Protein AF-A0A845JZS6-F1 (afdb_monomer_lite)

Foldseek 3Di:
DFVQLADALVCLQVVLVVVLVVLVVVLVVVLVVLVVVLVQLVLLLVLLVCLLVLLVLLLCLLVLLLVLVLLVVVVVVVVVVVVVVLLVQLVCCLVPVVVVCVVVVAAEDLCQVPDPGHYHYRSQSVVQVVQCVVCVVHQKGKHWAACDALPPVRHQDDPVQVVQQVVCVVVQPDKDWDWDDDPQFIKIKIKHFDFQQDQSSQVVVCVSDPPDHGDGGDGPHMMIIIDTSGSHPVVSVCSVPRDSVSSVLSLVQSVQSLCCQADWDWHASDSVSPDIDTDHHDPDPVLNVLSVVLVVLSVQLVVLSVQLNPPDRPDPSNVVSSVSSVVSSVSNSVSSVVSSVVSVVVSVVSVVVSVVSVVVSVVVSVVSVVVSCVSCVVSPVVLVVVLVVLVVCVVVPNLPDDQRDQSHPYPSSVSSVVSNVVSVVVVVVVVVVVVD

Secondary structure (DSSP, 8-state):
-HHHHTS-HHHHHHHHHHHHHHHHHHHHHHHHHHHHHHHHHHHHHHHHHHHHHHHHHHHHHHHHHHHHHHHHHHHHHHHHHHHHHHHHHHHHHIIIIIHHHHHHT-EEES-GGG-SS-EEE-HHHHHHHHHHHHHTTSSEEEEEE-SS-SSGGGS--SHHHHHHHHHHHH-TTS-EEEEEEETTEEEEEEEEEEE--SHHHHHHHHHHSTT----TT-EEEEEEEEEEEESSHHHHHHHHT--SHHHHHHHHHHHHHHHHHHH-EEEESSTTS--EEEEPPP--HHHHHHHHHHHHHHHHHHHHHHHHHHSPTTSHHHHHHHHHHHHHHHHHHHHHHHHHHHHHHHHHHHHHHHHHHHHHHHHHHHHHHHHHHHHHIIIIIHHHHHHHHHHHHHHTT---PPPPP---SSHHHHHHHHHHHHHHHHHHHHHHHH--

pLDDT: mean 92.06, std 6.11, range [45.97, 98.44]

Radius of gyration: 49.76 Å; chains: 1; bounding box: 106×42×153 Å

Structure (mmCIF, N/CA/C/O backbone):
data_AF-A0A845JZS6-F1
#
_entry.id   AF-A0A845JZS6-F1
#
loop_
_atom_site.group_PDB
_atom_site.id
_atom_site.type_symbol
_atom_site.label_atom_id
_atom_site.label_alt_id
_atom_site.label_comp_id
_atom_site.label_asym_id
_atom_site.label_entity_id
_atom_site.label_seq_id
_atom_site.pdbx_PDB_ins_code
_atom_site.Cartn_x
_atom_site.Cartn_y
_atom_site.Cartn_z
_atom_site.occupancy
_atom_site.B_iso_or_equiv
_atom_site.auth_seq_id
_atom_site.auth_comp_id
_atom_site.auth_asym_id
_atom_site.auth_atom_id
_atom_site.pdbx_PDB_model_num
ATOM 1 N N . MET A 1 1 ? 45.602 7.249 -58.875 1.00 55.16 1 MET A N 1
ATOM 2 C CA . MET A 1 1 ? 45.365 5.923 -59.495 1.00 55.16 1 MET A CA 1
ATOM 3 C C . MET A 1 1 ? 46.626 5.061 -59.495 1.00 55.16 1 MET A C 1
ATOM 5 O O . MET A 1 1 ? 46.499 3.855 -59.333 1.00 55.16 1 MET A O 1
ATOM 9 N N . ASP A 1 2 ? 47.822 5.655 -59.555 1.00 61.56 2 ASP A N 1
ATOM 10 C CA . ASP A 1 2 ? 49.093 4.911 -59.628 1.00 61.56 2 ASP A CA 1
ATOM 11 C C . ASP A 1 2 ? 49.386 4.010 -58.422 1.00 61.56 2 ASP A C 1
ATOM 13 O O . ASP A 1 2 ? 49.900 2.909 -58.593 1.00 61.56 2 ASP A O 1
ATOM 17 N N . PHE A 1 3 ? 48.976 4.408 -57.211 1.00 73.81 3 PHE A N 1
ATOM 18 C CA . PHE A 1 3 ? 49.132 3.571 -56.015 1.00 73.81 3 PHE A CA 1
ATOM 19 C C . PHE A 1 3 ? 48.381 2.236 -56.129 1.00 73.81 3 PHE A C 1
ATOM 21 O O . PHE A 1 3 ? 48.946 1.182 -55.865 1.00 73.81 3 PHE A O 1
ATOM 28 N N . ILE A 1 4 ? 47.124 2.266 -56.584 1.00 76.12 4 ILE A N 1
ATOM 29 C CA . ILE A 1 4 ? 46.282 1.066 -56.709 1.00 76.12 4 ILE A CA 1
ATOM 30 C C . ILE A 1 4 ? 46.819 0.146 -57.809 1.00 76.12 4 ILE A C 1
ATOM 32 O O . ILE A 1 4 ? 46.798 -1.073 -57.659 1.00 76.12 4 ILE A O 1
ATOM 36 N N . ASN A 1 5 ? 47.342 0.713 -58.896 1.00 77.56 5 ASN A N 1
ATOM 37 C CA . ASN A 1 5 ? 47.880 -0.050 -60.023 1.00 77.56 5 ASN A CA 1
ATOM 38 C C . ASN A 1 5 ? 49.184 -0.798 -59.695 1.00 77.56 5 ASN A C 1
ATOM 40 O O . ASN A 1 5 ? 49.535 -1.724 -60.428 1.00 77.56 5 ASN A O 1
ATOM 44 N N . ASN A 1 6 ? 49.848 -0.436 -58.592 1.00 83.12 6 ASN A N 1
ATOM 45 C CA . ASN A 1 6 ? 51.074 -1.065 -58.098 1.00 83.12 6 ASN A CA 1
ATOM 46 C C . ASN A 1 6 ? 50.836 -2.101 -56.981 1.00 83.12 6 ASN A C 1
ATOM 48 O O . ASN A 1 6 ? 51.780 -2.769 -56.567 1.00 83.12 6 ASN A O 1
ATOM 52 N N . LEU A 1 7 ? 49.605 -2.244 -56.476 1.00 87.38 7 LEU A N 1
ATOM 53 C CA . LEU A 1 7 ? 49.270 -3.256 -55.467 1.00 87.38 7 LEU A CA 1
ATOM 54 C C . LEU A 1 7 ? 49.138 -4.643 -56.102 1.00 87.38 7 LEU A C 1
ATOM 56 O O . LEU A 1 7 ? 48.536 -4.768 -57.170 1.00 87.38 7 LEU A O 1
ATOM 60 N N . SER A 1 8 ? 49.596 -5.685 -55.400 1.00 89.88 8 SER A N 1
ATOM 61 C CA . SER A 1 8 ? 49.353 -7.071 -55.822 1.00 89.88 8 SER A CA 1
ATOM 62 C C . SER A 1 8 ? 47.864 -7.406 -55.836 1.00 89.88 8 SER A C 1
ATOM 64 O O . SER A 1 8 ? 47.066 -6.829 -55.086 1.00 89.88 8 SER A O 1
ATOM 66 N N . VAL A 1 9 ? 47.472 -8.405 -56.629 1.00 88.00 9 VAL A N 1
ATOM 67 C CA . VAL A 1 9 ? 46.092 -8.921 -56.648 1.00 88.00 9 VAL A CA 1
ATOM 68 C C . VAL A 1 9 ? 45.640 -9.318 -55.240 1.00 88.00 9 VAL A C 1
ATOM 70 O O . VAL A 1 9 ? 44.530 -8.981 -54.823 1.00 88.00 9 VAL A O 1
ATOM 73 N N . LYS A 1 10 ? 46.529 -9.958 -54.466 1.00 89.31 10 LYS A N 1
ATOM 74 C CA . LYS A 1 10 ? 46.284 -10.314 -53.062 1.00 89.31 10 LYS A CA 1
ATOM 75 C C . LYS A 1 10 ? 45.955 -9.069 -52.232 1.00 89.31 10 LYS A C 1
ATOM 77 O O . LYS A 1 10 ? 44.929 -9.041 -51.558 1.00 89.31 10 LYS A O 1
ATOM 82 N N . GLN A 1 11 ? 46.785 -8.030 -52.299 1.00 89.62 11 GLN A N 1
ATOM 83 C CA . GLN A 1 11 ? 46.570 -6.788 -51.549 1.00 89.62 11 GLN A CA 1
ATOM 84 C C . GLN A 1 11 ? 45.275 -6.074 -51.953 1.00 89.62 11 GLN A C 1
ATOM 86 O O . GLN A 1 11 ? 44.573 -5.570 -51.081 1.00 89.62 11 GLN A O 1
ATOM 91 N N . LYS A 1 12 ? 44.916 -6.072 -53.242 1.00 87.94 12 LYS A N 1
ATOM 92 C CA . LYS A 1 12 ? 43.662 -5.480 -53.735 1.00 87.94 12 LYS A CA 1
ATOM 93 C C . LYS A 1 12 ? 42.430 -6.183 -53.169 1.00 87.94 12 LYS A C 1
ATOM 95 O O . LYS A 1 12 ? 41.528 -5.519 -52.667 1.00 87.94 12 LYS A O 1
ATOM 100 N N . VAL A 1 13 ? 42.400 -7.515 -53.227 1.00 88.88 13 VAL A N 1
ATOM 101 C CA . VAL A 1 13 ? 41.263 -8.313 -52.742 1.00 88.88 13 VAL A CA 1
ATOM 102 C C . VAL A 1 13 ? 41.164 -8.251 -51.217 1.00 88.88 13 VAL A C 1
ATOM 104 O O . VAL A 1 13 ? 40.107 -7.910 -50.688 1.00 88.88 13 VAL A O 1
ATOM 107 N N . PHE A 1 14 ? 42.260 -8.514 -50.499 1.00 90.81 14 PHE A N 1
ATOM 108 C CA . PHE A 1 14 ? 42.251 -8.466 -49.035 1.00 90.81 14 PHE A CA 1
ATOM 109 C C . PHE A 1 14 ? 42.021 -7.052 -48.500 1.00 90.81 14 PHE A C 1
ATOM 111 O O . PHE A 1 14 ? 41.307 -6.906 -47.517 1.00 90.81 14 PHE A O 1
ATOM 118 N N . GLY A 1 15 ? 42.558 -6.014 -49.147 1.00 90.06 15 GLY A N 1
ATOM 119 C CA . GLY A 1 15 ? 42.317 -4.622 -48.768 1.00 90.06 15 GLY A CA 1
ATOM 120 C C . GLY A 1 15 ? 40.850 -4.221 -48.929 1.00 90.06 15 GLY A C 1
ATOM 121 O O . GLY A 1 15 ? 40.274 -3.632 -48.019 1.00 90.06 15 GLY A O 1
ATOM 122 N N . ALA A 1 16 ? 40.216 -4.607 -50.042 1.00 89.56 16 ALA A N 1
ATOM 123 C CA . ALA A 1 16 ? 38.792 -4.370 -50.270 1.00 89.56 16 ALA A CA 1
ATOM 124 C C . ALA A 1 16 ? 37.913 -5.064 -49.213 1.00 89.56 16 ALA A C 1
ATOM 126 O O . ALA A 1 16 ? 37.029 -4.438 -48.629 1.00 89.56 16 ALA A O 1
ATOM 127 N N . ILE A 1 17 ? 38.199 -6.335 -48.911 1.00 90.56 17 ILE A N 1
ATOM 128 C CA . ILE A 1 17 ? 37.487 -7.092 -47.870 1.00 90.56 17 ILE A CA 1
ATOM 129 C C . ILE A 1 17 ? 37.750 -6.497 -46.478 1.00 90.56 17 ILE A C 1
ATOM 131 O O . ILE A 1 17 ? 36.820 -6.369 -45.687 1.00 90.56 17 ILE A O 1
ATOM 135 N N . ALA A 1 18 ? 38.985 -6.089 -46.177 1.00 93.19 18 ALA A N 1
ATOM 136 C CA . ALA A 1 18 ? 39.345 -5.491 -44.894 1.00 93.19 18 ALA A CA 1
ATOM 137 C C . ALA A 1 18 ? 38.583 -4.185 -44.631 1.00 93.19 18 ALA A C 1
ATOM 139 O O . ALA A 1 18 ? 38.099 -3.987 -43.520 1.00 93.19 18 ALA A O 1
ATOM 140 N N . ILE A 1 19 ? 38.410 -3.329 -45.645 1.00 91.06 19 ILE A N 1
ATOM 141 C CA . ILE A 1 19 ? 37.611 -2.097 -45.528 1.00 91.06 19 ILE A CA 1
ATOM 142 C C . ILE A 1 19 ? 36.164 -2.428 -45.149 1.00 91.06 19 ILE A C 1
ATOM 144 O O . ILE A 1 19 ? 35.624 -1.838 -44.213 1.00 91.06 19 ILE A O 1
ATOM 148 N N . LEU A 1 20 ? 35.549 -3.397 -45.833 1.00 92.94 20 LEU A N 1
ATOM 149 C CA . LEU A 1 20 ? 34.190 -3.833 -45.515 1.00 92.94 20 LEU A CA 1
ATOM 150 C C . LEU A 1 20 ? 34.097 -4.393 -44.087 1.00 92.94 20 LEU A C 1
ATOM 152 O O . LEU A 1 20 ? 33.189 -4.023 -43.347 1.00 92.94 20 LEU A O 1
ATOM 156 N N . LEU A 1 21 ? 35.046 -5.240 -43.678 1.00 93.75 21 LEU A N 1
ATOM 157 C CA . LEU A 1 21 ? 35.076 -5.812 -42.330 1.00 93.75 21 LEU A CA 1
ATOM 158 C C . LEU A 1 21 ? 35.201 -4.736 -41.248 1.00 93.75 21 LEU A C 1
ATOM 160 O O . LEU A 1 21 ? 34.489 -4.802 -40.251 1.00 93.75 21 LEU A O 1
ATOM 164 N N . VAL A 1 22 ? 36.050 -3.724 -41.448 1.00 94.44 22 VAL A N 1
ATOM 165 C CA . VAL A 1 22 ? 36.196 -2.607 -40.501 1.00 94.44 22 VAL A CA 1
ATOM 166 C C . VAL A 1 22 ? 34.877 -1.845 -40.347 1.00 94.44 22 VAL A C 1
ATOM 168 O O . VAL A 1 22 ? 34.454 -1.588 -39.221 1.00 94.44 22 VAL A O 1
ATOM 171 N N . VAL A 1 23 ? 34.186 -1.539 -41.450 1.00 93.06 23 VAL A N 1
ATOM 172 C CA . VAL A 1 23 ? 32.887 -0.842 -41.411 1.00 93.06 23 VAL A CA 1
ATOM 173 C C . VAL A 1 23 ? 31.820 -1.677 -40.702 1.00 93.06 23 VAL A C 1
ATOM 175 O O . VAL A 1 23 ? 31.065 -1.139 -39.889 1.00 93.06 23 VAL A O 1
ATOM 178 N N . ILE A 1 24 ? 31.780 -2.989 -40.957 1.00 93.38 24 ILE A N 1
ATOM 179 C CA . ILE A 1 24 ? 30.852 -3.908 -40.287 1.00 93.38 24 ILE A CA 1
ATOM 180 C C . ILE A 1 24 ? 31.127 -3.945 -38.781 1.00 93.38 24 ILE A C 1
ATOM 182 O O . ILE A 1 24 ? 30.191 -3.827 -37.995 1.00 93.38 24 ILE A O 1
ATOM 186 N N . VAL A 1 25 ? 32.392 -4.064 -38.364 1.00 94.88 25 VAL A N 1
ATOM 187 C CA . VAL A 1 25 ? 32.765 -4.117 -36.941 1.00 94.88 25 VAL A CA 1
ATOM 188 C C . VAL A 1 25 ? 32.409 -2.815 -36.224 1.00 94.88 25 VAL A C 1
ATOM 190 O O . VAL A 1 25 ? 31.811 -2.866 -35.152 1.00 94.88 25 VAL A O 1
ATOM 193 N N . ILE A 1 26 ? 32.709 -1.654 -36.815 1.00 93.50 26 ILE A N 1
ATOM 194 C CA . ILE A 1 26 ? 32.365 -0.351 -36.221 1.00 93.50 26 ILE A CA 1
ATOM 195 C C . ILE A 1 26 ? 30.846 -0.213 -36.080 1.00 93.50 26 ILE A C 1
ATOM 197 O O . ILE A 1 26 ? 30.357 0.146 -35.009 1.00 93.50 26 ILE A O 1
ATOM 201 N N . SER A 1 27 ? 30.101 -0.552 -37.137 1.00 93.06 27 SER A N 1
ATOM 202 C CA . SER A 1 27 ? 28.636 -0.499 -37.125 1.00 93.06 27 SER A CA 1
ATOM 203 C C . SER A 1 27 ? 28.061 -1.432 -36.060 1.00 93.06 27 SER A C 1
ATOM 205 O O . SER A 1 27 ? 27.191 -1.026 -35.295 1.00 93.06 27 SER A O 1
ATOM 207 N N . ALA A 1 28 ? 28.586 -2.656 -35.956 1.00 93.12 28 ALA A N 1
ATOM 208 C CA . ALA A 1 28 ? 28.174 -3.619 -34.945 1.00 93.12 28 ALA A CA 1
ATOM 209 C C . ALA A 1 28 ? 28.421 -3.088 -33.526 1.00 93.12 28 ALA A C 1
ATOM 211 O O . ALA A 1 28 ? 27.508 -3.130 -32.708 1.00 93.12 28 ALA A O 1
ATOM 212 N N . VAL A 1 29 ? 29.606 -2.539 -33.234 1.00 94.88 29 VAL A N 1
ATOM 213 C CA . VAL A 1 29 ? 29.922 -1.961 -31.914 1.00 94.88 29 VAL A CA 1
ATOM 214 C C . VAL A 1 29 ? 28.965 -0.822 -31.560 1.00 94.88 29 VAL A C 1
ATOM 216 O O . VAL A 1 29 ? 28.444 -0.793 -30.445 1.00 94.88 29 VAL A O 1
ATOM 219 N N . MET A 1 30 ? 28.688 0.084 -32.503 1.00 93.25 30 MET A N 1
ATOM 220 C CA . MET A 1 30 ? 27.730 1.174 -32.288 1.00 93.25 30 MET A CA 1
ATOM 221 C C . MET A 1 30 ? 26.319 0.640 -32.012 1.00 93.25 30 MET A C 1
ATOM 223 O O . MET A 1 30 ? 25.703 1.038 -31.027 1.00 93.25 30 MET A O 1
ATOM 227 N N . ILE A 1 31 ? 25.838 -0.311 -32.819 1.00 92.94 31 ILE A N 1
ATOM 228 C CA . ILE A 1 31 ? 24.512 -0.923 -32.652 1.00 92.94 31 ILE A CA 1
ATOM 229 C C . ILE A 1 31 ? 24.405 -1.648 -31.306 1.00 92.94 31 ILE A C 1
ATOM 231 O O . ILE A 1 31 ? 23.422 -1.459 -30.595 1.00 92.94 31 ILE A O 1
ATOM 235 N N . PHE A 1 32 ? 25.402 -2.453 -30.925 1.00 92.56 32 PHE A N 1
ATOM 236 C CA . PHE A 1 32 ? 25.397 -3.171 -29.646 1.00 92.56 32 PHE A CA 1
ATOM 237 C C . PHE A 1 32 ? 25.401 -2.217 -28.449 1.00 92.56 32 PHE A C 1
ATOM 239 O O . PHE A 1 32 ? 24.675 -2.458 -27.485 1.00 92.56 32 PHE A O 1
ATOM 246 N N . SER A 1 33 ? 26.174 -1.131 -28.519 1.00 90.44 33 SER A N 1
ATOM 247 C CA . SER A 1 33 ? 26.196 -0.094 -27.483 1.00 90.44 33 SER A CA 1
ATOM 248 C C . SER A 1 33 ? 24.824 0.574 -27.330 1.00 90.44 33 SER A C 1
ATOM 250 O O . SER A 1 33 ? 24.255 0.585 -26.236 1.00 90.44 33 SER A O 1
ATOM 252 N N . SER A 1 34 ? 24.231 1.037 -28.436 1.00 89.50 34 SER A N 1
ATOM 253 C CA . SER A 1 34 ? 22.900 1.654 -28.423 1.00 89.50 34 SER A CA 1
ATOM 254 C C . SER A 1 34 ? 21.809 0.684 -27.959 1.00 89.50 34 SER A C 1
ATOM 256 O O . SER A 1 34 ? 20.936 1.071 -27.189 1.00 89.50 34 SER A O 1
ATOM 258 N N . LEU A 1 35 ? 21.877 -0.591 -28.356 1.00 89.62 35 LEU A N 1
ATOM 259 C CA . LEU A 1 35 ? 20.921 -1.613 -27.924 1.00 89.62 35 LEU A CA 1
ATOM 260 C C . LEU A 1 35 ? 21.021 -1.901 -26.418 1.00 89.62 35 LEU A C 1
ATOM 262 O O . LEU A 1 35 ? 20.003 -2.143 -25.769 1.00 89.62 35 LEU A O 1
ATOM 266 N N . SER A 1 36 ? 22.234 -1.868 -25.855 1.00 87.38 36 SER A N 1
ATOM 267 C CA . SER A 1 36 ? 22.437 -2.001 -24.409 1.00 87.38 36 SER A CA 1
ATOM 268 C C . SER A 1 36 ? 21.784 -0.845 -23.651 1.00 87.38 36 SER A C 1
ATOM 270 O O . SER A 1 36 ? 21.032 -1.090 -22.711 1.00 87.38 36 SER A O 1
ATOM 272 N N . SER A 1 37 ? 22.009 0.393 -24.101 1.00 86.38 37 SER A N 1
ATOM 273 C CA . SER A 1 37 ? 21.404 1.593 -23.508 1.00 86.38 37 SER A CA 1
ATOM 274 C C . SER A 1 37 ? 19.870 1.571 -23.598 1.00 86.38 37 SER A C 1
ATOM 276 O O . SER A 1 37 ? 19.188 1.722 -22.583 1.00 86.38 37 SER A O 1
ATOM 278 N N . ALA A 1 38 ? 19.309 1.227 -24.763 1.00 87.81 38 ALA A N 1
ATOM 279 C CA . ALA A 1 38 ? 17.859 1.107 -24.939 1.00 87.81 38 ALA A CA 1
ATOM 280 C C . ALA A 1 38 ? 17.234 0.038 -24.024 1.00 87.81 38 ALA A C 1
ATOM 282 O O . ALA A 1 38 ? 16.129 0.213 -23.503 1.00 87.81 38 ALA A O 1
ATOM 283 N N . ARG A 1 39 ? 17.940 -1.076 -23.778 1.00 86.44 39 ARG A N 1
ATOM 284 C CA . ARG A 1 39 ? 17.479 -2.113 -22.844 1.00 86.44 39 ARG A CA 1
ATOM 285 C C . ARG A 1 39 ? 17.396 -1.592 -21.409 1.00 86.44 39 ARG A C 1
ATOM 287 O O . ARG A 1 39 ? 16.441 -1.919 -20.707 1.00 86.44 39 ARG A O 1
ATOM 294 N N . GLU A 1 40 ? 18.374 -0.810 -20.963 1.00 86.38 40 GLU A N 1
ATOM 295 C CA . GLU A 1 40 ? 18.363 -0.205 -19.625 1.00 86.38 40 GLU A CA 1
ATOM 296 C C . GLU A 1 40 ? 17.213 0.798 -19.472 1.00 86.38 40 GLU A C 1
ATOM 298 O O . GLU A 1 40 ? 16.487 0.767 -18.471 1.00 86.38 40 GLU A O 1
ATOM 303 N N . ASN A 1 41 ? 16.963 1.609 -20.501 1.00 87.62 41 ASN A N 1
ATOM 304 C CA . ASN A 1 41 ? 15.854 2.560 -20.516 1.00 87.62 41 ASN A CA 1
ATOM 305 C C . ASN A 1 41 ? 14.478 1.879 -20.548 1.00 87.62 41 ASN A C 1
ATOM 307 O O . ASN A 1 41 ? 13.548 2.365 -19.896 1.00 87.62 41 ASN A O 1
ATOM 311 N N . LEU A 1 42 ? 14.352 0.719 -21.202 1.00 90.69 42 LEU A N 1
ATOM 312 C CA . LEU A 1 42 ? 13.137 -0.101 -21.179 1.00 90.69 42 LEU A CA 1
ATOM 313 C C . LEU A 1 42 ? 12.858 -0.707 -19.790 1.00 90.69 42 LEU A C 1
ATOM 315 O O . LEU A 1 42 ? 11.710 -0.744 -19.340 1.00 90.69 42 LEU A O 1
ATOM 319 N N . GLU A 1 43 ? 13.885 -1.173 -19.079 1.00 91.88 43 GLU A N 1
ATOM 320 C CA . GLU A 1 43 ? 13.724 -1.669 -17.704 1.00 91.88 43 GLU A CA 1
ATOM 321 C C . GLU A 1 43 ? 13.289 -0.546 -16.751 1.00 91.88 43 GLU A C 1
ATOM 323 O O . GLU A 1 43 ? 12.380 -0.735 -15.932 1.00 91.88 43 GLU A O 1
ATOM 328 N N . THR A 1 44 ? 13.865 0.648 -16.913 1.00 93.38 44 THR A N 1
ATOM 329 C CA . THR A 1 44 ? 13.465 1.846 -16.165 1.00 93.38 44 THR A CA 1
ATOM 330 C C . THR A 1 44 ? 12.031 2.258 -16.500 1.00 93.38 44 THR A C 1
ATOM 332 O O . THR A 1 44 ? 11.240 2.514 -15.590 1.00 93.38 44 THR A O 1
ATOM 335 N N . TYR A 1 45 ? 11.644 2.228 -17.779 1.00 94.44 45 TYR A N 1
ATOM 336 C CA . TYR A 1 45 ? 10.266 2.456 -18.223 1.00 94.44 45 TYR A CA 1
ATOM 337 C C . TYR A 1 45 ? 9.286 1.499 -17.533 1.00 94.44 45 TYR A C 1
ATOM 339 O O . TYR A 1 45 ? 8.273 1.927 -16.972 1.00 94.44 45 TYR A O 1
ATOM 347 N N . ASN A 1 46 ? 9.613 0.205 -17.483 1.00 94.62 46 ASN A N 1
ATOM 348 C CA . ASN A 1 46 ? 8.803 -0.792 -16.784 1.00 94.62 46 ASN A CA 1
ATOM 349 C C . ASN A 1 46 ? 8.724 -0.512 -15.274 1.00 94.62 46 ASN A C 1
ATOM 351 O O . ASN A 1 46 ? 7.663 -0.685 -14.665 1.00 94.62 46 ASN A O 1
ATOM 355 N N . ALA A 1 47 ? 9.818 -0.058 -14.655 1.00 95.31 47 ALA A N 1
ATOM 356 C CA . ALA A 1 47 ? 9.861 0.309 -13.241 1.00 95.31 47 ALA A CA 1
ATOM 357 C C . ALA A 1 47 ? 8.991 1.522 -12.907 1.00 95.31 47 ALA A C 1
ATOM 359 O O . ALA A 1 47 ? 8.188 1.462 -11.971 1.00 95.31 47 ALA A O 1
ATOM 360 N N . LEU A 1 48 ? 9.067 2.577 -13.717 1.00 96.19 48 LEU A N 1
ATOM 361 C CA . LEU A 1 48 ? 8.156 3.717 -13.644 1.00 96.19 48 LEU A CA 1
ATOM 362 C C . LEU A 1 48 ? 6.708 3.264 -13.875 1.00 96.19 48 LEU A C 1
ATOM 364 O O . LEU A 1 48 ? 5.805 3.643 -13.131 1.00 96.19 48 LEU A O 1
ATOM 368 N N . GLY A 1 49 ? 6.484 2.348 -14.822 1.00 96.12 49 GLY A N 1
ATOM 369 C CA . GLY A 1 49 ? 5.186 1.733 -15.098 1.00 96.12 49 GLY A CA 1
ATOM 370 C C . GLY A 1 49 ? 4.536 1.099 -13.865 1.00 96.12 49 GLY A C 1
ATOM 371 O O . GLY A 1 49 ? 3.320 1.240 -13.667 1.00 96.12 49 GLY A O 1
ATOM 372 N N . ARG A 1 50 ? 5.340 0.453 -13.005 1.00 96.25 50 ARG A N 1
ATOM 373 C CA . ARG A 1 50 ? 4.895 -0.175 -11.747 1.00 96.25 50 ARG A CA 1
ATOM 374 C C . ARG A 1 50 ? 4.432 0.831 -10.698 1.00 96.25 50 ARG A C 1
ATOM 376 O O . ARG A 1 50 ? 3.610 0.461 -9.860 1.00 96.25 50 ARG A O 1
ATOM 383 N N . GLN A 1 51 ? 4.860 2.094 -10.751 1.00 96.06 51 GLN A N 1
ATOM 384 C CA . GLN A 1 51 ? 4.415 3.125 -9.804 1.00 96.06 51 GLN A CA 1
ATOM 385 C C . GLN A 1 51 ? 2.887 3.284 -9.777 1.00 96.06 51 GLN A C 1
ATOM 387 O O . GLN A 1 51 ? 2.304 3.517 -8.718 1.00 96.06 51 GLN A O 1
ATOM 392 N N . ARG A 1 52 ? 2.215 3.065 -10.916 1.00 96.44 52 ARG A N 1
ATOM 393 C CA . ARG A 1 52 ? 0.744 3.064 -11.016 1.00 96.44 52 ARG A CA 1
ATOM 394 C C . ARG A 1 52 ? 0.094 1.984 -10.155 1.00 96.44 52 ARG A C 1
ATOM 396 O O . ARG A 1 52 ? -0.939 2.231 -9.547 1.00 96.44 52 ARG A O 1
ATOM 403 N N . MET A 1 53 ? 0.687 0.795 -10.122 1.00 97.12 53 MET A N 1
ATOM 404 C CA . MET A 1 53 ? 0.214 -0.315 -9.298 1.00 97.12 53 MET A CA 1
ATOM 405 C C . MET A 1 53 ? 0.576 -0.076 -7.832 1.00 97.12 53 MET A C 1
ATOM 407 O O . MET A 1 53 ? -0.282 -0.206 -6.965 1.00 97.12 53 MET A O 1
ATOM 411 N N . LEU A 1 54 ? 1.807 0.366 -7.559 1.00 97.69 54 LEU A N 1
ATOM 412 C CA . LEU A 1 54 ? 2.280 0.646 -6.203 1.00 97.69 54 LEU A CA 1
ATOM 413 C C . LEU A 1 54 ? 1.433 1.722 -5.507 1.00 97.69 54 LEU A C 1
ATOM 415 O O . LEU A 1 54 ? 1.131 1.583 -4.324 1.00 97.69 54 LEU A O 1
ATOM 419 N N . SER A 1 55 ? 0.986 2.761 -6.224 1.00 96.31 55 SER A N 1
ATOM 420 C CA . SER A 1 55 ? 0.095 3.789 -5.660 1.00 96.31 55 SER A CA 1
ATOM 421 C C . SER A 1 55 ? -1.238 3.219 -5.171 1.00 96.31 55 SER A C 1
ATOM 423 O O . SER A 1 55 ? -1.730 3.621 -4.112 1.00 96.31 55 SER A O 1
ATOM 425 N N . GLN A 1 56 ? -1.788 2.243 -5.895 1.00 95.94 56 GLN A N 1
ATOM 426 C CA . GLN A 1 56 ? -3.002 1.524 -5.513 1.00 95.94 56 GLN A CA 1
ATOM 427 C C . GLN A 1 56 ? -2.731 0.529 -4.380 1.00 95.94 56 GLN A C 1
ATOM 429 O O . GLN A 1 56 ? -3.485 0.499 -3.409 1.00 95.94 56 GLN A O 1
ATOM 434 N N . ALA A 1 57 ? -1.630 -0.228 -4.455 1.00 96.25 57 ALA A N 1
ATOM 435 C CA . ALA A 1 57 ? -1.224 -1.188 -3.429 1.00 96.25 57 ALA A CA 1
ATOM 436 C C . ALA A 1 57 ? -1.043 -0.514 -2.062 1.00 96.25 57 ALA A C 1
ATOM 438 O O . ALA A 1 57 ? -1.605 -0.974 -1.073 1.00 96.25 57 ALA A O 1
ATOM 439 N N . MET A 1 58 ? -0.369 0.642 -2.016 1.00 96.38 58 MET A N 1
ATOM 440 C CA . MET A 1 58 ? -0.221 1.434 -0.789 1.00 96.38 58 MET A CA 1
ATOM 441 C C . MET A 1 58 ? -1.572 1.827 -0.177 1.00 96.38 58 MET A C 1
ATOM 443 O O . MET A 1 58 ? -1.742 1.767 1.038 1.00 96.38 58 MET A O 1
ATOM 447 N N . GLY A 1 59 ? -2.541 2.207 -1.013 1.00 95.38 59 GLY A N 1
ATOM 448 C CA . GLY A 1 59 ? -3.855 2.662 -0.553 1.00 95.38 59 GLY A CA 1
ATOM 449 C C . GLY A 1 59 ? -4.690 1.509 -0.032 1.00 95.38 59 GLY A C 1
ATOM 450 O O . GLY A 1 59 ? -5.268 1.598 1.049 1.00 95.38 59 GLY A O 1
ATOM 451 N N . LYS A 1 60 ? -4.686 0.395 -0.769 1.00 95.62 60 LYS A N 1
ATOM 452 C CA . LYS A 1 60 ? -5.336 -0.852 -0.370 1.00 95.62 60 LYS A CA 1
ATOM 453 C C . LYS A 1 60 ? -4.755 -1.388 0.939 1.00 95.62 60 LYS A C 1
ATOM 455 O O . LYS A 1 60 ? -5.526 -1.705 1.837 1.00 95.62 60 LYS A O 1
ATOM 460 N N . ALA A 1 61 ? -3.430 -1.453 1.063 1.00 95.56 61 ALA A N 1
ATOM 461 C CA . ALA A 1 61 ? -2.759 -1.929 2.268 1.00 95.56 61 ALA A CA 1
ATOM 462 C C . ALA A 1 61 ? -3.062 -1.026 3.476 1.00 95.56 61 ALA A C 1
ATOM 464 O O . ALA A 1 61 ? -3.452 -1.522 4.532 1.00 95.56 61 ALA A O 1
ATOM 465 N N . GLY A 1 62 ? -2.974 0.300 3.307 1.00 95.44 62 GLY A N 1
ATOM 466 C CA . GLY A 1 62 ? -3.300 1.261 4.365 1.00 95.44 62 GLY A CA 1
ATOM 467 C C . GLY A 1 62 ? -4.760 1.174 4.826 1.00 95.44 62 GLY A C 1
ATOM 468 O O . GLY A 1 62 ? -5.030 1.113 6.026 1.00 95.44 62 GLY A O 1
ATOM 469 N N . LEU A 1 63 ? -5.710 1.113 3.886 1.00 95.94 63 LEU A N 1
ATOM 470 C CA . LEU A 1 63 ? -7.137 0.956 4.193 1.00 95.94 63 LEU A CA 1
ATOM 471 C C . LEU A 1 63 ? -7.440 -0.403 4.829 1.00 95.94 63 LEU A C 1
ATOM 473 O O . LEU A 1 63 ? -8.163 -0.449 5.820 1.00 95.94 63 LEU A O 1
ATOM 477 N N . GLY A 1 64 ? -6.867 -1.489 4.308 1.00 94.88 64 GLY A N 1
ATOM 478 C CA . GLY A 1 64 ? -7.041 -2.839 4.845 1.00 94.88 64 GLY A CA 1
ATOM 479 C C . GLY A 1 64 ? -6.552 -2.953 6.288 1.00 94.88 64 GLY A C 1
ATOM 480 O O . GLY A 1 64 ? -7.289 -3.431 7.151 1.00 94.88 64 GLY A O 1
ATOM 481 N N . TYR A 1 65 ? -5.361 -2.421 6.578 1.00 94.56 65 TYR A N 1
ATOM 482 C CA . TYR A 1 65 ? -4.835 -2.328 7.941 1.00 94.56 65 TYR A CA 1
ATOM 483 C C . TYR A 1 65 ? -5.781 -1.545 8.861 1.00 94.56 65 TYR A C 1
ATOM 485 O O . TYR A 1 65 ? -6.148 -2.013 9.942 1.00 94.56 65 TYR A O 1
ATOM 493 N N . ALA A 1 66 ? -6.226 -0.367 8.415 1.00 94.38 66 ALA A N 1
ATOM 494 C CA . ALA A 1 66 ? -7.120 0.476 9.196 1.00 94.38 66 ALA A CA 1
ATOM 495 C C . ALA A 1 66 ? -8.470 -0.200 9.463 1.00 94.38 66 ALA A C 1
ATOM 497 O O . ALA A 1 66 ? -8.969 -0.134 10.584 1.00 94.38 66 ALA A O 1
ATOM 498 N N . MET A 1 67 ? -9.050 -0.885 8.473 1.00 92.75 67 MET A N 1
ATOM 499 C CA . MET A 1 67 ? -10.298 -1.641 8.619 1.00 92.75 67 MET A CA 1
ATOM 500 C C . MET A 1 67 ? -10.156 -2.762 9.653 1.00 92.75 67 MET A C 1
ATOM 502 O O . MET A 1 67 ? -10.979 -2.864 10.565 1.00 92.75 67 MET A O 1
ATOM 506 N N . ALA A 1 68 ? -9.077 -3.541 9.564 1.00 92.94 68 ALA A N 1
ATOM 507 C CA . ALA A 1 68 ? -8.793 -4.633 10.485 1.00 92.94 68 ALA A CA 1
ATOM 508 C C . ALA A 1 68 ? -8.665 -4.144 11.941 1.00 92.94 68 ALA A C 1
ATOM 510 O O . ALA A 1 68 ? -9.314 -4.673 12.847 1.00 92.94 68 ALA A O 1
ATOM 511 N N . LYS A 1 69 ? -7.911 -3.059 12.176 1.00 91.06 69 LYS A N 1
ATOM 512 C CA . LYS A 1 69 ? -7.810 -2.442 13.512 1.00 91.06 69 LYS A CA 1
ATOM 513 C C . LYS A 1 69 ? -9.127 -1.809 13.967 1.00 91.06 69 LYS A C 1
ATOM 515 O O . LYS A 1 69 ? -9.462 -1.874 15.154 1.00 91.06 69 LYS A O 1
ATOM 520 N N . SER A 1 70 ? -9.901 -1.249 13.036 1.00 92.62 70 SER A N 1
ATOM 521 C CA . SER A 1 70 ? -11.174 -0.588 13.340 1.00 92.62 70 SER A CA 1
ATOM 522 C C . SER A 1 70 ? -12.223 -1.533 13.902 1.00 92.62 70 SER A C 1
ATOM 524 O O . SER A 1 70 ? -12.994 -1.120 14.768 1.00 92.62 70 SER A O 1
ATOM 526 N N . ARG A 1 71 ? -12.238 -2.801 13.475 1.00 91.81 71 ARG A N 1
ATOM 527 C CA . ARG A 1 71 ? -13.214 -3.794 13.944 1.00 91.81 71 ARG A CA 1
ATOM 528 C C . ARG A 1 71 ? -13.159 -3.975 15.459 1.00 91.81 71 ARG A C 1
ATOM 530 O O . ARG A 1 71 ? -14.154 -3.751 16.146 1.00 91.81 71 ARG A O 1
ATOM 537 N N . LYS A 1 72 ? -11.978 -4.312 15.990 1.00 91.81 72 LYS A N 1
ATOM 538 C CA . LYS A 1 72 ? -11.770 -4.501 17.433 1.00 91.81 72 LYS A CA 1
ATOM 539 C C . LYS A 1 72 ? -12.125 -3.235 18.215 1.00 91.81 72 LYS A C 1
ATOM 541 O O . LYS A 1 72 ? -12.869 -3.298 19.189 1.00 91.81 72 LYS A O 1
ATOM 546 N N . LYS A 1 73 ? -11.638 -2.079 17.758 1.00 91.81 73 LYS A N 1
ATOM 547 C CA . LYS A 1 73 ? -11.861 -0.803 18.445 1.00 91.81 73 LYS A CA 1
ATOM 548 C C . LYS A 1 73 ? -13.327 -0.365 18.440 1.00 91.81 73 LYS A C 1
ATOM 550 O O . LYS A 1 73 ? -13.796 0.189 19.429 1.00 91.81 73 LYS A O 1
ATOM 555 N N . THR A 1 74 ? -14.057 -0.643 17.363 1.00 92.50 74 THR A N 1
ATOM 556 C CA . THR A 1 74 ? -15.496 -0.363 17.276 1.00 92.50 74 THR A CA 1
ATOM 557 C C . THR A 1 74 ? -16.273 -1.214 18.279 1.00 92.50 74 THR A C 1
ATOM 559 O O . THR A 1 74 ? -17.136 -0.683 18.973 1.00 92.50 74 THR A O 1
ATOM 562 N N . ILE A 1 75 ? -15.922 -2.498 18.435 1.00 93.94 75 ILE A N 1
ATOM 563 C CA . ILE A 1 75 ? -16.520 -3.361 19.469 1.00 93.94 75 ILE A CA 1
ATOM 564 C C . ILE A 1 75 ? -16.225 -2.805 20.871 1.00 93.94 75 ILE A C 1
ATOM 566 O O . ILE A 1 75 ? -17.137 -2.689 21.686 1.00 93.94 75 ILE A O 1
ATOM 570 N N . GLU A 1 76 ? -14.981 -2.398 21.149 1.00 93.69 76 GLU A N 1
ATOM 571 C CA . GLU A 1 76 ? -14.620 -1.763 22.428 1.00 93.69 76 GLU A CA 1
ATOM 572 C C . GLU A 1 76 ? -15.444 -0.491 22.709 1.00 93.69 76 GLU A C 1
ATOM 574 O O . GLU A 1 76 ? -15.925 -0.301 23.829 1.00 93.69 76 GLU A O 1
ATOM 579 N N . GLN A 1 77 ? -15.631 0.373 21.704 1.00 92.50 77 GLN A N 1
ATOM 580 C CA . GLN A 1 77 ? -16.432 1.599 21.817 1.00 92.50 77 GLN A CA 1
ATOM 581 C C . GLN A 1 77 ? -17.909 1.281 22.098 1.00 92.50 77 GLN A C 1
ATOM 583 O O . GLN A 1 77 ? -18.475 1.811 23.052 1.00 92.50 77 GLN A O 1
ATOM 588 N N . GLN A 1 78 ? -18.505 0.350 21.346 1.00 93.00 78 GLN A N 1
ATOM 589 C CA . GLN A 1 78 ? -19.891 -0.086 21.547 1.00 93.00 78 GLN A CA 1
ATOM 590 C C . GLN A 1 78 ? -20.116 -0.685 22.939 1.00 93.00 78 GLN A C 1
ATOM 592 O O . GLN A 1 78 ? -21.111 -0.373 23.594 1.00 93.00 78 GLN A O 1
ATOM 597 N N . VAL A 1 79 ? -19.182 -1.508 23.422 1.00 94.12 79 VAL A N 1
ATOM 598 C CA . VAL A 1 79 ? -19.246 -2.072 24.777 1.00 94.12 79 VAL A CA 1
ATOM 599 C C . VAL A 1 79 ? -19.106 -0.984 25.834 1.00 94.12 79 VAL A C 1
ATOM 601 O O . VAL A 1 79 ? -19.827 -1.016 26.824 1.00 94.12 79 VAL A O 1
ATOM 604 N N . THR A 1 80 ? -18.247 0.011 25.620 1.00 94.50 80 THR A N 1
ATOM 605 C CA . THR A 1 80 ? -18.103 1.144 26.548 1.00 94.50 80 THR A CA 1
ATOM 606 C C . THR A 1 80 ? -19.395 1.964 26.651 1.00 94.50 80 THR A C 1
ATOM 608 O O . THR A 1 80 ? -19.781 2.390 27.742 1.00 94.50 80 THR A O 1
ATOM 611 N N . ASP A 1 81 ? -20.100 2.174 25.540 1.00 94.75 81 ASP A N 1
ATOM 612 C CA . ASP A 1 81 ? -21.386 2.875 25.553 1.00 94.75 81 ASP A CA 1
ATOM 613 C C . ASP A 1 81 ? -22.499 2.030 26.189 1.00 94.75 81 ASP A C 1
ATOM 615 O O . ASP A 1 81 ? -23.280 2.545 26.997 1.00 94.75 81 ASP A O 1
ATOM 619 N N . LEU A 1 82 ? -22.531 0.723 25.907 1.00 94.69 82 LEU A N 1
ATOM 620 C CA . LEU A 1 82 ? -23.443 -0.220 26.558 1.00 94.69 82 LEU A CA 1
ATOM 621 C C . LEU A 1 82 ? -23.203 -0.286 28.074 1.00 94.69 82 LEU A C 1
ATOM 623 O O . LEU A 1 82 ? -24.148 -0.281 28.860 1.00 94.69 82 LEU A O 1
ATOM 627 N N . ASP A 1 83 ? -21.944 -0.282 28.497 1.00 94.94 83 ASP A N 1
ATOM 628 C CA . ASP A 1 83 ? -21.532 -0.261 29.895 1.00 94.94 83 ASP A CA 1
ATOM 629 C C . ASP A 1 83 ? -22.034 0.988 30.627 1.00 94.94 83 ASP A C 1
ATOM 631 O O . ASP A 1 83 ? -22.598 0.910 31.728 1.00 94.94 83 ASP A O 1
ATOM 635 N N . ARG A 1 84 ? -21.905 2.151 29.978 1.00 94.81 84 ARG A N 1
ATOM 636 C CA . ARG A 1 84 ? -22.440 3.419 30.481 1.00 94.81 84 ARG A CA 1
ATOM 637 C C . ARG A 1 84 ? -23.962 3.368 30.589 1.00 94.81 84 ARG A C 1
ATOM 639 O O . ARG A 1 84 ? -24.511 3.822 31.598 1.00 94.81 84 ARG A O 1
ATOM 646 N N . TYR A 1 85 ? -24.637 2.796 29.593 1.00 95.62 85 TYR A N 1
ATOM 647 C CA . TYR A 1 85 ? -26.084 2.598 29.611 1.00 95.62 85 TYR A CA 1
ATOM 648 C C . TYR A 1 85 ? -26.519 1.703 30.781 1.00 95.62 85 TYR A C 1
ATOM 650 O O . TYR A 1 85 ? -27.350 2.124 31.587 1.00 95.62 85 TYR A O 1
ATOM 658 N N . ILE A 1 86 ? -25.910 0.521 30.944 1.00 94.06 86 ILE A N 1
ATOM 659 C CA . ILE A 1 86 ? -26.207 -0.417 32.042 1.00 94.06 86 ILE A CA 1
ATOM 660 C C . ILE A 1 86 ? -25.963 0.249 33.398 1.00 94.06 86 ILE A C 1
ATOM 662 O O . ILE A 1 86 ? -26.785 0.137 34.310 1.00 94.06 86 ILE A O 1
ATOM 666 N N . THR A 1 87 ? -24.865 0.995 33.525 1.00 93.19 87 THR A N 1
ATOM 667 C CA . THR A 1 87 ? -24.534 1.749 34.738 1.00 93.19 87 THR A CA 1
ATOM 668 C C . THR A 1 87 ? -25.623 2.761 35.091 1.00 93.19 87 THR A C 1
ATOM 670 O O . THR A 1 87 ? -26.073 2.820 36.239 1.00 93.19 87 THR A O 1
ATOM 673 N N . LYS A 1 88 ? -26.084 3.553 34.113 1.00 94.19 88 LYS A N 1
ATOM 674 C CA . LYS A 1 88 ? -27.162 4.530 34.323 1.00 94.19 88 LYS A CA 1
ATOM 675 C C . LYS A 1 88 ? -28.490 3.851 34.630 1.00 94.19 88 LYS A C 1
ATOM 677 O O . LYS A 1 88 ? -29.167 4.276 35.563 1.00 94.19 88 LYS A O 1
ATOM 682 N N . MET A 1 89 ? -28.825 2.775 33.921 1.00 94.75 89 MET A N 1
ATOM 683 C CA . MET A 1 89 ? -30.030 1.986 34.165 1.00 94.75 89 MET A CA 1
ATOM 684 C C . MET A 1 89 ? -30.061 1.456 35.605 1.00 94.75 89 MET A C 1
ATOM 686 O O . MET A 1 89 ? -31.030 1.704 36.322 1.00 94.75 89 MET A O 1
ATOM 690 N N . ARG A 1 90 ? -28.975 0.831 36.081 1.00 93.62 90 ARG A N 1
ATOM 691 C CA . ARG A 1 90 ? -28.885 0.316 37.459 1.00 93.62 90 ARG A CA 1
ATOM 692 C C . ARG A 1 90 ? -28.959 1.419 38.508 1.00 93.62 90 ARG A C 1
ATOM 694 O O . ARG A 1 90 ? -29.618 1.230 39.529 1.00 93.62 90 ARG A O 1
ATOM 701 N N . GLY A 1 91 ? -28.327 2.568 38.264 1.00 93.06 91 GLY A N 1
ATOM 702 C CA . GLY A 1 91 ? -28.428 3.733 39.147 1.00 93.06 91 GLY A CA 1
ATOM 703 C C . GLY A 1 91 ? -29.863 4.262 39.252 1.00 93.06 91 GLY A C 1
ATOM 704 O O . GLY A 1 91 ? -30.358 4.502 40.355 1.00 93.06 91 GLY A O 1
ATOM 705 N N . THR A 1 92 ? -30.560 4.380 38.119 1.00 94.69 92 THR A N 1
ATOM 706 C CA . THR A 1 92 ? -31.971 4.788 38.071 1.00 94.69 92 THR A CA 1
ATOM 707 C C . THR A 1 92 ? -32.866 3.773 38.773 1.00 94.69 92 THR A C 1
ATOM 709 O O . THR A 1 92 ? -33.687 4.170 39.599 1.00 94.69 92 THR A O 1
ATOM 712 N N . TYR A 1 93 ? -32.678 2.474 38.528 1.00 94.81 93 TYR A N 1
ATOM 713 C CA . TYR A 1 93 ? -33.430 1.406 39.191 1.00 94.81 93 TYR A CA 1
ATOM 714 C C . TYR A 1 93 ? -33.211 1.421 40.713 1.00 94.81 93 TYR A C 1
ATOM 716 O O . TYR A 1 93 ? -34.167 1.350 41.485 1.00 94.81 93 TYR A O 1
ATOM 724 N N . ALA A 1 94 ? -31.966 1.590 41.171 1.00 92.75 94 ALA A N 1
ATOM 725 C CA . ALA A 1 94 ? -31.652 1.695 42.594 1.00 92.75 94 ALA A CA 1
ATOM 726 C C . ALA A 1 94 ? -32.331 2.910 43.255 1.00 92.75 94 ALA A C 1
ATOM 728 O O . ALA A 1 94 ? -32.814 2.821 44.382 1.00 92.75 94 ALA A O 1
ATOM 729 N N . LYS A 1 95 ? -32.407 4.049 42.557 1.00 91.38 95 LYS A N 1
ATOM 730 C CA . LYS A 1 95 ? -33.055 5.258 43.083 1.00 91.38 95 LYS A CA 1
ATOM 731 C C . LYS A 1 95 ? -34.582 5.146 43.102 1.00 91.38 95 LYS A C 1
ATOM 733 O O . LYS A 1 95 ? -35.205 5.543 44.081 1.00 91.38 95 LYS A O 1
ATOM 738 N N . THR A 1 96 ? -35.170 4.648 42.018 1.00 93.38 96 THR A N 1
ATOM 739 C CA . THR A 1 96 ? -36.622 4.695 41.780 1.00 93.38 96 THR A CA 1
ATOM 740 C C . THR A 1 96 ? -37.340 3.462 42.313 1.00 93.38 96 THR A C 1
ATOM 742 O O . THR A 1 96 ? -38.300 3.602 43.065 1.00 93.38 96 THR A O 1
ATOM 745 N N . ILE A 1 97 ? -36.853 2.262 41.997 1.00 94.12 97 ILE A N 1
ATOM 746 C CA . ILE A 1 97 ? -37.501 1.002 42.371 1.00 94.12 97 ILE A CA 1
ATOM 747 C C . ILE A 1 97 ? -37.071 0.582 43.772 1.00 94.12 97 ILE A C 1
ATOM 749 O O . ILE A 1 97 ? -37.910 0.468 44.661 1.00 94.12 97 ILE A O 1
ATOM 753 N N . ILE A 1 98 ? -35.763 0.435 44.015 1.00 92.44 98 ILE A N 1
ATOM 754 C CA . ILE A 1 98 ? -35.259 -0.001 45.331 1.00 92.44 98 ILE A CA 1
ATOM 755 C C . ILE A 1 98 ? -35.568 1.035 46.419 1.00 92.44 98 ILE A C 1
ATOM 757 O O . ILE A 1 98 ? -35.952 0.668 47.528 1.00 92.44 98 ILE A O 1
ATOM 761 N N . GLY A 1 99 ? -35.448 2.328 46.105 1.00 90.25 99 GLY A N 1
ATOM 762 C CA . GLY A 1 99 ? -35.827 3.403 47.023 1.00 90.25 99 GLY A CA 1
ATOM 763 C C . GLY A 1 99 ? -37.300 3.339 47.445 1.00 90.25 99 GLY A C 1
ATOM 764 O O . GLY A 1 99 ? -37.600 3.496 48.627 1.00 90.25 99 GLY A O 1
ATOM 765 N N . THR A 1 100 ? -38.210 3.066 46.507 1.00 92.81 100 THR A N 1
ATOM 766 C CA . THR A 1 100 ? -39.652 2.937 46.785 1.00 92.81 100 THR A CA 1
ATOM 767 C C . THR A 1 100 ? -39.971 1.643 47.530 1.00 92.81 100 THR A C 1
ATOM 769 O O . THR A 1 100 ? -40.726 1.673 48.501 1.00 92.81 100 THR A O 1
ATOM 772 N N . ALA A 1 101 ? -39.342 0.528 47.149 1.00 93.12 101 ALA A N 1
ATOM 773 C CA . ALA A 1 101 ? -39.506 -0.759 47.820 1.00 93.12 101 ALA A CA 1
ATOM 774 C C . ALA A 1 101 ? -39.134 -0.669 49.309 1.00 93.12 101 ALA A C 1
ATOM 776 O O . ALA A 1 101 ? -39.932 -1.028 50.168 1.00 93.12 101 ALA A O 1
ATOM 777 N N . LYS A 1 102 ? -37.984 -0.057 49.635 1.00 90.38 102 LYS A N 1
ATOM 778 C CA . LYS A 1 102 ? -37.572 0.158 51.034 1.00 90.38 102 LYS A CA 1
ATOM 779 C C . LYS A 1 102 ? -38.557 1.021 51.827 1.00 90.38 102 LYS A C 1
ATOM 781 O O . LYS A 1 102 ? -38.813 0.721 52.985 1.00 90.38 102 LYS A O 1
ATOM 786 N N . LYS A 1 103 ? -39.114 2.077 51.221 1.00 92.00 103 LYS A N 1
ATOM 787 C CA . LYS A 1 103 ? -40.093 2.964 51.883 1.00 92.00 103 LYS A CA 1
ATOM 788 C C . LYS A 1 103 ? -41.435 2.288 52.160 1.00 92.00 103 LYS A C 1
ATOM 790 O O . LYS A 1 103 ? -42.124 2.687 53.087 1.00 92.00 103 LYS A O 1
ATOM 795 N N . THR A 1 104 ? -41.807 1.310 51.341 1.00 93.38 104 THR A N 1
ATOM 796 C CA . THR A 1 104 ? -43.099 0.609 51.412 1.00 93.38 104 THR A CA 1
ATOM 797 C C . THR A 1 104 ? -43.007 -0.743 52.118 1.00 93.38 104 THR A C 1
ATOM 799 O O . THR A 1 104 ? -44.018 -1.421 52.257 1.00 93.38 104 THR A O 1
ATOM 802 N N . GLY A 1 105 ? -41.812 -1.146 52.567 1.00 91.25 105 GLY A N 1
ATOM 803 C CA . GLY A 1 105 ? -41.581 -2.453 53.184 1.00 91.25 105 GLY A CA 1
ATOM 804 C C . GLY A 1 105 ? -41.603 -3.628 52.199 1.00 91.25 105 GLY A C 1
ATOM 805 O O . GLY A 1 105 ? -41.639 -4.775 52.631 1.00 91.25 105 GLY A O 1
ATOM 806 N N . LEU A 1 106 ? -41.573 -3.370 50.888 1.00 93.50 106 LEU A N 1
ATOM 807 C CA . LEU A 1 106 ? -41.537 -4.415 49.867 1.00 93.50 106 LEU A CA 1
ATOM 808 C C . LEU A 1 106 ? -40.175 -5.124 49.877 1.00 93.50 106 LEU A C 1
ATOM 810 O O . LEU A 1 106 ? -39.124 -4.474 49.839 1.00 93.50 106 LEU A O 1
ATOM 814 N N . ALA A 1 107 ? -40.193 -6.457 49.895 1.00 92.19 107 ALA A N 1
ATOM 815 C CA . ALA A 1 107 ? -38.983 -7.265 49.935 1.00 92.19 107 ALA A CA 1
ATOM 816 C C . ALA A 1 107 ? -38.124 -7.084 48.670 1.00 92.19 107 ALA A C 1
ATOM 818 O O . ALA A 1 107 ? -38.619 -6.821 47.570 1.00 92.19 107 ALA A O 1
ATOM 819 N N . ILE A 1 108 ? -36.809 -7.248 48.821 1.00 92.50 108 ILE A N 1
ATOM 820 C CA . ILE A 1 108 ? -35.848 -7.211 47.715 1.00 92.50 108 ILE A CA 1
ATOM 821 C C . ILE A 1 108 ? -35.140 -8.559 47.683 1.00 92.50 108 ILE A C 1
ATOM 823 O O . ILE A 1 108 ? -34.530 -8.947 48.676 1.00 92.50 108 ILE A O 1
ATOM 827 N N . SER A 1 109 ? -35.203 -9.252 46.549 1.00 91.25 109 SER A N 1
ATOM 828 C CA . SER A 1 109 ? -34.706 -10.624 46.433 1.00 91.25 109 SER A CA 1
ATOM 829 C C . SER A 1 109 ? -33.751 -10.822 45.255 1.00 91.25 109 SER A C 1
ATOM 831 O O . SER A 1 109 ? -33.736 -10.076 44.270 1.00 91.25 109 SER A O 1
ATOM 833 N N . MET A 1 110 ? -32.909 -11.852 45.368 1.00 89.12 110 MET A N 1
ATOM 834 C CA . MET A 1 110 ? -32.112 -12.371 44.257 1.00 89.12 110 MET A CA 1
ATOM 835 C C . MET A 1 110 ? -32.897 -13.309 43.338 1.00 89.12 110 MET A C 1
ATOM 837 O O . MET A 1 110 ? -32.417 -13.567 42.233 1.00 89.12 110 MET A O 1
ATOM 841 N N . ASP A 1 111 ? -34.060 -13.785 43.779 1.00 90.00 111 ASP A N 1
ATOM 842 C CA . ASP A 1 111 ? -34.935 -14.689 43.039 1.00 90.00 111 ASP A CA 1
ATOM 843 C C . ASP A 1 111 ? -36.425 -14.377 43.294 1.00 90.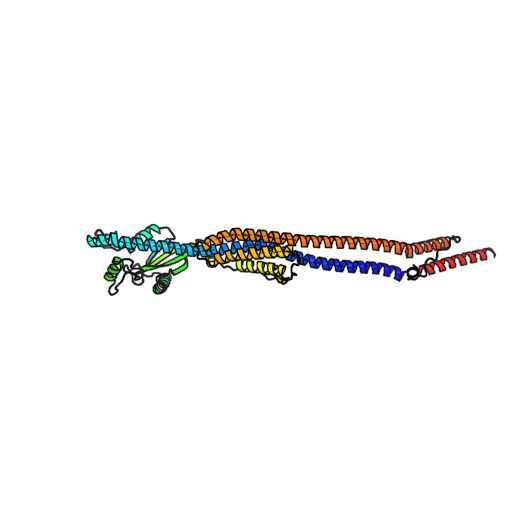00 111 ASP A C 1
ATOM 845 O O . ASP A 1 111 ? -37.140 -15.165 43.910 1.00 90.00 111 ASP A O 1
ATOM 849 N N . PRO A 1 112 ? -36.923 -13.211 42.834 1.00 90.81 112 PRO A N 1
ATOM 850 C CA . PRO A 1 112 ? -38.270 -12.752 43.180 1.00 90.81 112 PRO A CA 1
ATOM 851 C C . PRO A 1 112 ? -39.406 -13.685 42.754 1.00 90.81 112 PRO A C 1
ATOM 853 O O . PRO A 1 112 ? -40.488 -13.608 43.321 1.00 90.81 112 PRO A O 1
ATOM 856 N N . ALA A 1 113 ? -39.190 -14.526 41.737 1.00 88.88 113 ALA A N 1
ATOM 857 C CA . ALA A 1 113 ? -40.213 -15.440 41.232 1.00 88.88 113 ALA A CA 1
ATOM 858 C C . ALA A 1 113 ? -40.497 -16.605 42.194 1.00 88.88 113 ALA A C 1
ATOM 860 O O . ALA A 1 113 ? -41.578 -17.181 42.13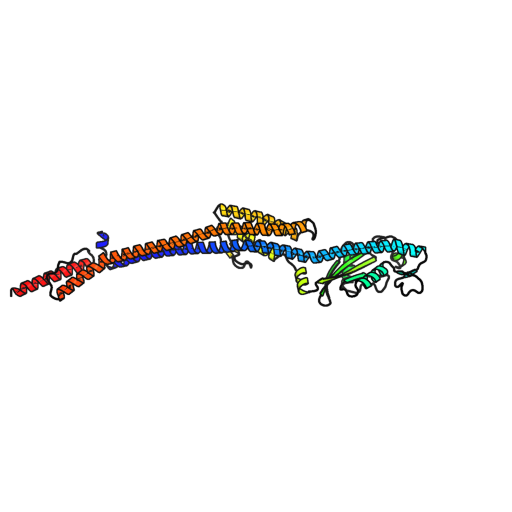1 1.00 88.88 113 ALA A O 1
ATOM 861 N N . ASN A 1 114 ? -39.539 -16.930 43.066 1.00 91.31 114 ASN A N 1
ATOM 862 C CA . ASN A 1 114 ? -39.623 -18.037 44.017 1.00 91.31 114 ASN A CA 1
ATOM 863 C C . ASN A 1 114 ? -39.801 -17.558 45.471 1.00 91.31 114 ASN A C 1
ATOM 865 O O . ASN A 1 114 ? -39.737 -18.367 46.395 1.00 91.31 114 ASN A O 1
ATOM 869 N N . GLU A 1 115 ? -40.020 -16.258 45.691 1.00 90.69 115 GLU A N 1
ATOM 870 C CA . GLU A 1 115 ? -40.311 -15.711 47.019 1.00 90.69 115 GLU A CA 1
ATOM 871 C C . GLU A 1 115 ? -41.777 -15.971 47.413 1.00 90.69 115 GLU A C 1
ATOM 873 O O . GLU A 1 115 ? -42.675 -15.801 46.584 1.00 90.69 115 GLU A O 1
ATOM 878 N N . PRO A 1 116 ? -42.063 -16.312 48.684 1.00 91.38 116 PRO A N 1
ATOM 879 C CA . PRO A 1 116 ? -43.430 -16.539 49.160 1.00 91.38 116 PRO A CA 1
ATOM 880 C C . PRO A 1 116 ? -44.257 -15.245 49.254 1.00 91.38 116 PRO A C 1
ATOM 882 O O . PRO A 1 116 ? -45.475 -15.293 49.418 1.00 91.38 116 PRO A O 1
ATOM 885 N N . HIS A 1 117 ? -43.607 -14.084 49.167 1.00 88.94 117 HIS A N 1
ATOM 886 C CA . HIS A 1 117 ? -44.218 -12.760 49.212 1.00 88.94 117 HIS A CA 1
ATOM 887 C C . HIS A 1 117 ? -43.727 -11.891 48.042 1.00 88.94 117 HIS A C 1
ATOM 889 O O . HIS A 1 117 ? -42.611 -12.100 47.556 1.00 88.94 117 HIS A O 1
ATOM 895 N N . PRO A 1 118 ? -44.494 -10.867 47.616 1.00 92.44 118 PRO A N 1
ATOM 896 C CA . PRO A 1 118 ? -44.062 -9.953 46.565 1.00 92.44 118 PRO A CA 1
ATOM 897 C C . PRO A 1 118 ? -42.682 -9.356 46.855 1.00 92.44 118 PRO A C 1
ATOM 899 O O . PRO A 1 118 ? -42.445 -8.772 47.914 1.00 92.44 118 PRO A O 1
ATOM 902 N N . ALA A 1 119 ? -41.773 -9.495 45.896 1.00 94.94 119 ALA A N 1
ATOM 903 C CA . ALA A 1 119 ? -40.425 -8.963 45.986 1.00 94.94 119 ALA A CA 1
ATOM 904 C C . ALA A 1 119 ? -40.001 -8.342 44.655 1.00 94.94 119 ALA A C 1
ATOM 906 O O . ALA A 1 119 ? -40.445 -8.749 43.581 1.00 94.94 119 ALA A O 1
ATOM 907 N N . VAL A 1 120 ? -39.101 -7.365 44.719 1.00 95.25 120 VAL A N 1
ATOM 908 C CA . VAL A 1 120 ? -38.439 -6.806 43.532 1.00 95.25 120 VAL A CA 1
ATOM 909 C C . VAL A 1 120 ? -37.004 -7.324 43.425 1.00 95.25 120 VAL A C 1
ATOM 911 O O . VAL A 1 120 ? -36.347 -7.532 44.448 1.00 95.25 120 VAL A O 1
ATOM 914 N N . PRO A 1 121 ? -36.465 -7.526 42.210 1.00 95.00 121 PRO A N 1
ATOM 915 C CA . PRO A 1 121 ? -35.086 -7.966 42.059 1.00 95.00 121 PRO A CA 1
ATOM 916 C C . PRO A 1 121 ? -34.095 -6.876 42.475 1.00 95.00 121 PRO A C 1
ATOM 918 O O . PRO A 1 121 ? -34.335 -5.683 42.257 1.00 95.00 121 PRO A O 1
ATOM 921 N N . PHE A 1 122 ? -32.928 -7.284 42.984 1.00 92.06 122 PHE A N 1
ATOM 922 C CA . PHE A 1 122 ? -31.765 -6.393 43.074 1.00 92.06 122 PHE A CA 1
ATOM 923 C C . PHE A 1 122 ? -31.405 -5.801 41.699 1.00 92.06 122 PHE A C 1
ATOM 925 O O . PHE A 1 122 ? -31.601 -6.469 40.683 1.00 92.06 122 PHE A O 1
ATOM 932 N N . PRO A 1 123 ? -30.774 -4.609 41.630 1.00 92.25 123 PRO A N 1
ATOM 933 C CA . PRO A 1 123 ? -30.376 -4.015 40.350 1.00 92.25 123 PRO A CA 1
ATOM 934 C C . PRO A 1 123 ? -29.494 -4.942 39.490 1.00 92.25 123 PRO A C 1
ATOM 936 O O . PRO A 1 123 ? -29.672 -5.027 38.275 1.00 92.25 123 PRO A O 1
ATOM 939 N N . ALA A 1 124 ? -28.553 -5.663 40.114 1.00 91.12 124 ALA A N 1
ATOM 940 C CA . ALA A 1 124 ? -27.711 -6.643 39.423 1.00 91.12 124 ALA A CA 1
ATOM 941 C C . ALA A 1 124 ? -28.515 -7.880 38.977 1.00 91.12 124 ALA A C 1
ATOM 943 O O . ALA A 1 124 ? -28.365 -8.324 37.842 1.00 91.12 124 ALA A O 1
ATOM 944 N N . THR A 1 125 ? -29.429 -8.376 39.819 1.00 92.00 125 THR A N 1
ATOM 945 C CA . THR A 1 125 ? -30.342 -9.481 39.478 1.00 92.00 125 THR A CA 1
ATOM 946 C C . THR A 1 125 ? -31.228 -9.131 38.286 1.00 92.00 125 THR A C 1
ATOM 948 O O . THR A 1 125 ? -31.326 -9.921 37.356 1.00 92.00 125 THR A O 1
ATOM 951 N N . PHE A 1 126 ? -31.822 -7.935 38.264 1.00 93.75 126 PHE A N 1
ATOM 952 C CA . PHE A 1 126 ? -32.649 -7.480 37.146 1.00 93.75 126 PHE A CA 1
ATOM 953 C C . PHE A 1 126 ? -31.850 -7.393 35.839 1.00 93.75 126 PHE A C 1
ATOM 955 O O . PHE A 1 126 ? -32.312 -7.835 34.785 1.00 93.75 126 PHE A O 1
ATOM 962 N N . THR A 1 127 ? -30.619 -6.874 35.922 1.00 92.44 127 THR A N 1
ATOM 963 C CA . THR A 1 127 ? -29.692 -6.822 34.782 1.00 92.44 127 THR A CA 1
ATOM 964 C C . THR A 1 127 ? -29.415 -8.229 34.254 1.00 92.44 127 THR A C 1
ATOM 966 O O . THR A 1 127 ? -29.580 -8.475 33.063 1.00 92.44 127 THR A O 1
ATOM 969 N N . ARG A 1 128 ? -29.094 -9.180 35.140 1.00 91.12 128 ARG A N 1
ATOM 970 C CA . ARG A 1 128 ? -28.860 -10.582 34.777 1.00 91.12 128 ARG A CA 1
ATOM 971 C C . ARG A 1 128 ? -30.082 -11.228 34.128 1.00 91.12 128 ARG A C 1
ATOM 973 O O . ARG A 1 128 ? -29.950 -11.775 33.042 1.00 91.12 128 ARG A O 1
ATOM 980 N N . MET A 1 129 ? -31.266 -11.110 34.730 1.00 91.44 129 MET A N 1
ATOM 981 C CA . MET A 1 129 ? -32.508 -11.653 34.160 1.00 91.44 129 MET A CA 1
ATOM 982 C C . MET A 1 129 ? -32.772 -11.115 32.747 1.00 91.44 129 MET A C 1
ATOM 984 O O . MET A 1 129 ? -33.229 -11.844 31.868 1.00 91.44 129 MET A O 1
ATOM 988 N N . THR A 1 130 ? -32.487 -9.829 32.524 1.00 92.19 130 THR A N 1
ATOM 989 C CA . THR A 1 130 ? -32.626 -9.196 31.208 1.00 92.19 130 THR A CA 1
ATOM 990 C C . THR A 1 130 ? -31.605 -9.762 30.223 1.00 92.19 130 THR A C 1
ATOM 992 O O . THR A 1 130 ? -31.971 -10.136 29.110 1.00 92.19 130 THR A O 1
ATOM 995 N N . ASN A 1 131 ? -30.344 -9.886 30.641 1.00 91.12 131 ASN A N 1
ATOM 996 C CA . ASN A 1 131 ? -29.258 -10.399 29.808 1.00 91.12 131 ASN A CA 1
ATOM 997 C C . ASN A 1 131 ? -29.447 -11.876 29.446 1.00 91.12 131 ASN A C 1
ATOM 999 O O . ASN A 1 131 ? -29.250 -12.238 28.292 1.00 91.12 131 ASN A O 1
ATOM 1003 N N . GLU A 1 132 ? -29.880 -12.714 30.389 1.00 89.62 132 GLU A N 1
ATOM 1004 C CA . GLU A 1 132 ? -30.194 -14.128 30.149 1.00 89.62 132 GLU A CA 1
ATOM 1005 C C . GLU A 1 132 ? -31.293 -14.272 29.092 1.00 89.62 132 GLU A C 1
ATOM 1007 O O . GLU A 1 132 ? -31.154 -15.049 28.148 1.00 89.62 132 GLU A O 1
ATOM 1012 N N . LYS A 1 133 ? -32.365 -13.473 29.194 1.00 91.00 133 LYS A N 1
ATOM 1013 C CA . LYS A 1 133 ? -33.441 -13.458 28.192 1.00 91.00 133 LYS A CA 1
ATOM 1014 C C . LYS A 1 133 ? -32.969 -12.918 26.841 1.00 91.00 133 LYS A C 1
ATOM 1016 O O . LYS A 1 133 ? -33.351 -13.464 25.811 1.00 91.00 133 LYS A O 1
ATOM 1021 N N . PHE A 1 134 ? -32.148 -11.868 26.831 1.00 90.12 134 PHE A N 1
ATOM 1022 C CA . PHE A 1 134 ? -31.667 -11.241 25.598 1.00 90.12 134 PHE A CA 1
ATOM 1023 C C . PHE A 1 134 ? -30.632 -12.092 24.848 1.00 90.12 134 PHE A C 1
ATOM 1025 O O . PHE A 1 134 ? -30.646 -12.119 23.612 1.00 90.12 134 PHE A O 1
ATOM 1032 N N . GLY A 1 135 ? -29.738 -12.751 25.588 1.00 87.88 135 GLY A N 1
ATOM 1033 C CA . GLY A 1 135 ? -28.652 -13.586 25.075 1.00 87.88 135 GLY A CA 1
ATOM 1034 C C . GLY A 1 135 ? -29.071 -15.020 24.751 1.00 87.88 135 GLY A C 1
ATOM 1035 O O . GLY A 1 135 ? -28.332 -15.725 24.070 1.00 87.88 135 GLY A O 1
ATOM 1036 N N . LYS A 1 136 ? -30.258 -15.469 25.184 1.00 89.31 136 LYS A N 1
ATOM 1037 C CA . LYS A 1 136 ? -30.758 -16.815 24.877 1.00 89.31 136 LYS A CA 1
ATOM 1038 C C . LYS A 1 136 ? -30.760 -17.061 23.361 1.00 89.31 136 LYS A C 1
ATOM 1040 O O . LYS A 1 136 ? -31.433 -16.357 22.612 1.00 89.31 136 LYS A O 1
ATOM 1045 N N . GLY A 1 137 ? -30.008 -18.074 22.926 1.00 83.44 137 GLY A N 1
ATOM 1046 C CA . GLY A 1 137 ? -29.864 -18.442 21.513 1.00 83.44 137 GLY A CA 1
ATOM 1047 C C . GLY A 1 137 ? -28.925 -17.543 20.697 1.00 83.44 137 GLY A C 1
ATOM 1048 O O . GLY A 1 137 ? -28.923 -17.645 19.474 1.00 83.44 137 GLY A O 1
ATOM 1049 N N . LYS A 1 138 ? -28.143 -16.665 21.339 1.00 87.12 138 LYS A N 1
ATOM 1050 C CA . LYS A 1 138 ? -27.183 -15.767 20.683 1.00 87.12 138 LYS A CA 1
ATOM 1051 C C . LYS A 1 138 ? -25.780 -15.964 21.248 1.00 87.12 138 LYS A C 1
ATOM 1053 O O . LYS A 1 138 ? -25.611 -16.245 22.430 1.00 87.12 138 LYS A O 1
ATOM 1058 N N . ASP A 1 139 ? -24.768 -15.696 20.430 1.00 86.56 139 ASP A N 1
ATOM 1059 C CA . ASP A 1 139 ? -23.369 -15.628 20.870 1.00 86.56 139 ASP A CA 1
ATOM 1060 C C . ASP A 1 139 ? -23.052 -14.258 21.509 1.00 86.56 139 ASP A C 1
ATOM 1062 O O . ASP A 1 139 ? -22.152 -13.524 21.092 1.00 86.56 139 ASP A O 1
ATOM 1066 N N . PHE A 1 140 ? -23.862 -13.883 22.496 1.00 90.62 140 PHE A N 1
ATOM 1067 C CA . PHE A 1 140 ? -23.762 -12.630 23.229 1.00 90.62 140 PHE A CA 1
ATOM 1068 C C . PHE A 1 140 ? -24.012 -12.890 24.709 1.00 90.62 140 PHE A C 1
ATOM 1070 O O . PHE A 1 140 ? -25.025 -13.484 25.076 1.00 90.62 140 PHE A O 1
ATOM 1077 N N . GLY A 1 141 ? -23.112 -12.411 25.562 1.00 91.94 141 GLY A N 1
ATOM 1078 C CA . GLY A 1 141 ? -23.237 -12.550 27.007 1.00 91.94 141 GLY A CA 1
ATOM 1079 C C . GLY A 1 141 ? -22.805 -11.288 27.731 1.00 91.94 141 GLY A C 1
ATOM 1080 O O . GLY A 1 141 ? -21.827 -10.651 27.348 1.00 91.94 141 GLY A O 1
ATOM 1081 N N . ILE A 1 142 ? -23.527 -10.952 28.796 1.00 94.31 142 ILE A N 1
ATOM 1082 C CA . ILE A 1 142 ? -23.107 -9.942 29.762 1.00 94.31 142 ILE A CA 1
ATOM 1083 C C . ILE A 1 142 ? -23.322 -10.515 31.159 1.00 94.31 142 ILE A C 1
ATOM 1085 O O . ILE A 1 142 ? -24.447 -10.909 31.482 1.00 94.31 142 ILE A O 1
ATOM 1089 N N . ASP A 1 143 ? -22.283 -10.513 31.987 1.00 93.62 143 ASP A N 1
ATOM 1090 C CA . ASP A 1 143 ? -22.361 -10.944 33.386 1.00 93.62 143 ASP A CA 1
ATOM 1091 C C . ASP A 1 143 ? -21.791 -9.865 34.323 1.00 93.62 143 ASP A C 1
ATOM 1093 O O . ASP A 1 143 ? -21.022 -8.991 33.913 1.00 93.62 143 ASP A O 1
ATOM 1097 N N . ILE A 1 144 ? -22.197 -9.905 35.591 1.00 94.44 144 ILE A N 1
ATOM 1098 C CA . ILE A 1 144 ? -21.660 -9.045 36.652 1.00 94.44 144 ILE A CA 1
ATOM 1099 C C . ILE A 1 144 ? -21.062 -9.969 37.701 1.00 94.44 144 ILE A C 1
ATOM 1101 O O . ILE A 1 144 ? -21.789 -10.663 38.410 1.00 94.44 144 ILE A O 1
ATOM 1105 N N . ILE A 1 145 ? -19.740 -9.962 37.808 1.00 95.88 145 ILE A N 1
ATOM 1106 C CA . ILE A 1 145 ? -18.992 -10.895 38.648 1.00 95.88 145 ILE A CA 1
ATOM 1107 C C . ILE A 1 145 ? -18.086 -10.146 39.617 1.00 95.88 145 ILE A C 1
ATOM 1109 O O . ILE A 1 145 ? -17.710 -8.996 39.396 1.00 95.88 145 ILE A O 1
ATOM 1113 N N . SER A 1 146 ? -17.750 -10.782 40.729 1.00 94.44 146 SER A N 1
ATOM 1114 C CA . SER A 1 146 ? -16.870 -10.204 41.739 1.00 94.44 146 SER A CA 1
ATOM 1115 C C . SER A 1 146 ? -16.040 -11.297 42.391 1.00 94.44 146 SER A C 1
ATOM 1117 O O . SER A 1 146 ? -16.446 -12.454 42.439 1.00 94.44 146 SER A O 1
ATOM 1119 N N . GLU A 1 147 ? -14.872 -10.926 42.900 1.00 92.69 147 GLU A N 1
ATOM 1120 C CA . GLU A 1 147 ? -14.056 -11.804 43.744 1.00 92.69 147 GLU A CA 1
ATOM 1121 C C . GLU A 1 147 ? -14.759 -12.118 45.068 1.00 92.69 147 GLU A C 1
ATOM 1123 O O . GLU A 1 147 ? -14.649 -13.223 45.585 1.00 92.69 147 GLU A O 1
ATOM 1128 N N . ASP A 1 148 ? -15.543 -11.160 45.567 1.00 90.62 148 ASP A N 1
ATOM 1129 C CA . ASP A 1 148 ? -16.346 -11.302 46.774 1.00 90.62 148 ASP A CA 1
ATOM 1130 C C . ASP A 1 148 ? -17.803 -10.893 46.475 1.00 90.62 148 ASP A C 1
ATOM 1132 O O . ASP A 1 148 ? -18.244 -9.786 46.807 1.00 90.62 148 ASP A O 1
ATOM 1136 N N . PRO A 1 149 ? -18.592 -11.742 45.794 1.00 91.62 149 PRO A N 1
ATOM 1137 C CA . PRO A 1 149 ? -19.938 -11.385 45.357 1.00 91.62 149 PRO A CA 1
ATOM 1138 C C . PRO A 1 149 ? -20.959 -11.506 46.499 1.00 91.62 149 PRO A C 1
ATOM 1140 O O . PRO A 1 149 ? -20.792 -12.300 47.418 1.00 91.62 149 PRO A O 1
ATOM 1143 N N . ILE A 1 150 ? -22.043 -10.720 46.463 1.00 88.50 150 ILE A N 1
ATOM 1144 C CA . ILE A 1 150 ? -23.175 -10.908 47.400 1.00 88.50 150 ILE A CA 1
ATOM 1145 C C . ILE A 1 150 ? -23.958 -12.171 47.016 1.00 88.50 150 ILE A C 1
ATOM 1147 O O . ILE A 1 150 ? -24.375 -12.933 47.878 1.00 88.50 150 ILE A O 1
ATOM 1151 N N . ASN A 1 151 ? -24.136 -12.411 45.714 1.00 89.06 151 ASN A N 1
ATOM 1152 C CA . ASN A 1 151 ? -24.681 -13.665 45.205 1.00 89.06 151 ASN A CA 1
ATOM 1153 C C . ASN A 1 151 ? -23.531 -14.667 44.993 1.00 89.06 151 ASN A C 1
ATOM 1155 O O . ASN A 1 151 ? -22.732 -14.442 44.081 1.00 89.06 151 ASN A O 1
ATOM 1159 N N . PRO A 1 152 ? -23.458 -15.789 45.733 1.00 88.88 152 PRO A N 1
ATOM 1160 C CA . PRO A 1 152 ? -22.352 -16.744 45.613 1.00 88.88 152 PRO A CA 1
ATOM 1161 C C . PRO A 1 152 ? -22.163 -17.323 44.200 1.00 88.88 152 PRO A C 1
ATOM 1163 O O . PRO A 1 152 ? -21.060 -17.712 43.833 1.00 88.88 152 PRO A O 1
ATOM 1166 N N . LYS A 1 153 ? -23.209 -17.322 43.356 1.00 90.19 153 LYS A N 1
ATOM 1167 C CA . LYS A 1 153 ? -23.138 -17.775 41.952 1.00 90.19 153 LYS A CA 1
ATOM 1168 C C . LYS A 1 153 ? -22.440 -16.776 41.012 1.00 90.19 153 LYS A C 1
ATOM 1170 O O . LYS A 1 153 ? -22.364 -17.019 39.807 1.00 90.19 153 LYS A O 1
ATOM 1175 N N . GLN A 1 154 ? -22.003 -15.622 41.512 1.00 92.94 154 GLN A N 1
ATOM 1176 C CA . GLN A 1 154 ? -21.411 -14.526 40.728 1.00 92.94 154 GLN A CA 1
ATOM 1177 C C . GLN A 1 154 ? -19.928 -14.312 41.059 1.00 92.94 154 GLN A C 1
ATOM 1179 O O . GLN A 1 154 ? -19.418 -13.196 40.980 1.00 92.94 154 GLN A O 1
ATOM 1184 N N . GLY A 1 155 ? -19.244 -15.388 41.455 1.00 95.25 155 GLY A N 1
ATOM 1185 C CA . GLY A 1 155 ? -17.790 -15.403 41.594 1.00 95.25 155 GLY A CA 1
ATOM 1186 C C . GLY A 1 155 ? -17.075 -15.287 40.244 1.00 95.25 155 GLY A C 1
ATOM 1187 O O . GLY A 1 155 ? -17.694 -15.415 39.186 1.00 95.25 155 GLY A O 1
ATOM 1188 N N . LEU A 1 156 ? -15.757 -15.093 40.283 1.00 96.25 156 LEU A N 1
ATOM 1189 C CA . LEU A 1 156 ? -14.890 -15.191 39.102 1.00 96.25 156 LEU A CA 1
ATOM 1190 C C . LEU A 1 156 ? -14.782 -16.665 38.674 1.00 96.25 156 LEU A C 1
ATOM 1192 O O . LEU A 1 156 ? -14.269 -17.493 39.434 1.00 96.25 156 LEU A O 1
ATOM 1196 N N . LYS A 1 157 ? -15.290 -16.998 37.481 1.00 93.38 157 LYS A N 1
ATOM 1197 C CA . LYS A 1 157 ? -15.478 -18.391 37.033 1.00 93.38 157 LYS A CA 1
ATOM 1198 C C . LYS A 1 157 ? -14.290 -18.898 36.225 1.00 93.38 157 LYS A C 1
ATOM 1200 O O . LYS A 1 157 ? -13.924 -20.062 36.344 1.00 93.38 157 LYS A O 1
ATOM 1205 N N . THR A 1 158 ? -13.705 -18.032 35.403 1.00 94.38 158 THR A N 1
ATOM 1206 C CA . THR A 1 158 ? -12.640 -18.380 34.457 1.00 94.38 158 THR A CA 1
ATOM 1207 C C . THR A 1 158 ? -11.323 -17.694 34.809 1.00 94.38 158 THR A C 1
ATOM 1209 O O . THR A 1 158 ? -11.303 -16.686 35.515 1.00 94.38 158 THR A O 1
ATOM 1212 N N . GLU A 1 159 ? -10.211 -18.203 34.275 1.00 95.12 159 GLU A N 1
ATOM 1213 C CA . GLU A 1 159 ? -8.908 -17.532 34.388 1.00 95.12 159 GLU A CA 1
ATOM 1214 C C . GLU A 1 159 ? -8.921 -16.137 33.752 1.00 95.12 159 GLU A C 1
ATOM 1216 O O . GLU A 1 159 ? -8.330 -15.205 34.294 1.00 95.12 159 GLU A O 1
ATOM 1221 N N . LEU A 1 160 ? -9.678 -15.956 32.664 1.00 95.94 160 LEU A N 1
ATOM 1222 C CA . LEU A 1 160 ? -9.842 -14.650 32.031 1.00 95.94 160 LEU A CA 1
ATOM 1223 C C . LEU A 1 160 ? -10.524 -13.639 32.962 1.00 95.94 160 LEU A C 1
ATOM 1225 O O . LEU A 1 160 ? -10.133 -12.474 32.995 1.00 95.94 160 LEU A O 1
ATOM 1229 N N . ASP A 1 161 ? -11.505 -14.085 33.752 1.00 97.00 161 ASP A N 1
ATOM 1230 C CA . ASP A 1 161 ? -12.164 -13.237 34.748 1.00 97.00 161 ASP A CA 1
ATOM 1231 C C . ASP A 1 161 ? -11.182 -12.791 35.839 1.00 97.00 161 ASP A C 1
ATOM 1233 O O . ASP A 1 161 ? -11.223 -11.638 36.271 1.00 97.00 161 ASP A O 1
ATOM 1237 N N . ARG A 1 162 ? -10.289 -13.689 36.283 1.00 97.25 162 ARG A N 1
ATOM 1238 C CA . ARG A 1 162 ? -9.259 -13.374 37.288 1.00 97.25 162 ARG A CA 1
ATOM 1239 C C . ARG A 1 162 ? -8.229 -12.390 36.740 1.00 97.25 162 ARG A C 1
ATOM 1241 O O . ARG A 1 162 ? -7.935 -11.400 37.404 1.00 97.25 162 ARG A O 1
ATOM 1248 N N . GLU A 1 163 ? -7.737 -12.626 35.525 1.00 97.56 163 GLU A N 1
ATOM 1249 C CA . GLU A 1 163 ? -6.806 -11.739 34.814 1.00 97.56 163 GLU A CA 1
ATOM 1250 C C . GLU A 1 163 ? -7.401 -10.331 34.655 1.00 97.56 163 GLU A C 1
ATOM 1252 O O . GLU A 1 163 ? -6.781 -9.335 35.040 1.00 97.56 163 GLU A O 1
ATOM 1257 N N . ALA A 1 164 ? -8.648 -10.252 34.177 1.00 97.62 164 ALA A N 1
ATOM 1258 C CA . ALA A 1 164 ? -9.372 -8.998 34.026 1.00 97.62 164 ALA A CA 1
ATOM 1259 C C . ALA A 1 164 ? -9.586 -8.282 35.367 1.00 97.62 164 ALA A C 1
ATOM 1261 O O . ALA A 1 164 ? -9.381 -7.071 35.457 1.00 97.62 164 ALA A O 1
ATOM 1262 N N . ASN A 1 165 ? -9.979 -9.014 36.416 1.00 97.19 165 ASN A N 1
ATOM 1263 C CA . ASN A 1 165 ? -10.180 -8.461 37.755 1.00 97.19 165 ASN A CA 1
ATOM 1264 C C . ASN A 1 165 ? -8.893 -7.835 38.305 1.00 97.19 165 ASN A C 1
ATOM 1266 O O . ASN A 1 165 ? -8.925 -6.706 38.791 1.00 97.19 165 ASN A O 1
ATOM 1270 N N . THR A 1 166 ? -7.760 -8.534 38.195 1.00 97.19 166 THR A N 1
ATOM 1271 C CA . THR A 1 166 ? -6.452 -8.022 38.628 1.00 97.19 166 THR A CA 1
ATOM 1272 C C . THR A 1 166 ? -6.082 -6.748 37.871 1.00 97.19 166 THR A C 1
ATOM 1274 O O . THR A 1 166 ? -5.808 -5.726 38.497 1.00 97.19 166 THR A O 1
ATOM 1277 N N . TYR A 1 167 ? -6.184 -6.754 36.537 1.00 97.75 167 TYR A N 1
ATOM 1278 C CA . TYR A 1 167 ? -5.884 -5.576 35.717 1.00 97.75 167 TYR A CA 1
ATOM 1279 C C . TYR A 1 167 ? -6.760 -4.364 36.075 1.00 97.75 167 TYR A C 1
ATOM 1281 O O . TYR A 1 167 ? -6.272 -3.236 36.173 1.00 97.75 167 TYR A O 1
ATOM 1289 N N . LEU A 1 168 ? -8.065 -4.578 36.268 1.00 97.12 168 LEU A N 1
ATOM 1290 C CA . LEU A 1 168 ? -9.038 -3.509 36.501 1.00 97.12 168 LEU A CA 1
ATOM 1291 C C . LEU A 1 168 ? -8.991 -2.931 37.920 1.00 97.12 168 LEU A C 1
ATOM 1293 O O . LEU A 1 168 ? -9.440 -1.801 38.116 1.00 97.12 168 LEU A O 1
ATOM 1297 N N . LYS A 1 169 ? -8.428 -3.652 38.898 1.00 94.56 169 LYS A N 1
ATOM 1298 C CA . LYS A 1 169 ? -8.115 -3.083 40.219 1.00 94.56 169 LYS A CA 1
ATOM 1299 C C . LYS A 1 169 ? -7.078 -1.967 40.108 1.00 94.56 169 LYS A C 1
ATOM 1301 O O . LYS A 1 169 ? -7.241 -0.922 40.730 1.00 94.56 169 LYS A O 1
ATOM 1306 N N . GLU A 1 170 ? -6.055 -2.172 39.285 1.00 95.56 170 GLU A N 1
ATOM 1307 C CA . GLU A 1 170 ? -4.993 -1.190 39.036 1.00 95.56 170 GLU A CA 1
ATOM 1308 C C . GLU A 1 170 ? -5.426 -0.116 38.026 1.00 95.56 170 GLU A C 1
ATOM 1310 O O . GLU A 1 170 ? -4.997 1.034 38.099 1.00 95.56 170 GLU A O 1
ATOM 1315 N N . ASN A 1 171 ? -6.322 -0.471 37.099 1.00 96.25 171 ASN A N 1
ATOM 1316 C CA . ASN A 1 171 ? -6.737 0.377 35.981 1.00 96.25 171 ASN A CA 1
ATOM 1317 C C . ASN A 1 171 ? -8.263 0.591 35.935 1.00 96.25 171 ASN A C 1
ATOM 1319 O O . ASN A 1 171 ? -8.909 0.270 34.931 1.00 96.25 171 ASN A O 1
ATOM 1323 N N . PRO A 1 172 ? -8.882 1.191 36.967 1.00 92.81 172 PRO A N 1
ATOM 1324 C CA . PRO A 1 172 ? -10.335 1.164 37.149 1.00 92.81 172 PRO A CA 1
ATOM 1325 C C . PRO A 1 172 ? -11.144 1.974 36.128 1.00 92.81 172 PRO A C 1
ATOM 1327 O O . PRO A 1 172 ? -12.373 1.921 36.146 1.00 92.81 172 PRO A O 1
ATOM 1330 N N . ASN A 1 173 ? -10.487 2.754 35.267 1.00 91.44 173 ASN A N 1
ATOM 1331 C CA . ASN A 1 173 ? -11.113 3.551 34.204 1.00 91.44 173 ASN A CA 1
ATOM 1332 C C . ASN A 1 173 ? -10.778 3.029 32.795 1.00 91.44 173 ASN A C 1
ATOM 1334 O O . ASN A 1 173 ? -11.071 3.702 31.808 1.00 91.44 173 ASN A O 1
ATOM 1338 N N . LYS A 1 174 ? -10.111 1.875 32.692 1.00 94.06 174 LYS A N 1
ATOM 1339 C CA . LYS A 1 174 ? -9.758 1.233 31.422 1.00 94.06 174 LYS A CA 1
ATOM 1340 C C . LYS A 1 174 ? -10.701 0.065 31.134 1.00 94.06 174 LYS A C 1
ATOM 1342 O O . LYS A 1 174 ? -11.477 -0.356 31.987 1.00 94.06 174 LYS A O 1
ATOM 1347 N N . VAL A 1 175 ? -10.616 -0.439 29.908 1.00 95.12 175 VAL A N 1
ATOM 1348 C CA . VAL A 1 175 ? -11.292 -1.659 29.466 1.00 95.12 175 VAL A CA 1
ATOM 1349 C C . VAL A 1 175 ? -10.222 -2.723 29.287 1.00 95.12 175 VAL A C 1
ATOM 1351 O O . VAL A 1 175 ? -9.269 -2.508 28.538 1.00 95.12 175 VAL A O 1
ATOM 1354 N N . PHE A 1 176 ? -10.378 -3.859 29.954 1.00 97.31 176 PHE A N 1
ATOM 1355 C CA . PHE A 1 176 ? -9.574 -5.038 29.660 1.00 97.31 176 PHE A CA 1
ATOM 1356 C C . PHE A 1 176 ? -10.242 -5.810 28.523 1.00 97.31 176 PHE A C 1
ATOM 1358 O O . PHE A 1 176 ? -11.465 -5.939 28.504 1.00 97.31 176 PHE A O 1
ATOM 1365 N N . ASN A 1 177 ? -9.474 -6.314 27.561 1.00 96.06 177 ASN A N 1
ATOM 1366 C CA . ASN A 1 177 ? -10.027 -7.148 26.503 1.00 96.06 177 ASN A CA 1
ATOM 1367 C C . ASN A 1 177 ? -9.050 -8.223 26.038 1.00 96.06 177 ASN A C 1
ATOM 1369 O O . ASN A 1 177 ? -7.836 -8.022 26.042 1.00 96.06 177 ASN A O 1
ATOM 1373 N N . LYS A 1 178 ? -9.600 -9.352 25.590 1.00 96.25 178 LYS A N 1
ATOM 1374 C CA . LYS A 1 178 ? -8.836 -10.472 25.042 1.00 96.25 178 LYS A CA 1
ATOM 1375 C C . LYS A 1 178 ? -9.666 -11.204 23.998 1.00 96.25 178 LYS A C 1
ATOM 1377 O O . LYS A 1 178 ? -10.864 -11.402 24.190 1.00 96.25 178 LYS A O 1
ATOM 1382 N N . VAL A 1 179 ? -9.025 -11.601 22.902 1.00 96.25 179 VAL A N 1
ATOM 1383 C CA . VAL A 1 179 ? -9.647 -12.450 21.880 1.00 96.25 179 VAL A CA 1
ATOM 1384 C C . VAL A 1 179 ? -9.150 -13.877 22.064 1.00 96.25 179 VAL A C 1
ATOM 1386 O O . VAL A 1 179 ? -7.949 -14.088 22.223 1.00 96.25 179 VAL A O 1
ATOM 1389 N N . TYR A 1 180 ? -10.066 -14.838 22.065 1.00 95.12 180 TYR A N 1
ATOM 1390 C CA . TYR A 1 180 ? -9.785 -16.260 22.244 1.00 95.12 180 TYR A CA 1
ATOM 1391 C C . TYR A 1 180 ? -10.728 -17.107 21.385 1.00 95.12 180 TYR A C 1
ATOM 1393 O O . TYR A 1 180 ? -11.746 -16.620 20.894 1.00 95.12 180 TYR A O 1
ATOM 1401 N N . GLU A 1 181 ? -10.367 -18.367 21.163 1.00 95.56 181 GLU A N 1
ATOM 1402 C CA . GLU A 1 181 ? -11.205 -19.309 20.423 1.00 95.56 181 GLU A CA 1
ATOM 1403 C C . GLU A 1 181 ? -12.189 -20.012 21.351 1.00 95.56 181 GLU A C 1
ATOM 1405 O O . GLU A 1 181 ? -11.833 -20.444 22.445 1.00 95.56 181 GLU A O 1
ATOM 1410 N N . GLU A 1 182 ? -13.426 -20.151 20.890 1.00 93.50 182 GLU A N 1
ATOM 1411 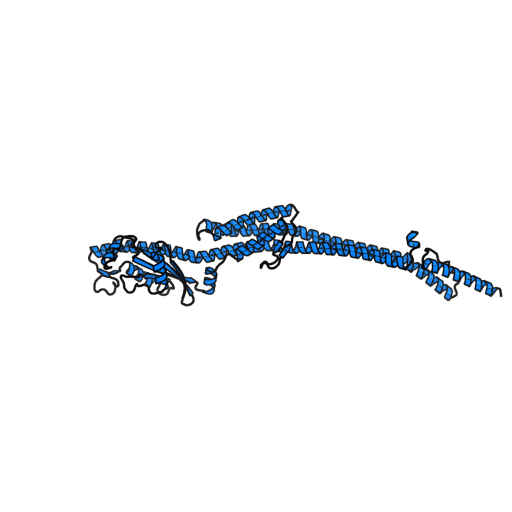C CA . GLU A 1 182 ? -14.459 -20.916 21.573 1.00 93.50 182 GLU A CA 1
ATOM 1412 C C . GLU A 1 182 ? -15.500 -21.386 20.553 1.00 93.50 182 GLU A C 1
ATOM 1414 O O . GLU A 1 182 ? -15.961 -20.602 19.722 1.00 93.50 182 GLU A O 1
ATOM 1419 N N . ASN A 1 183 ? -15.876 -22.668 20.599 1.00 90.56 183 ASN A N 1
ATOM 1420 C CA . ASN A 1 183 ? -16.903 -23.262 19.730 1.00 90.56 183 ASN A CA 1
ATOM 1421 C C . ASN A 1 183 ? -16.702 -22.977 18.224 1.00 90.56 183 ASN A C 1
ATOM 1423 O O . ASN A 1 183 ? -17.656 -22.673 17.509 1.00 90.56 183 ASN A O 1
ATOM 1427 N N . GLY A 1 184 ? -15.454 -23.037 17.744 1.00 93.31 184 GLY A N 1
ATOM 1428 C CA . GLY A 1 184 ? -15.118 -22.802 16.333 1.00 93.31 184 GLY A CA 1
ATOM 1429 C C . GLY A 1 184 ? -15.205 -21.338 15.883 1.00 93.31 184 GLY A C 1
ATOM 1430 O O . GLY A 1 184 ? -15.145 -21.069 14.688 1.00 93.31 184 GLY A O 1
ATOM 1431 N N . LYS A 1 185 ? -15.336 -20.390 16.817 1.00 95.94 185 LYS A N 1
ATOM 1432 C CA . LYS A 1 185 ? -15.393 -18.945 16.557 1.00 95.94 185 LYS A CA 1
ATOM 1433 C C . LYS A 1 185 ? -14.302 -18.227 17.344 1.00 95.94 185 LYS A C 1
ATOM 1435 O O . LYS A 1 185 ? -13.821 -18.723 18.361 1.00 95.94 185 LYS A O 1
ATOM 1440 N N . LEU A 1 186 ? -13.947 -17.024 16.906 1.00 97.06 186 LEU A N 1
ATOM 1441 C CA . LEU A 1 186 ? -13.177 -16.089 17.719 1.00 97.06 186 LEU A CA 1
ATOM 1442 C C . LEU A 1 186 ? -14.133 -15.226 18.526 1.00 97.06 186 LEU A C 1
ATOM 1444 O O . LEU A 1 186 ? -14.961 -14.502 17.970 1.00 97.06 186 LEU A O 1
ATOM 1448 N N . ILE A 1 187 ? -13.982 -15.280 19.838 1.00 95.94 187 ILE A N 1
ATOM 1449 C CA . ILE A 1 187 ? -14.745 -14.515 20.811 1.00 95.94 187 ILE A CA 1
ATOM 1450 C C . ILE A 1 187 ? -13.853 -13.412 21.361 1.00 95.94 187 ILE A C 1
ATOM 1452 O O . ILE A 1 187 ? -12.692 -13.644 21.690 1.00 95.94 187 ILE A O 1
ATOM 1456 N N . ILE A 1 188 ? -14.397 -12.205 21.480 1.00 96.88 188 ILE A N 1
ATOM 1457 C CA . ILE A 1 188 ? -13.775 -11.125 22.237 1.00 96.88 188 ILE A CA 1
ATOM 1458 C C . ILE A 1 188 ? -14.464 -11.016 23.596 1.00 96.88 188 ILE A C 1
ATOM 1460 O O . ILE A 1 188 ? -15.663 -10.747 23.693 1.00 96.88 188 ILE A O 1
ATOM 1464 N N . GLY A 1 189 ? -13.685 -11.258 24.648 1.00 96.75 189 GLY A N 1
ATOM 1465 C CA . GLY A 1 189 ? -14.055 -10.946 26.021 1.00 96.75 189 GLY A CA 1
ATOM 1466 C C . GLY A 1 189 ? -13.619 -9.525 26.345 1.00 96.75 189 GLY A C 1
ATOM 1467 O O . GLY A 1 189 ? -12.445 -9.198 26.177 1.00 96.75 189 GLY A O 1
ATOM 1468 N N . LEU A 1 190 ? -14.543 -8.684 26.799 1.00 97.88 190 LEU A N 1
ATOM 1469 C CA . LEU A 1 190 ? -14.258 -7.340 27.295 1.00 97.88 190 LEU A CA 1
ATOM 1470 C C . LEU A 1 190 ? -14.735 -7.209 28.734 1.00 97.88 190 LEU A C 1
ATOM 1472 O O . LEU A 1 190 ? -15.757 -7.778 29.106 1.00 97.88 190 LEU A O 1
ATOM 1476 N N . TYR A 1 191 ? -14.005 -6.442 29.533 1.00 97.88 191 TYR A N 1
ATOM 1477 C CA . TYR A 1 191 ? -14.270 -6.283 30.951 1.00 97.88 191 TYR A CA 1
ATOM 1478 C C . TYR A 1 191 ? -14.113 -4.829 31.378 1.00 97.88 191 TYR A C 1
ATOM 1480 O O . TYR A 1 191 ? -13.170 -4.139 30.977 1.00 97.88 191 TYR A O 1
ATOM 1488 N N . THR A 1 192 ? -15.027 -4.381 32.229 1.00 97.31 192 THR A N 1
ATOM 1489 C CA . THR A 1 192 ? -15.042 -3.037 32.819 1.00 97.31 192 THR A CA 1
ATOM 1490 C C . THR A 1 192 ? -15.265 -3.131 34.325 1.00 97.31 192 THR A C 1
ATOM 1492 O O . THR A 1 192 ? -15.730 -4.150 34.839 1.00 97.31 192 THR A O 1
ATOM 1495 N N . THR A 1 193 ? -14.943 -2.069 35.063 1.00 96.12 193 THR A N 1
ATOM 1496 C CA . THR A 1 193 ? -15.253 -2.010 36.495 1.00 96.12 193 THR A CA 1
ATOM 1497 C C . THR A 1 193 ? -16.741 -1.766 36.731 1.00 96.12 193 THR A C 1
ATOM 1499 O O . THR A 1 193 ? -17.353 -0.877 36.138 1.00 96.12 193 THR A O 1
ATOM 1502 N N . ASP A 1 194 ? -17.328 -2.520 37.660 1.00 94.69 194 ASP A N 1
ATOM 1503 C CA . ASP A 1 194 ? -18.648 -2.221 38.199 1.00 94.69 194 ASP A CA 1
ATOM 1504 C C . ASP A 1 194 ? -18.508 -1.324 39.427 1.00 94.69 194 ASP A C 1
ATOM 1506 O O . ASP A 1 194 ? -18.031 -1.777 40.466 1.00 94.69 194 ASP A O 1
ATOM 1510 N N . LYS A 1 195 ? -18.913 -0.056 39.331 1.00 92.88 195 LYS A N 1
ATOM 1511 C CA . LYS A 1 195 ? -18.752 0.917 40.421 1.00 92.88 195 LYS A CA 1
ATOM 1512 C C . LYS A 1 195 ? -20.062 1.223 41.137 1.00 92.88 195 LYS A C 1
ATOM 1514 O O . LYS A 1 195 ? -21.133 1.264 40.529 1.00 92.88 195 LYS A O 1
ATOM 1519 N N . ALA A 1 196 ? -19.967 1.550 42.422 1.00 92.81 196 ALA A N 1
ATOM 1520 C CA . ALA A 1 196 ? -21.065 2.134 43.181 1.00 92.81 196 ALA A CA 1
ATOM 1521 C C . ALA A 1 196 ? -21.358 3.558 42.679 1.00 92.81 196 ALA A C 1
ATOM 1523 O O . ALA A 1 196 ? -20.690 4.511 43.066 1.00 92.81 196 ALA A O 1
ATOM 1524 N N . VAL A 1 197 ? -22.356 3.723 41.807 1.00 90.94 197 VAL A N 1
ATOM 1525 C CA . VAL A 1 197 ? -22.624 5.017 41.140 1.00 90.94 197 VAL A CA 1
ATOM 1526 C C . VAL A 1 197 ? -23.595 5.943 41.865 1.00 90.94 197 VAL A C 1
ATOM 1528 O O . VAL A 1 197 ? -23.676 7.123 41.532 1.00 90.94 197 VAL A O 1
ATOM 1531 N N . VAL A 1 198 ? -24.340 5.431 42.844 1.00 91.81 198 VAL A N 1
ATOM 1532 C CA . VAL A 1 198 ? -25.249 6.224 43.686 1.00 91.81 198 VAL A CA 1
ATOM 1533 C C . VAL A 1 198 ? -25.107 5.815 45.155 1.00 91.81 198 VAL A C 1
ATOM 1535 O O . VAL A 1 198 ? -24.744 4.665 45.420 1.00 91.81 198 VAL A O 1
ATOM 1538 N N . PRO A 1 199 ? -25.439 6.692 46.126 1.00 90.31 199 PRO A N 1
ATOM 1539 C CA . PRO A 1 199 ? -25.319 6.377 47.554 1.00 90.31 199 PRO A CA 1
ATOM 1540 C C . PRO A 1 199 ? -26.065 5.105 47.969 1.00 90.31 199 PRO A C 1
ATOM 1542 O O . PRO A 1 199 ? -25.578 4.350 48.804 1.00 90.31 199 PRO A O 1
ATOM 1545 N N . GLY A 1 200 ? -27.211 4.827 47.337 1.00 87.88 200 GLY A N 1
ATOM 1546 C CA . GLY A 1 200 ? -27.982 3.605 47.577 1.00 87.88 200 GLY A CA 1
ATOM 1547 C C . GLY A 1 200 ? -27.247 2.315 47.195 1.00 87.88 200 GLY A C 1
ATOM 1548 O O . GLY A 1 200 ? -27.488 1.285 47.818 1.00 87.88 200 GLY A O 1
ATOM 1549 N N . CYS A 1 201 ? -26.335 2.356 46.216 1.00 90.12 201 CYS A N 1
ATOM 1550 C CA . CYS A 1 201 ? -25.475 1.216 45.895 1.00 90.12 201 CYS A CA 1
ATOM 1551 C C . CYS A 1 201 ? -24.471 0.983 47.025 1.00 90.12 201 CYS A C 1
ATOM 1553 O O . CYS A 1 201 ? -24.397 -0.119 47.555 1.00 90.12 201 CYS A O 1
ATOM 1555 N N . ALA A 1 202 ? -23.746 2.032 47.421 1.00 91.44 202 ALA A N 1
ATOM 1556 C CA . ALA A 1 202 ? -22.726 1.950 48.459 1.00 91.44 202 ALA A CA 1
ATOM 1557 C C . ALA A 1 202 ? -23.315 1.473 49.796 1.00 91.44 202 ALA A C 1
ATOM 1559 O O . ALA A 1 202 ? -22.863 0.472 50.341 1.00 91.44 202 ALA A O 1
ATOM 1560 N N . SER A 1 203 ? -24.392 2.107 50.272 1.00 89.88 203 SER A N 1
ATOM 1561 C CA . SER A 1 203 ? -24.991 1.770 51.569 1.00 89.88 203 SER A CA 1
ATOM 1562 C C . SER A 1 203 ? -25.576 0.360 51.616 1.00 89.88 203 SER A C 1
ATOM 1564 O O . SER A 1 203 ? -25.408 -0.340 52.612 1.00 89.88 203 SER A O 1
ATOM 1566 N N . CYS A 1 204 ? -26.233 -0.092 50.541 1.00 88.56 204 CYS A N 1
ATOM 1567 C CA . CYS A 1 204 ? -26.781 -1.445 50.491 1.00 88.56 204 CYS A CA 1
ATOM 1568 C C . CYS A 1 204 ? -25.671 -2.500 50.465 1.00 88.56 204 CYS A C 1
ATOM 1570 O O . CYS A 1 204 ? -25.784 -3.511 51.149 1.00 88.56 204 CYS A O 1
ATOM 1572 N N . HIS A 1 205 ? -24.592 -2.257 49.715 1.00 91.56 205 HIS A N 1
ATOM 1573 C CA . HIS A 1 205 ? -23.454 -3.171 49.675 1.00 91.56 205 HIS A CA 1
ATOM 1574 C C . HIS A 1 205 ? -22.691 -3.196 51.008 1.00 91.56 205 HIS A C 1
ATOM 1576 O O . HIS A 1 205 ? -22.364 -4.286 51.466 1.00 91.56 205 HIS A O 1
ATOM 1582 N N . SER A 1 206 ? -22.486 -2.051 51.673 1.00 92.12 206 SER A N 1
ATOM 1583 C CA . SER A 1 206 ? -21.883 -1.999 53.016 1.00 92.12 206 SER A CA 1
ATOM 1584 C C . SER A 1 206 ? -22.693 -2.764 54.061 1.00 92.12 206 SER A C 1
ATOM 1586 O O . SER A 1 206 ? -22.123 -3.411 54.929 1.00 92.12 206 SER A O 1
ATOM 1588 N N . ALA A 1 207 ? -24.026 -2.704 53.985 1.00 89.56 207 ALA A N 1
ATOM 1589 C CA . ALA A 1 207 ? -24.899 -3.424 54.913 1.00 89.56 207 ALA A CA 1
ATOM 1590 C C . ALA A 1 207 ? -24.884 -4.945 54.686 1.00 89.56 207 ALA A C 1
ATOM 1592 O O . ALA A 1 207 ? -25.136 -5.708 55.611 1.00 89.56 207 ALA A O 1
ATOM 1593 N N . MET A 1 208 ? -24.614 -5.385 53.454 1.00 87.12 208 MET A N 1
ATOM 1594 C CA . MET A 1 208 ? -24.619 -6.802 53.068 1.00 87.12 208 MET A CA 1
ATOM 1595 C C . MET A 1 208 ? -23.242 -7.461 53.151 1.00 87.12 208 MET A C 1
ATOM 1597 O O . MET A 1 208 ? -23.148 -8.687 53.159 1.00 87.12 208 MET A O 1
ATOM 1601 N N . LYS A 1 209 ? -22.169 -6.668 53.178 1.00 85.06 209 LYS A N 1
ATOM 1602 C CA . LYS A 1 209 ? -20.795 -7.150 53.282 1.00 85.06 209 LYS A CA 1
ATOM 1603 C C . LYS A 1 209 ? -20.260 -6.881 54.678 1.00 85.06 209 LYS A C 1
ATOM 1605 O O . LYS A 1 209 ? -19.880 -5.759 55.003 1.00 85.06 209 LYS A O 1
ATOM 1610 N N . ASN A 1 210 ? -20.191 -7.935 55.489 1.00 76.38 210 ASN A N 1
ATOM 1611 C CA . ASN A 1 210 ? -19.600 -7.856 56.820 1.00 76.38 210 ASN A CA 1
ATOM 1612 C C . ASN A 1 210 ? -18.171 -7.300 56.742 1.00 76.38 210 ASN A C 1
ATOM 1614 O O . ASN A 1 210 ? -17.303 -7.875 56.092 1.00 76.38 210 ASN A O 1
ATOM 1618 N N . GLY A 1 211 ? -17.940 -6.164 57.403 1.00 79.25 211 GLY A N 1
ATOM 1619 C CA . GLY A 1 211 ? -16.616 -5.559 57.561 1.00 79.25 211 GLY A CA 1
ATOM 1620 C C . GLY A 1 211 ? -16.119 -4.685 56.403 1.00 79.25 211 GLY A C 1
ATOM 1621 O O . GLY A 1 211 ? -15.097 -4.024 56.573 1.00 79.25 211 GLY A O 1
ATOM 1622 N N . LYS A 1 212 ? -16.819 -4.604 55.259 1.00 87.50 212 LYS A N 1
ATOM 1623 C CA . LYS A 1 212 ? -16.393 -3.768 54.121 1.00 87.50 212 LYS A CA 1
ATOM 1624 C C . LYS A 1 212 ? -17.336 -2.591 53.897 1.00 87.50 212 LYS A C 1
ATOM 1626 O O . LYS A 1 212 ? -18.470 -2.759 53.462 1.00 87.50 212 LYS A O 1
ATOM 1631 N N . GLN A 1 213 ? -16.835 -1.385 54.151 1.00 91.56 213 GLN A N 1
ATOM 1632 C CA . GLN A 1 213 ? -17.557 -0.142 53.887 1.00 91.56 213 GLN A CA 1
ATOM 1633 C C . GLN A 1 213 ? -17.267 0.355 52.471 1.00 91.56 213 GLN A C 1
ATOM 1635 O O . GLN A 1 213 ? -16.118 0.626 52.134 1.00 91.56 213 GLN A O 1
ATOM 1640 N N . PHE A 1 214 ? -18.315 0.502 51.665 1.00 93.19 214 PHE A N 1
ATOM 1641 C CA . PHE A 1 214 ? -18.258 1.067 50.322 1.00 93.19 214 PHE A CA 1
ATOM 1642 C C . PHE A 1 214 ? -18.682 2.539 50.310 1.00 93.19 214 PHE A C 1
ATOM 1644 O O . PHE A 1 214 ? -19.565 2.967 51.059 1.00 93.19 214 PHE A O 1
ATOM 1651 N N . LYS A 1 215 ? -18.094 3.302 49.392 1.00 95.00 215 LYS A N 1
ATOM 1652 C CA . LYS A 1 215 ? -18.429 4.686 49.045 1.00 95.00 215 LYS A CA 1
ATOM 1653 C C . LYS A 1 215 ? -18.792 4.788 47.564 1.00 95.00 215 LYS A C 1
ATOM 1655 O O . LYS A 1 215 ? -18.536 3.888 46.766 1.00 95.00 215 LYS A O 1
ATOM 1660 N N . VAL A 1 216 ? -19.421 5.899 47.184 1.00 93.06 216 VAL A N 1
ATOM 1661 C CA . VAL A 1 216 ? -19.675 6.193 45.766 1.00 93.06 216 VAL A CA 1
ATOM 1662 C C . VAL A 1 216 ? -18.335 6.287 45.034 1.00 93.06 216 VAL A C 1
ATOM 1664 O O . VAL A 1 216 ? -17.446 7.010 45.470 1.00 93.06 216 VAL A O 1
ATOM 1667 N N . GLY A 1 217 ? -18.212 5.563 43.924 1.00 91.69 217 GLY A N 1
ATOM 1668 C CA . GLY A 1 217 ? -16.980 5.427 43.147 1.00 91.69 217 GLY A CA 1
ATOM 1669 C C . GLY A 1 217 ? -16.228 4.116 43.382 1.00 91.69 217 GLY A C 1
ATOM 1670 O O . GLY A 1 217 ? -15.466 3.720 42.500 1.00 91.69 217 GLY A O 1
ATOM 1671 N N . ASP A 1 218 ? -16.484 3.412 44.489 1.00 93.31 218 ASP A N 1
ATOM 1672 C CA . ASP A 1 218 ? -15.797 2.156 44.796 1.00 93.31 218 ASP A CA 1
ATOM 1673 C C . ASP A 1 218 ? -16.198 1.035 43.834 1.00 93.31 218 ASP A C 1
ATOM 1675 O O . ASP A 1 218 ? -17.359 0.916 43.425 1.00 93.31 218 ASP A O 1
ATOM 1679 N N . THR A 1 219 ? -15.231 0.178 43.511 1.00 93.25 219 THR A N 1
ATOM 1680 C CA . THR A 1 219 ? -15.441 -1.019 42.694 1.00 93.25 219 THR A CA 1
ATOM 1681 C C . THR A 1 219 ? -16.165 -2.096 43.507 1.00 93.25 219 THR A C 1
ATOM 1683 O O . THR A 1 219 ? -15.669 -2.581 44.525 1.00 93.25 219 THR A O 1
ATOM 1686 N N . LEU A 1 220 ? -17.346 -2.485 43.032 1.00 92.88 220 LEU A N 1
ATOM 1687 C CA . LEU A 1 220 ? -18.188 -3.556 43.571 1.00 92.88 220 LEU A CA 1
ATOM 1688 C C . LEU A 1 220 ? -17.858 -4.922 42.944 1.00 92.88 220 LEU A C 1
ATOM 1690 O O . LEU A 1 220 ? -18.082 -5.968 43.554 1.00 92.88 220 LEU A O 1
ATOM 1694 N N . GLY A 1 221 ? -17.322 -4.900 41.726 1.00 94.62 221 GLY A N 1
ATOM 1695 C CA . GLY A 1 221 ? -16.946 -6.064 40.934 1.00 94.62 221 GLY A CA 1
ATOM 1696 C C . GLY A 1 221 ? -16.513 -5.634 39.536 1.00 94.62 221 GLY A C 1
ATOM 1697 O O . GLY A 1 221 ? -16.112 -4.488 39.323 1.00 94.62 221 GLY A O 1
ATOM 1698 N N . ILE A 1 222 ? -16.643 -6.532 38.572 1.00 96.94 222 ILE A N 1
ATOM 1699 C CA . ILE A 1 222 ? -16.392 -6.274 37.156 1.00 96.94 222 ILE A CA 1
ATOM 1700 C C . ILE A 1 222 ? -17.591 -6.726 36.323 1.00 96.94 222 ILE A C 1
ATOM 1702 O O . ILE A 1 222 ? -18.325 -7.643 36.697 1.00 96.94 222 ILE A O 1
ATOM 1706 N N . ARG A 1 223 ? -17.804 -6.073 35.184 1.00 96.50 223 ARG A N 1
ATOM 1707 C CA . ARG A 1 223 ? -18.777 -6.509 34.180 1.00 96.50 223 ARG A CA 1
ATOM 1708 C C . ARG A 1 223 ? -18.031 -7.189 33.053 1.00 96.50 223 ARG A C 1
ATOM 1710 O O . ARG A 1 223 ? -17.081 -6.609 32.534 1.00 96.50 223 ARG A O 1
ATOM 1717 N N . SER A 1 224 ? -18.448 -8.399 32.704 1.00 96.62 224 SER A N 1
ATOM 1718 C CA . SER A 1 224 ? -17.899 -9.149 31.581 1.00 96.62 224 SER A CA 1
ATOM 1719 C C . SER A 1 224 ? -18.845 -9.061 30.392 1.00 96.62 224 SER A C 1
ATOM 1721 O O . SER A 1 224 ? -20.063 -9.134 30.539 1.00 96.62 224 SER A O 1
ATOM 1723 N N . TYR A 1 225 ? -18.274 -8.895 29.207 1.00 96.44 225 TYR A N 1
ATOM 1724 C CA . TYR A 1 225 ? -18.969 -8.833 27.932 1.00 96.44 225 TYR A CA 1
ATOM 1725 C C . TYR A 1 225 ? -18.340 -9.859 27.006 1.00 96.44 225 TYR A C 1
ATOM 1727 O O . TYR A 1 225 ? -17.127 -9.866 26.802 1.00 96.44 225 TYR A O 1
ATOM 1735 N N . LYS A 1 226 ? -19.172 -10.716 26.429 1.00 95.12 226 LYS A N 1
ATOM 1736 C CA . LYS A 1 226 ? -18.767 -11.773 25.512 1.00 95.12 226 LYS A CA 1
ATOM 1737 C C . LYS A 1 226 ? -19.460 -11.549 24.181 1.00 95.12 226 LYS A C 1
ATOM 1739 O O . LYS A 1 226 ? -20.689 -11.583 24.125 1.00 95.12 226 LYS A O 1
ATOM 1744 N N . LEU A 1 227 ? -18.680 -11.319 23.129 1.00 95.19 227 LEU A N 1
ATOM 1745 C CA . LEU A 1 227 ? -19.190 -11.121 21.774 1.00 95.19 227 LEU A CA 1
ATOM 1746 C C . LEU A 1 227 ? -18.385 -11.944 20.771 1.00 95.19 227 LEU A C 1
ATOM 1748 O O . LEU A 1 227 ? -17.194 -12.184 20.967 1.00 95.19 227 LEU A O 1
ATOM 1752 N N . VAL A 1 228 ? -19.009 -12.313 19.655 1.00 95.44 228 VAL A N 1
ATOM 1753 C CA . VAL A 1 228 ? -18.281 -12.877 18.512 1.00 95.44 228 VAL A CA 1
ATOM 1754 C C . VAL A 1 228 ? -17.424 -11.788 17.885 1.00 95.44 228 VAL A C 1
ATOM 1756 O O . VAL A 1 228 ? -17.939 -10.809 17.348 1.00 95.44 228 VAL A O 1
ATOM 1759 N N . PHE A 1 229 ? -16.108 -11.978 17.929 1.00 95.88 229 PHE A N 1
ATOM 1760 C CA . PHE A 1 229 ? -15.182 -11.187 17.135 1.00 95.88 229 PHE A CA 1
ATOM 1761 C C . PHE A 1 229 ? -15.274 -11.597 15.669 1.00 95.88 229 PHE A C 1
ATOM 1763 O O . PHE A 1 229 ? -15.503 -10.739 14.828 1.00 95.88 229 PHE A O 1
ATOM 1770 N N . SER A 1 230 ? -15.160 -12.896 15.370 1.00 96.00 230 SER A N 1
ATOM 1771 C CA . SER A 1 230 ? -15.315 -13.447 14.020 1.00 96.00 230 SER A CA 1
ATOM 1772 C C . SER A 1 230 ? -15.858 -14.874 14.062 1.00 96.00 230 SER A C 1
ATOM 1774 O O . SER A 1 230 ? -15.386 -15.694 14.847 1.00 96.00 230 SER A O 1
ATOM 1776 N N . SER A 1 231 ? -16.816 -15.182 13.186 1.00 95.69 231 SER A N 1
ATOM 1777 C CA . SER A 1 231 ? -17.310 -16.553 12.985 1.00 95.69 231 SER A CA 1
ATOM 1778 C C . SER A 1 231 ? -16.351 -17.415 12.159 1.00 95.69 231 SER A C 1
ATOM 1780 O O . SER A 1 231 ? -16.481 -18.631 12.156 1.00 95.69 231 SER A O 1
ATOM 1782 N N . ASP A 1 232 ? -15.398 -16.783 11.472 1.00 96.44 232 ASP A N 1
ATOM 1783 C CA . ASP A 1 232 ? -14.306 -17.434 10.755 1.00 96.44 232 ASP A CA 1
ATOM 1784 C C . ASP A 1 232 ? -12.995 -17.142 11.497 1.00 96.44 232 ASP A C 1
ATOM 1786 O O . ASP A 1 232 ? -12.576 -15.982 11.629 1.00 96.44 232 ASP A O 1
ATOM 1790 N N . ILE A 1 233 ? -12.373 -18.202 12.015 1.00 95.88 233 ILE A N 1
ATOM 1791 C CA . ILE A 1 233 ? -11.127 -18.125 12.781 1.00 95.88 233 ILE A CA 1
ATOM 1792 C C . ILE A 1 233 ? -9.975 -17.610 11.915 1.00 95.88 233 ILE A C 1
ATOM 1794 O O . ILE A 1 233 ? -9.212 -16.755 12.367 1.00 95.88 233 ILE A O 1
ATOM 1798 N N . ALA A 1 234 ? -9.838 -18.103 10.683 1.00 95.81 234 ALA A N 1
ATOM 1799 C CA . ALA A 1 234 ? -8.732 -17.731 9.808 1.00 95.81 234 ALA A CA 1
ATOM 1800 C C . ALA A 1 234 ? -8.825 -16.247 9.436 1.00 95.81 234 ALA A C 1
ATOM 1802 O O . ALA A 1 234 ? -7.850 -15.505 9.592 1.00 95.81 234 ALA A O 1
ATOM 1803 N N . LEU A 1 235 ? -10.023 -15.791 9.055 1.00 94.06 235 LEU A N 1
ATOM 1804 C CA . LEU A 1 235 ? -10.279 -14.381 8.774 1.00 94.06 235 LEU A CA 1
ATOM 1805 C C . LEU A 1 235 ? -9.984 -13.504 9.997 1.00 94.06 235 LEU A C 1
ATOM 1807 O O . LEU A 1 235 ? -9.217 -12.548 9.897 1.00 94.06 235 LEU A O 1
ATOM 1811 N N . GLY A 1 236 ? -10.529 -13.843 11.169 1.00 94.81 236 GLY A N 1
ATOM 1812 C CA . GLY A 1 236 ? -10.338 -13.015 12.361 1.00 94.81 236 GLY A CA 1
ATOM 1813 C C . GLY A 1 236 ? -8.883 -12.987 12.843 1.00 94.81 236 GLY A C 1
ATOM 1814 O O . GLY A 1 236 ? -8.404 -11.938 13.269 1.00 94.81 236 GLY A O 1
ATOM 1815 N N . ARG A 1 237 ? -8.129 -14.089 12.708 1.00 95.00 237 ARG A N 1
ATOM 1816 C CA . ARG A 1 237 ? -6.679 -14.090 12.970 1.00 95.00 237 ARG A CA 1
ATOM 1817 C C . ARG A 1 237 ? -5.937 -13.176 11.999 1.00 95.00 237 ARG A C 1
ATOM 1819 O O . ARG A 1 237 ? -5.049 -12.448 12.438 1.00 95.00 237 ARG A O 1
ATOM 1826 N N . SER A 1 238 ? -6.316 -13.162 10.718 1.00 93.75 238 SER A N 1
ATOM 1827 C CA . SER A 1 238 ? -5.704 -12.254 9.740 1.00 93.75 238 SER A CA 1
ATOM 1828 C C . SER A 1 238 ? -5.957 -10.776 10.074 1.00 93.75 238 SER A C 1
ATOM 1830 O O . SER A 1 238 ? -5.044 -9.963 9.974 1.00 93.75 238 SER A O 1
ATOM 1832 N N . GLU A 1 239 ? -7.152 -10.426 10.563 1.00 93.94 239 GLU A N 1
ATOM 1833 C CA . GLU A 1 239 ? -7.479 -9.058 10.982 1.00 93.94 239 GLU A CA 1
ATOM 1834 C C . GLU A 1 239 ? -6.713 -8.639 12.247 1.00 93.94 239 GLU A C 1
ATOM 1836 O O . GLU A 1 239 ? -6.190 -7.525 12.332 1.00 93.94 239 GLU A O 1
ATOM 1841 N N . LEU A 1 240 ? -6.606 -9.527 13.241 1.00 93.56 240 LEU A N 1
ATOM 1842 C CA . LEU A 1 240 ? -5.865 -9.238 14.476 1.00 93.56 240 LEU A CA 1
ATOM 1843 C C . LEU A 1 240 ? -4.378 -8.993 14.196 1.00 93.56 240 LEU A C 1
ATOM 1845 O O . LEU A 1 240 ? -3.790 -8.048 14.738 1.00 93.56 240 LEU A O 1
ATOM 1849 N N . ASN A 1 241 ? -3.815 -9.805 13.301 1.00 93.69 241 ASN A N 1
ATOM 1850 C CA . ASN A 1 241 ? -2.408 -9.789 12.917 1.00 93.69 241 ASN A CA 1
ATOM 1851 C C . ASN A 1 241 ? -2.111 -8.872 11.723 1.00 93.69 241 ASN A C 1
ATOM 1853 O O . ASN A 1 241 ? -1.004 -8.919 11.195 1.00 93.69 241 ASN A O 1
ATOM 1857 N N . ALA A 1 242 ? -3.063 -8.039 11.290 1.00 93.44 242 ALA A N 1
ATOM 1858 C CA . ALA A 1 242 ? -2.846 -7.121 10.179 1.00 93.44 242 ALA A CA 1
ATOM 1859 C C . ALA A 1 242 ? -1.648 -6.193 10.454 1.00 93.44 242 ALA A C 1
ATOM 1861 O O . ALA A 1 242 ? -1.574 -5.556 11.515 1.00 93.44 242 ALA A O 1
ATOM 1862 N N . THR A 1 243 ? -0.739 -6.102 9.479 1.00 93.94 243 THR A N 1
ATOM 1863 C CA . THR A 1 243 ? 0.475 -5.275 9.521 1.00 93.94 243 THR A CA 1
ATOM 1864 C C . THR A 1 243 ? 0.453 -4.204 8.431 1.00 93.94 243 THR A C 1
ATOM 1866 O O . THR A 1 243 ? -0.417 -4.184 7.560 1.00 93.94 243 THR A O 1
ATOM 1869 N N . VAL A 1 244 ? 1.420 -3.288 8.490 1.00 94.50 244 VAL A N 1
ATOM 1870 C CA . VAL A 1 244 ? 1.635 -2.236 7.482 1.00 94.50 244 VAL A CA 1
ATOM 1871 C C . VAL A 1 244 ? 2.789 -2.579 6.529 1.00 94.50 244 VAL A C 1
ATOM 1873 O O . VAL A 1 244 ? 3.282 -1.712 5.810 1.00 94.50 244 VAL A O 1
ATOM 1876 N N . ASP A 1 245 ? 3.236 -3.837 6.504 1.00 94.81 245 ASP A N 1
ATOM 1877 C CA . ASP A 1 245 ? 4.455 -4.239 5.791 1.00 94.81 245 ASP A CA 1
ATOM 1878 C C . ASP A 1 245 ? 4.315 -4.116 4.273 1.00 94.81 245 ASP A C 1
ATOM 1880 O O . ASP A 1 245 ? 5.239 -3.653 3.603 1.00 94.81 245 ASP A O 1
ATOM 1884 N N . GLU A 1 246 ? 3.146 -4.461 3.725 1.00 93.75 246 GLU A N 1
ATOM 1885 C CA . GLU A 1 246 ? 2.852 -4.287 2.297 1.00 93.75 246 GLU A CA 1
ATOM 1886 C C . GLU A 1 246 ? 2.877 -2.800 1.909 1.00 93.75 246 GLU A C 1
ATOM 1888 O O . GLU A 1 246 ? 3.479 -2.434 0.898 1.00 93.75 246 GLU A O 1
ATOM 1893 N N . TYR A 1 247 ? 2.307 -1.927 2.751 1.00 95.94 247 TYR A N 1
ATOM 1894 C CA . TYR A 1 247 ? 2.372 -0.476 2.563 1.00 95.94 247 TYR A CA 1
ATOM 1895 C C . TYR A 1 247 ? 3.822 0.021 2.580 1.00 95.94 247 TYR A C 1
ATOM 1897 O O . TYR A 1 247 ? 4.238 0.712 1.651 1.00 95.94 247 TYR A O 1
ATOM 1905 N N . ASN A 1 248 ? 4.605 -0.365 3.589 1.00 96.25 248 ASN A N 1
ATOM 1906 C CA . ASN A 1 248 ? 5.999 0.055 3.731 1.00 96.25 248 ASN A CA 1
ATOM 1907 C C . ASN A 1 248 ? 6.872 -0.437 2.572 1.00 96.25 248 ASN A C 1
ATOM 1909 O O . ASN A 1 248 ? 7.694 0.319 2.053 1.00 96.25 248 ASN A O 1
ATOM 1913 N N . SER A 1 249 ? 6.665 -1.676 2.130 1.00 96.44 249 SER A N 1
ATOM 1914 C CA . SER A 1 249 ? 7.390 -2.260 0.999 1.00 96.44 249 SER A CA 1
ATOM 1915 C C . SER A 1 249 ? 7.055 -1.529 -0.299 1.00 96.44 249 SER A C 1
ATOM 1917 O O . SER A 1 249 ? 7.957 -1.098 -1.017 1.00 96.44 249 SER A O 1
ATOM 1919 N N . ALA A 1 250 ? 5.767 -1.302 -0.577 1.00 97.25 250 ALA A N 1
ATOM 1920 C CA . ALA A 1 250 ? 5.339 -0.574 -1.767 1.00 97.25 250 ALA A CA 1
ATOM 1921 C C . ALA A 1 250 ? 5.824 0.887 -1.759 1.00 97.25 250 ALA A C 1
ATOM 1923 O O . ALA A 1 250 ? 6.308 1.377 -2.781 1.00 97.25 250 ALA A O 1
ATOM 1924 N N . LYS A 1 251 ? 5.763 1.554 -0.599 1.00 97.56 251 LYS A N 1
ATOM 1925 C CA . LYS A 1 251 ? 6.299 2.904 -0.373 1.00 97.56 251 LYS A CA 1
ATOM 1926 C C . LYS A 1 251 ? 7.788 2.967 -0.682 1.00 97.56 251 LYS A C 1
ATOM 1928 O O . LYS A 1 251 ? 8.204 3.855 -1.421 1.00 97.56 251 LYS A O 1
ATOM 1933 N N . LYS A 1 252 ? 8.565 2.011 -0.165 1.00 97.69 252 LYS A N 1
ATOM 1934 C CA . LYS A 1 252 ? 10.013 1.932 -0.375 1.00 97.69 252 LYS A CA 1
ATOM 1935 C C . LYS A 1 252 ? 10.361 1.757 -1.852 1.00 97.69 252 LYS A C 1
ATOM 1937 O O . LYS A 1 252 ? 11.119 2.563 -2.386 1.00 97.69 252 LYS A O 1
ATOM 1942 N N . ILE A 1 253 ? 9.747 0.784 -2.530 1.00 97.94 253 ILE A N 1
ATOM 1943 C CA . ILE A 1 253 ? 9.963 0.534 -3.967 1.00 97.94 253 ILE A CA 1
ATOM 1944 C C . ILE A 1 253 ? 9.625 1.783 -4.785 1.00 97.94 253 ILE A C 1
ATOM 1946 O O . ILE A 1 253 ? 10.401 2.182 -5.655 1.00 97.94 253 ILE A O 1
ATOM 1950 N N . PHE A 1 254 ? 8.485 2.419 -4.495 1.00 98.38 254 PHE A N 1
ATOM 1951 C CA . PHE A 1 254 ? 8.062 3.638 -5.178 1.00 98.38 254 PHE A CA 1
ATOM 1952 C C . PHE A 1 254 ? 9.095 4.756 -4.996 1.00 98.38 254 PHE A C 1
ATOM 1954 O O . PHE A 1 254 ? 9.531 5.353 -5.982 1.00 98.38 254 PHE A O 1
ATOM 1961 N N . SER A 1 255 ? 9.510 5.017 -3.751 1.00 97.81 255 SER A N 1
ATOM 1962 C CA . SER A 1 255 ? 10.455 6.088 -3.430 1.00 97.81 255 SER A CA 1
ATOM 1963 C C . SER A 1 255 ? 11.848 5.849 -4.003 1.00 97.81 255 SER A C 1
ATOM 1965 O O . SER A 1 255 ? 12.433 6.779 -4.547 1.00 97.81 255 SER A O 1
ATOM 1967 N N . GLU A 1 256 ? 12.367 4.620 -3.921 1.00 98.00 256 GLU A N 1
ATOM 1968 C CA . GLU A 1 256 ? 13.693 4.281 -4.448 1.00 98.00 256 GLU A CA 1
ATOM 1969 C C . GLU A 1 256 ? 13.716 4.409 -5.969 1.00 98.00 256 GLU A C 1
ATOM 1971 O O . GLU A 1 256 ? 14.622 5.030 -6.511 1.00 98.00 256 GLU A O 1
ATOM 1976 N N . THR A 1 257 ? 12.676 3.917 -6.652 1.00 97.75 257 THR A N 1
ATOM 1977 C CA . THR A 1 257 ? 12.561 4.043 -8.112 1.00 97.75 257 THR A CA 1
ATOM 1978 C C . THR A 1 257 ? 12.506 5.509 -8.539 1.00 97.75 257 THR A C 1
ATOM 1980 O O . THR A 1 257 ? 13.243 5.915 -9.432 1.00 97.75 257 THR A O 1
ATOM 1983 N N . LEU A 1 258 ? 11.661 6.325 -7.896 1.00 97.62 258 LEU A N 1
ATOM 1984 C CA . LEU A 1 258 ? 11.526 7.739 -8.255 1.00 97.62 258 LEU A CA 1
ATOM 1985 C C . LEU A 1 258 ? 12.814 8.528 -7.978 1.00 97.62 258 LEU A C 1
ATOM 1987 O O . LEU A 1 258 ? 13.213 9.354 -8.794 1.00 97.62 258 LEU A O 1
ATOM 1991 N N . ASN A 1 259 ? 13.481 8.251 -6.853 1.00 97.62 259 ASN A N 1
ATOM 1992 C CA . ASN A 1 259 ? 14.746 8.890 -6.504 1.00 97.62 259 ASN A CA 1
ATOM 1993 C C . ASN A 1 259 ? 15.878 8.493 -7.459 1.00 97.62 259 ASN A C 1
ATOM 1995 O O . ASN A 1 259 ? 16.641 9.362 -7.873 1.00 97.62 259 ASN A O 1
ATOM 1999 N N . ALA A 1 260 ? 15.969 7.211 -7.822 1.00 97.19 260 ALA A N 1
ATOM 2000 C CA . ALA A 1 260 ? 16.971 6.724 -8.762 1.00 97.19 260 ALA A CA 1
ATOM 2001 C C . ALA A 1 260 ? 16.802 7.373 -10.139 1.00 97.19 260 ALA A C 1
ATOM 2003 O O . ALA A 1 260 ? 17.765 7.885 -10.685 1.00 97.19 260 ALA A O 1
ATOM 2004 N N . VAL A 1 261 ? 15.577 7.464 -10.667 1.00 95.88 261 VAL A N 1
ATOM 2005 C CA . VAL A 1 261 ? 15.340 8.141 -11.958 1.00 95.88 261 VAL A CA 1
ATOM 2006 C C . VAL A 1 261 ? 15.676 9.637 -11.877 1.00 95.88 261 VAL A C 1
ATOM 2008 O O . VAL A 1 261 ? 16.200 10.218 -12.823 1.00 95.88 261 VAL A O 1
ATOM 2011 N N . LYS A 1 262 ? 15.405 10.283 -10.739 1.00 96.62 262 LYS A N 1
ATOM 2012 C CA . LYS A 1 262 ? 15.670 11.714 -10.549 1.00 96.62 262 LYS A CA 1
ATOM 2013 C C . LYS A 1 262 ? 17.156 12.055 -10.461 1.00 96.62 262 LYS A C 1
ATOM 2015 O O . LYS A 1 262 ? 17.584 13.031 -11.069 1.00 96.62 262 LYS A O 1
ATOM 2020 N N . ASN A 1 263 ? 17.893 11.307 -9.644 1.00 96.69 263 ASN A N 1
ATOM 2021 C CA . ASN A 1 263 ? 19.247 11.651 -9.200 1.00 96.69 263 ASN A CA 1
ATOM 2022 C C . ASN A 1 263 ? 20.314 10.659 -9.689 1.00 96.69 263 ASN A C 1
ATOM 2024 O O . ASN A 1 263 ? 21.497 10.856 -9.423 1.00 96.69 263 ASN A O 1
ATOM 2028 N N . GLY A 1 264 ? 19.905 9.601 -10.383 1.00 95.25 264 GLY A N 1
ATOM 2029 C CA . GLY A 1 264 ? 20.733 8.443 -10.679 1.00 95.25 264 GLY A CA 1
ATOM 2030 C C . GLY A 1 264 ? 20.829 7.475 -9.496 1.00 95.25 264 GLY A C 1
ATOM 2031 O O . GLY A 1 264 ? 20.520 7.804 -8.346 1.00 95.25 264 GLY A O 1
ATOM 2032 N N . GLY A 1 265 ? 21.275 6.254 -9.782 1.00 95.88 265 GLY A N 1
ATOM 2033 C CA . GLY A 1 265 ? 21.580 5.233 -8.781 1.00 95.88 265 GLY A CA 1
ATOM 2034 C C . GLY A 1 265 ? 20.708 3.985 -8.882 1.00 95.88 265 GLY A C 1
ATOM 2035 O O . GLY A 1 265 ? 20.114 3.692 -9.918 1.00 95.88 265 GLY A O 1
ATOM 2036 N N . LYS A 1 266 ? 20.674 3.204 -7.797 1.00 96.38 266 LYS A N 1
ATOM 2037 C CA . LYS A 1 266 ? 20.048 1.875 -7.777 1.00 96.38 266 LYS A CA 1
ATOM 2038 C C . LYS A 1 266 ? 18.547 1.929 -7.519 1.00 96.38 266 LYS A C 1
ATOM 2040 O O . LYS A 1 266 ? 18.099 2.633 -6.618 1.00 96.38 266 LYS A O 1
ATOM 2045 N N . TYR A 1 267 ? 17.798 1.087 -8.224 1.00 96.50 267 TYR A N 1
ATOM 2046 C CA . TYR A 1 267 ? 16.379 0.846 -7.972 1.00 96.50 267 TYR A CA 1
ATOM 2047 C C . TYR A 1 267 ? 16.023 -0.649 -8.053 1.00 96.50 267 TYR A C 1
ATOM 2049 O O . TYR A 1 267 ? 16.681 -1.412 -8.772 1.00 96.50 267 TYR A O 1
ATOM 2057 N N . PRO A 1 268 ? 14.988 -1.092 -7.317 1.00 96.00 268 PRO A N 1
ATOM 2058 C CA . PRO A 1 268 ? 14.530 -2.475 -7.350 1.00 96.00 268 PRO A CA 1
ATOM 2059 C C . PRO A 1 268 ? 13.739 -2.786 -8.630 1.00 96.00 268 PRO A C 1
ATOM 2061 O O . PRO A 1 268 ? 12.807 -2.067 -9.013 1.00 96.00 268 PRO A O 1
ATOM 2064 N N . VAL A 1 269 ? 14.059 -3.910 -9.276 1.00 92.50 269 VAL A N 1
ATOM 2065 C CA . VAL A 1 269 ? 13.327 -4.367 -10.474 1.00 92.50 269 VAL A CA 1
ATOM 2066 C C . VAL A 1 269 ? 12.169 -5.313 -10.153 1.00 92.50 269 VAL A C 1
ATOM 2068 O O . VAL A 1 269 ? 11.277 -5.499 -10.978 1.00 92.50 269 VAL A O 1
ATOM 2071 N N . ASP A 1 270 ? 12.148 -5.886 -8.951 1.00 91.62 270 ASP A N 1
ATOM 2072 C CA . ASP A 1 270 ? 11.128 -6.818 -8.485 1.00 91.62 270 ASP A CA 1
ATOM 2073 C C . ASP A 1 270 ? 10.484 -6.367 -7.166 1.00 91.62 270 ASP A C 1
ATOM 2075 O O . ASP A 1 270 ? 11.059 -5.619 -6.379 1.00 91.62 270 ASP A O 1
ATOM 2079 N N . LEU A 1 271 ? 9.272 -6.862 -6.895 1.00 91.50 271 LEU A N 1
ATOM 2080 C CA . LEU A 1 271 ? 8.517 -6.483 -5.694 1.00 91.50 271 LEU A CA 1
ATOM 2081 C C . LEU A 1 271 ? 9.110 -7.034 -4.393 1.00 91.50 271 LEU A C 1
ATOM 2083 O O . LEU A 1 271 ? 8.791 -6.531 -3.321 1.00 91.50 271 LEU A O 1
ATOM 2087 N N . LYS A 1 272 ? 9.968 -8.058 -4.474 1.00 93.25 272 LYS A N 1
ATOM 2088 C CA . LYS A 1 272 ? 10.669 -8.601 -3.306 1.00 93.25 272 LYS A CA 1
ATOM 2089 C C . LYS A 1 272 ? 11.959 -7.840 -2.996 1.00 93.25 272 LYS A C 1
ATOM 2091 O O . LYS A 1 272 ? 12.595 -8.164 -2.000 1.00 93.25 272 LYS A O 1
ATOM 2096 N N . MET A 1 273 ? 12.336 -6.851 -3.818 1.00 94.38 273 MET A N 1
ATOM 2097 C CA . MET A 1 273 ? 13.591 -6.103 -3.683 1.00 94.38 273 MET A CA 1
ATOM 2098 C C . MET A 1 273 ? 14.812 -7.038 -3.617 1.00 94.38 273 MET A C 1
ATOM 2100 O O . MET A 1 273 ? 15.725 -6.838 -2.821 1.00 94.38 273 MET A O 1
ATOM 2104 N N . THR A 1 274 ? 14.810 -8.099 -4.428 1.00 94.75 274 THR A N 1
ATOM 2105 C CA . THR A 1 274 ? 15.921 -9.065 -4.504 1.00 94.75 274 THR A CA 1
ATOM 2106 C C . THR A 1 274 ? 16.855 -8.780 -5.672 1.00 94.75 274 THR A C 1
ATOM 2108 O O . THR A 1 274 ? 18.000 -9.229 -5.681 1.00 94.75 274 THR A O 1
ATOM 2111 N N . LYS A 1 275 ? 16.379 -8.025 -6.665 1.00 94.69 275 LYS A N 1
ATOM 2112 C CA . LYS A 1 275 ? 17.114 -7.663 -7.870 1.00 94.69 275 LYS A CA 1
ATOM 2113 C C . LYS A 1 275 ? 17.120 -6.149 -8.028 1.00 94.69 275 LYS A C 1
ATOM 2115 O O . LYS A 1 275 ? 16.092 -5.490 -7.877 1.00 94.69 275 LYS A O 1
ATOM 2120 N N . TYR A 1 276 ? 18.277 -5.622 -8.407 1.00 95.31 276 TYR A N 1
ATOM 2121 C CA . TYR A 1 276 ? 18.504 -4.193 -8.577 1.00 95.31 276 TYR A CA 1
ATOM 2122 C C . TYR A 1 276 ? 19.137 -3.893 -9.932 1.00 95.31 276 TYR A C 1
ATOM 2124 O O . TYR A 1 276 ? 19.863 -4.718 -10.493 1.00 95.31 276 TYR A O 1
ATOM 2132 N N . ARG A 1 277 ? 18.864 -2.692 -10.429 1.00 94.25 277 ARG A N 1
ATOM 2133 C CA . ARG A 1 277 ? 19.520 -2.079 -11.586 1.00 94.25 277 ARG A CA 1
ATOM 2134 C C . ARG A 1 277 ? 19.949 -0.668 -11.225 1.00 94.25 277 ARG A C 1
ATOM 2136 O O . ARG A 1 277 ? 19.444 -0.108 -10.255 1.00 94.25 277 ARG A O 1
ATOM 2143 N N . GLU A 1 278 ? 20.879 -0.129 -11.995 1.00 93.81 278 GLU A N 1
ATOM 2144 C CA . GLU A 1 278 ? 21.251 1.280 -11.939 1.00 93.81 278 GLU A CA 1
ATOM 2145 C C . GLU A 1 278 ? 20.596 2.024 -13.100 1.00 93.81 278 GLU A C 1
ATOM 2147 O O . GLU A 1 278 ? 20.290 1.429 -14.132 1.00 93.81 278 GLU A O 1
ATOM 2152 N N . VAL A 1 279 ? 20.331 3.307 -12.890 1.00 93.44 279 VAL A N 1
ATOM 2153 C CA . VAL A 1 279 ? 19.878 4.237 -13.920 1.00 93.44 279 VAL A CA 1
ATOM 2154 C C . VAL A 1 279 ? 20.662 5.530 -13.774 1.00 93.44 279 VAL A C 1
ATOM 2156 O O . VAL A 1 279 ? 21.020 5.927 -12.659 1.00 93.44 279 VAL A O 1
ATOM 2159 N N . GLU A 1 280 ? 20.931 6.185 -14.894 1.00 92.00 280 GLU A N 1
ATOM 2160 C CA . GLU A 1 280 ? 21.458 7.542 -14.893 1.00 92.00 280 GLU A CA 1
ATOM 2161 C C . GLU A 1 280 ? 20.370 8.550 -14.503 1.00 92.00 280 GLU A C 1
ATOM 2163 O O . GLU A 1 280 ? 19.169 8.305 -14.635 1.00 92.00 280 GLU A O 1
ATOM 2168 N N . ALA A 1 281 ? 20.787 9.704 -13.987 1.00 93.88 281 ALA A N 1
ATOM 2169 C CA . ALA A 1 281 ? 19.848 10.764 -13.657 1.00 93.88 281 ALA A CA 1
ATOM 2170 C C . ALA A 1 281 ? 19.155 11.269 -14.928 1.00 93.88 281 ALA A C 1
ATOM 2172 O O . ALA A 1 281 ? 19.817 11.593 -15.914 1.00 93.88 281 ALA A O 1
ATOM 2173 N N . ALA A 1 282 ? 17.830 11.406 -14.889 1.00 91.94 282 ALA A N 1
ATOM 2174 C CA . ALA A 1 282 ? 17.082 12.003 -15.985 1.00 91.94 282 ALA A CA 1
ATOM 2175 C C . ALA A 1 282 ? 17.570 13.439 -16.239 1.00 91.94 282 ALA A C 1
ATOM 2177 O O . ALA A 1 282 ? 17.477 14.293 -15.360 1.00 91.94 282 ALA A O 1
ATOM 2178 N N . THR A 1 283 ? 18.069 13.741 -17.432 1.00 89.94 283 THR A N 1
ATOM 2179 C CA . THR A 1 283 ? 18.559 15.092 -17.767 1.00 89.94 283 THR A CA 1
ATOM 2180 C C . THR A 1 283 ? 17.497 15.955 -18.446 1.00 89.94 283 THR A C 1
ATOM 2182 O O . THR A 1 283 ? 17.566 17.182 -18.383 1.00 89.94 283 THR A O 1
ATOM 2185 N N . ASP A 1 284 ? 16.486 15.325 -19.047 1.00 90.12 284 ASP A N 1
ATOM 2186 C CA . ASP A 1 284 ? 15.404 16.004 -19.754 1.00 90.12 284 ASP A CA 1
ATOM 2187 C C . ASP A 1 284 ? 14.560 16.899 -18.808 1.00 90.12 284 ASP A C 1
ATOM 2189 O O . ASP A 1 284 ? 14.022 16.413 -17.800 1.00 90.12 284 ASP A O 1
ATOM 2193 N N . PRO A 1 285 ? 14.393 18.205 -19.114 1.00 92.25 285 PRO A N 1
ATOM 2194 C CA . PRO A 1 285 ? 13.641 19.136 -18.272 1.00 92.25 285 PRO A CA 1
ATOM 2195 C C . PRO A 1 285 ? 12.176 18.745 -18.045 1.00 92.25 285 PRO A C 1
ATOM 2197 O O . PRO A 1 285 ? 11.650 18.962 -16.948 1.00 92.25 285 PRO A O 1
ATOM 2200 N N . ASN A 1 286 ? 11.511 18.161 -19.049 1.00 92.38 286 ASN A N 1
ATOM 2201 C CA . ASN A 1 286 ? 10.108 17.753 -18.935 1.00 92.38 286 ASN A CA 1
ATOM 2202 C C . ASN A 1 286 ? 9.964 16.581 -17.960 1.00 92.38 286 ASN A C 1
ATOM 2204 O O . ASN A 1 286 ? 9.101 16.600 -17.079 1.00 92.38 286 ASN A O 1
ATOM 2208 N N . THR A 1 287 ? 10.866 15.609 -18.059 1.00 93.75 287 THR A N 1
ATOM 2209 C CA . THR A 1 287 ? 10.969 14.464 -17.155 1.00 93.75 287 THR A CA 1
ATOM 2210 C C . THR A 1 287 ? 11.249 14.929 -15.729 1.00 93.75 287 THR A C 1
ATOM 2212 O O . THR A 1 287 ? 10.518 14.562 -14.810 1.00 93.75 287 THR A O 1
ATOM 2215 N N . GLN A 1 288 ? 12.228 15.817 -15.529 1.00 94.69 288 GLN A N 1
ATOM 2216 C CA . GLN A 1 288 ? 12.542 16.394 -14.215 1.00 94.69 288 GLN A CA 1
ATOM 2217 C C . GLN A 1 288 ? 11.362 17.167 -13.604 1.00 94.69 288 GLN A C 1
ATOM 2219 O O . GLN A 1 288 ? 11.093 17.060 -12.404 1.00 94.69 288 GLN A O 1
ATOM 2224 N N . SER A 1 289 ? 10.625 17.929 -14.415 1.00 96.12 289 SER A N 1
ATOM 2225 C CA . SER A 1 289 ? 9.402 18.616 -13.982 1.00 96.12 289 SER A CA 1
ATOM 2226 C C . SER A 1 289 ? 8.322 17.622 -13.544 1.00 96.12 289 SER A C 1
ATOM 2228 O O . SER A 1 289 ? 7.751 17.749 -12.456 1.00 96.12 289 SER A O 1
ATOM 2230 N N . MET A 1 290 ? 8.086 16.580 -14.344 1.00 96.94 290 MET A N 1
ATOM 2231 C CA . MET A 1 290 ? 7.077 15.571 -14.040 1.00 96.94 290 MET A CA 1
ATOM 2232 C C . MET A 1 290 ? 7.433 14.760 -12.790 1.00 96.94 290 MET A C 1
ATOM 2234 O O . MET A 1 290 ? 6.571 14.550 -11.938 1.00 96.94 290 MET A O 1
ATOM 2238 N N . ILE A 1 291 ? 8.705 14.391 -12.609 1.00 97.62 291 ILE A N 1
ATOM 2239 C CA . ILE A 1 291 ? 9.207 13.746 -11.388 1.00 97.62 291 ILE A CA 1
ATOM 2240 C C . ILE A 1 291 ? 8.863 14.581 -10.151 1.00 97.62 291 ILE A C 1
ATOM 2242 O O . ILE A 1 291 ? 8.314 14.038 -9.194 1.00 97.62 291 ILE A O 1
ATOM 2246 N N . LYS A 1 292 ? 9.101 15.901 -10.171 1.00 97.31 292 LYS A N 1
ATOM 2247 C CA . LYS A 1 292 ? 8.750 16.794 -9.048 1.00 97.31 292 LYS A CA 1
ATOM 2248 C C . LYS A 1 292 ? 7.245 16.805 -8.763 1.00 97.31 292 LYS A C 1
ATOM 2250 O O . LYS A 1 292 ? 6.839 16.812 -7.598 1.00 97.31 292 LYS A O 1
ATOM 2255 N N . THR A 1 293 ? 6.409 16.772 -9.802 1.00 98.12 293 THR A N 1
ATOM 2256 C CA . THR A 1 293 ? 4.950 16.644 -9.646 1.00 98.12 293 THR A CA 1
ATOM 2257 C C . THR A 1 293 ? 4.580 15.312 -8.987 1.00 98.12 293 THR A C 1
ATOM 2259 O O . THR A 1 293 ? 3.780 15.305 -8.045 1.00 98.12 293 THR A O 1
ATOM 2262 N N . VAL A 1 294 ? 5.189 14.195 -9.411 1.00 98.44 294 VAL A N 1
ATOM 2263 C CA . VAL A 1 294 ? 4.984 12.881 -8.777 1.00 98.44 294 VAL A CA 1
ATOM 2264 C C . VAL A 1 294 ? 5.447 12.897 -7.320 1.00 98.44 294 VAL A C 1
ATOM 2266 O O . VAL A 1 294 ? 4.692 12.463 -6.456 1.00 98.44 294 VAL A O 1
ATOM 2269 N N . GLU A 1 295 ? 6.626 13.442 -7.011 1.00 98.12 295 GLU A N 1
ATOM 2270 C CA . GLU A 1 295 ? 7.153 13.549 -5.642 1.00 98.12 295 GLU A CA 1
ATOM 2271 C C . GLU A 1 295 ? 6.216 14.343 -4.723 1.00 98.12 295 GLU A C 1
ATOM 2273 O O . GLU A 1 295 ? 5.921 13.913 -3.605 1.00 98.12 295 GLU A O 1
ATOM 2278 N N . SER A 1 296 ? 5.713 15.488 -5.192 1.00 98.19 296 SER A N 1
ATOM 2279 C CA . SER A 1 296 ? 4.780 16.329 -4.436 1.00 98.19 296 SER A CA 1
ATOM 2280 C C . SER A 1 296 ? 3.469 15.591 -4.142 1.00 98.19 296 SER A C 1
ATOM 2282 O O . SER A 1 296 ? 3.026 15.512 -2.989 1.00 98.19 296 SER A O 1
ATOM 2284 N N . GLN A 1 297 ? 2.880 14.966 -5.168 1.00 98.44 297 GLN A N 1
ATOM 2285 C CA . GLN A 1 297 ? 1.649 14.193 -5.018 1.00 98.44 297 GLN A CA 1
ATOM 2286 C C . GLN A 1 297 ? 1.859 12.950 -4.144 1.00 98.44 297 GLN A C 1
ATOM 2288 O O . GLN A 1 297 ? 0.981 12.606 -3.348 1.00 98.44 297 GLN A O 1
ATOM 2293 N N . PHE A 1 298 ? 3.020 12.301 -4.248 1.00 98.44 298 PHE A N 1
ATOM 2294 C CA . PHE A 1 298 ? 3.404 11.159 -3.427 1.00 98.44 298 PHE A CA 1
ATOM 2295 C C . PHE A 1 298 ? 3.539 11.558 -1.958 1.00 98.44 298 PHE A C 1
ATOM 2297 O O . PHE A 1 298 ? 2.928 10.924 -1.102 1.00 98.44 298 PHE A O 1
ATOM 2304 N N . LYS A 1 299 ? 4.242 12.655 -1.653 1.00 98.06 299 LYS A N 1
ATOM 2305 C CA . LYS A 1 299 ? 4.381 13.178 -0.286 1.00 98.06 299 LYS A CA 1
ATOM 2306 C C . LYS A 1 299 ? 3.026 13.510 0.338 1.00 98.06 299 LYS A C 1
ATOM 2308 O O . LYS A 1 299 ? 2.765 13.124 1.476 1.00 98.06 299 LYS A O 1
ATOM 2313 N N . SER A 1 300 ? 2.154 14.196 -0.406 1.00 97.75 300 SER A N 1
ATOM 2314 C CA . SER A 1 300 ? 0.794 14.506 0.052 1.00 97.75 300 SER A CA 1
ATOM 2315 C C . SER A 1 300 ? -0.001 13.231 0.348 1.00 97.75 300 SER A C 1
ATOM 2317 O O . SER A 1 300 ? -0.605 13.119 1.414 1.00 97.75 300 SER A O 1
ATOM 2319 N N . TYR A 1 301 ? 0.055 12.256 -0.559 1.00 97.81 301 TYR A N 1
ATOM 2320 C CA . TYR A 1 301 ? -0.634 10.978 -0.421 1.00 97.81 301 TYR A CA 1
ATOM 2321 C C . TYR A 1 301 ? -0.135 10.156 0.779 1.00 97.81 301 TYR A C 1
ATOM 2323 O O . TYR A 1 301 ? -0.950 9.662 1.558 1.00 97.81 301 TYR A O 1
ATOM 2331 N N . MET A 1 302 ? 1.184 10.069 0.983 1.00 97.06 302 MET A N 1
ATOM 2332 C CA . MET A 1 302 ? 1.774 9.405 2.153 1.00 97.06 302 MET A CA 1
ATOM 2333 C C . MET A 1 302 ? 1.341 10.066 3.456 1.00 97.06 302 MET A C 1
ATOM 2335 O O . MET A 1 302 ? 0.991 9.365 4.397 1.00 97.06 302 MET A O 1
ATOM 2339 N N . GLY A 1 303 ? 1.245 11.398 3.487 1.00 96.69 303 GLY A N 1
ATOM 2340 C CA . GLY A 1 303 ? 0.709 12.109 4.645 1.00 96.69 303 GLY A CA 1
ATOM 2341 C C . GLY A 1 303 ? -0.721 11.691 5.009 1.00 96.69 303 GLY A C 1
ATOM 2342 O O . GLY A 1 303 ? -1.051 11.618 6.192 1.00 96.69 303 GLY A O 1
ATOM 2343 N N . SER A 1 304 ? -1.575 11.383 4.029 1.00 97.62 304 SER A N 1
ATOM 2344 C CA . SER A 1 304 ? -2.928 10.873 4.293 1.00 97.62 304 SER A CA 1
ATOM 2345 C C . SER A 1 304 ? -2.920 9.421 4.783 1.00 97.62 304 SER A C 1
ATOM 2347 O O . SER A 1 304 ? -3.663 9.105 5.710 1.00 97.62 304 SER A O 1
ATOM 2349 N N . VAL A 1 305 ? -2.058 8.550 4.244 1.00 95.94 305 VAL A N 1
ATOM 2350 C CA . VAL A 1 305 ? -1.916 7.169 4.751 1.00 95.94 305 VAL A CA 1
ATOM 2351 C C . VAL A 1 305 ? -1.362 7.151 6.177 1.00 95.94 305 VAL A C 1
ATOM 2353 O O . VAL A 1 305 ? -1.916 6.478 7.044 1.00 95.94 305 VAL A O 1
ATOM 2356 N N . ASP A 1 306 ? -0.339 7.954 6.460 1.00 93.94 306 ASP A N 1
ATOM 2357 C CA . ASP A 1 306 ? 0.254 8.050 7.794 1.00 93.94 306 ASP A CA 1
ATOM 2358 C C . ASP A 1 306 ? -0.762 8.609 8.812 1.00 93.94 306 ASP A C 1
ATOM 2360 O O . ASP A 1 306 ? -0.836 8.130 9.944 1.00 93.94 306 ASP A O 1
ATOM 2364 N N . LYS A 1 307 ? -1.617 9.565 8.414 1.00 96.25 307 LYS A N 1
ATOM 2365 C CA . LYS A 1 307 ? -2.750 10.012 9.246 1.00 96.25 307 LYS A CA 1
ATOM 2366 C C . LYS A 1 307 ? -3.748 8.892 9.507 1.00 96.25 307 LYS A C 1
ATOM 2368 O O . LYS A 1 307 ? -4.205 8.769 10.635 1.00 96.25 307 LYS A O 1
ATOM 2373 N N . LEU A 1 308 ? -4.094 8.088 8.503 1.00 96.31 308 LEU A N 1
ATOM 2374 C CA . LEU A 1 308 ? -5.030 6.975 8.679 1.00 96.31 308 LEU A CA 1
ATOM 2375 C C . LEU A 1 308 ? -4.505 5.949 9.692 1.00 96.31 308 LEU A C 1
ATOM 2377 O O . LEU A 1 308 ? -5.265 5.482 10.535 1.00 96.31 308 LEU A O 1
ATOM 2381 N N . ILE A 1 309 ? -3.216 5.615 9.605 1.00 92.19 309 ILE A N 1
ATOM 2382 C CA . ILE A 1 309 ? -2.567 4.620 10.469 1.00 92.19 309 ILE A CA 1
ATOM 2383 C C . ILE A 1 309 ? -2.495 5.100 11.926 1.00 92.19 309 ILE A C 1
ATOM 2385 O O . ILE A 1 309 ? -2.647 4.287 12.836 1.00 92.19 309 ILE A O 1
ATOM 2389 N N . ASN A 1 310 ? -2.270 6.400 12.148 1.00 92.75 310 ASN A N 1
ATOM 2390 C CA . ASN A 1 310 ? -1.995 6.953 13.478 1.00 92.75 310 ASN A CA 1
ATOM 2391 C C . ASN A 1 310 ? -3.189 7.655 14.144 1.00 92.75 310 ASN A C 1
ATOM 2393 O O . ASN A 1 310 ? -3.168 7.876 15.354 1.00 92.75 310 ASN A O 1
ATOM 2397 N N . ALA A 1 311 ? -4.213 8.052 13.385 1.00 94.50 311 ALA A N 1
ATOM 2398 C CA . ALA A 1 311 ? -5.382 8.716 13.947 1.00 94.50 311 ALA A CA 1
ATOM 2399 C C . ALA A 1 311 ? -6.204 7.762 14.820 1.00 94.50 311 ALA A C 1
ATOM 2401 O O . ALA A 1 311 ? -6.288 6.559 14.569 1.00 94.50 311 ALA A O 1
ATOM 2402 N N . GLU A 1 312 ? -6.891 8.324 15.816 1.00 92.00 312 GLU A N 1
ATOM 2403 C CA . GLU A 1 312 ? -7.871 7.562 16.579 1.00 92.00 312 GLU A CA 1
ATOM 2404 C C . GLU A 1 312 ? -8.961 7.033 15.638 1.00 92.00 312 GLU A C 1
ATOM 2406 O O . GLU A 1 312 ? -9.566 7.782 14.866 1.00 92.00 312 GLU A O 1
ATOM 2411 N N . ILE A 1 313 ? -9.213 5.729 15.701 1.00 91.00 313 ILE A N 1
ATOM 2412 C CA . ILE A 1 313 ? -10.220 5.050 14.884 1.00 91.00 313 ILE A CA 1
ATOM 2413 C C . ILE A 1 313 ? -11.587 5.726 15.046 1.00 91.00 313 ILE A C 1
ATOM 2415 O O . ILE A 1 313 ? -12.001 6.064 16.155 1.00 91.00 313 ILE A O 1
ATOM 2419 N N . ASN A 1 314 ? -12.297 5.883 13.926 1.00 87.31 314 ASN A N 1
ATOM 2420 C CA . ASN A 1 314 ? -13.594 6.562 13.809 1.00 87.31 314 ASN A CA 1
ATOM 2421 C C . ASN A 1 314 ? -13.583 8.078 14.092 1.00 87.31 314 ASN A C 1
ATOM 2423 O O . ASN A 1 314 ? -14.618 8.727 13.926 1.00 87.31 314 ASN A O 1
ATOM 2427 N N . SER A 1 315 ? -12.439 8.678 14.438 1.00 92.81 315 SER A N 1
ATOM 2428 C CA . SER A 1 315 ? -12.321 10.135 14.570 1.00 92.81 315 SER A CA 1
ATOM 2429 C C . SER A 1 315 ? -12.506 10.859 13.225 1.00 92.81 315 SER A C 1
ATOM 2431 O O . SER A 1 315 ? -12.373 10.274 12.144 1.00 92.81 315 SER A O 1
ATOM 2433 N N . ILE A 1 316 ? -12.787 12.167 13.268 1.00 95.06 316 ILE A N 1
ATOM 2434 C CA . ILE A 1 316 ? -12.875 12.997 12.054 1.00 95.06 316 ILE A CA 1
ATOM 2435 C C . ILE A 1 316 ? -11.573 12.924 11.227 1.00 95.06 316 ILE A C 1
ATOM 2437 O O . ILE A 1 316 ? -11.676 12.680 10.021 1.00 95.06 316 ILE A O 1
ATOM 2441 N N . PRO A 1 317 ? -10.362 13.065 11.813 1.00 96.69 317 PRO A N 1
ATOM 2442 C CA . PRO A 1 317 ? -9.110 12.882 11.078 1.00 96.69 317 PRO A CA 1
ATOM 2443 C C . PRO A 1 317 ? -8.989 11.520 10.389 1.00 96.69 317 PRO A C 1
ATOM 2445 O O . PRO A 1 317 ? -8.587 11.471 9.230 1.00 96.69 317 PRO A O 1
ATOM 2448 N N . PHE A 1 318 ? -9.390 10.435 11.060 1.00 95.62 318 PHE A N 1
ATOM 2449 C CA . PHE A 1 318 ? -9.366 9.083 10.498 1.00 95.62 318 PHE A CA 1
ATOM 2450 C C . PHE A 1 318 ? -10.264 8.972 9.260 1.00 95.62 318 PHE A C 1
ATOM 2452 O O . PHE A 1 318 ? -9.814 8.574 8.187 1.00 95.62 318 PHE A O 1
ATOM 2459 N N . ARG A 1 319 ? -11.526 9.405 9.371 1.00 94.81 319 ARG A N 1
ATOM 2460 C CA . ARG A 1 319 ? -12.492 9.353 8.260 1.00 94.81 319 ARG A CA 1
ATOM 2461 C C . ARG A 1 319 ? -12.085 10.255 7.096 1.00 94.81 319 ARG A C 1
ATOM 2463 O O . ARG A 1 319 ? -12.245 9.883 5.935 1.00 94.81 319 ARG A O 1
ATOM 2470 N N . LYS A 1 320 ? -11.529 11.432 7.398 1.00 97.00 320 LYS A N 1
ATOM 2471 C CA . LYS A 1 320 ? -10.993 12.343 6.382 1.00 97.00 320 LYS A CA 1
ATOM 2472 C C . LYS A 1 320 ? -9.815 11.704 5.643 1.00 97.00 320 LYS A C 1
ATOM 2474 O O . LYS A 1 320 ? -9.797 11.733 4.417 1.00 97.00 320 LYS A O 1
ATOM 2479 N N . ALA A 1 321 ? -8.897 11.062 6.366 1.00 97.75 321 ALA A N 1
ATOM 2480 C CA . ALA A 1 321 ? -7.768 10.352 5.774 1.00 97.75 321 ALA A CA 1
ATOM 2481 C C . ALA A 1 321 ? -8.220 9.225 4.826 1.00 97.75 321 ALA A C 1
ATOM 2483 O O . ALA A 1 321 ? -7.667 9.103 3.738 1.00 97.75 321 ALA A O 1
ATOM 2484 N N . GLN A 1 322 ? -9.270 8.464 5.165 1.00 96.00 322 GLN A N 1
ATOM 2485 C CA . GLN A 1 322 ? -9.835 7.447 4.260 1.00 96.00 322 GLN A CA 1
ATOM 2486 C C . GLN A 1 322 ? -10.269 8.046 2.910 1.00 96.00 322 GLN A C 1
ATOM 2488 O O . GLN A 1 322 ? -9.907 7.526 1.854 1.00 96.00 322 GLN A O 1
ATOM 2493 N N . ALA A 1 323 ? -11.003 9.162 2.930 1.00 96.31 323 ALA A N 1
ATOM 2494 C CA . ALA A 1 323 ? -11.448 9.841 1.710 1.00 96.31 323 ALA A CA 1
ATOM 2495 C C . ALA A 1 323 ? -10.277 10.456 0.916 1.00 96.31 323 ALA A C 1
ATOM 2497 O O . ALA A 1 323 ? -10.227 10.378 -0.318 1.00 96.31 323 ALA A O 1
ATOM 2498 N N . GLU A 1 324 ? -9.305 11.040 1.618 1.00 97.69 324 GLU A N 1
ATOM 2499 C CA . GLU A 1 324 ? -8.088 11.586 1.013 1.00 97.69 324 GLU A CA 1
ATOM 2500 C C . GLU A 1 324 ? -7.229 10.498 0.354 1.00 97.69 324 GLU A C 1
ATOM 2502 O O . GLU A 1 324 ? -6.656 10.747 -0.701 1.00 97.69 324 GLU A O 1
ATOM 2507 N N . ILE A 1 325 ? -7.169 9.281 0.903 1.00 97.50 325 ILE A N 1
ATOM 2508 C CA . ILE A 1 325 ? -6.416 8.162 0.313 1.00 97.50 325 ILE A CA 1
ATOM 2509 C C . ILE A 1 325 ? -7.037 7.714 -1.008 1.00 97.50 325 ILE A C 1
ATOM 2511 O O . ILE A 1 325 ? -6.311 7.534 -1.983 1.00 97.50 325 ILE A O 1
ATOM 2515 N N . LEU A 1 326 ? -8.364 7.580 -1.081 1.00 93.38 326 LEU A N 1
ATOM 2516 C CA . LEU A 1 326 ? -9.046 7.171 -2.316 1.00 93.38 326 LEU A CA 1
ATOM 2517 C C . LEU A 1 326 ? -8.797 8.169 -3.456 1.00 93.38 326 LEU A C 1
ATOM 2519 O O . LEU A 1 326 ? -8.492 7.793 -4.589 1.00 93.38 326 LEU A O 1
ATOM 2523 N N . THR A 1 327 ? -8.886 9.463 -3.152 1.00 96.06 327 THR A N 1
ATOM 2524 C CA . THR A 1 327 ? -8.648 10.523 -4.141 1.00 96.06 327 THR A CA 1
ATOM 2525 C C . THR A 1 327 ? -7.159 10.707 -4.444 1.00 96.06 327 THR A C 1
ATOM 2527 O O . THR A 1 327 ? -6.775 10.822 -5.608 1.00 96.06 327 THR A O 1
ATOM 2530 N N . GLY A 1 328 ? -6.306 10.685 -3.420 1.00 97.50 328 GLY A N 1
ATOM 2531 C CA . GLY A 1 328 ? -4.856 10.823 -3.517 1.00 97.50 328 GLY A CA 1
ATOM 2532 C C . GLY A 1 328 ? -4.195 9.675 -4.275 1.00 97.50 328 GLY A C 1
ATOM 2533 O O . GLY A 1 328 ? -3.326 9.928 -5.104 1.00 97.50 328 GLY A O 1
ATOM 2534 N N . SER A 1 329 ? -4.658 8.436 -4.083 1.00 96.94 329 SER A N 1
ATOM 2535 C CA . SER A 1 329 ? -4.174 7.263 -4.821 1.00 96.94 329 SER A CA 1
ATOM 2536 C C . SER A 1 329 ? -4.472 7.386 -6.319 1.00 96.94 329 SER A C 1
ATOM 2538 O O . SER A 1 329 ? -3.598 7.148 -7.153 1.00 96.94 329 SER A O 1
ATOM 2540 N N . ASN A 1 330 ? -5.672 7.852 -6.681 1.00 96.69 330 ASN A N 1
ATOM 2541 C CA . ASN A 1 330 ? -6.043 8.104 -8.076 1.00 96.69 330 ASN A CA 1
ATOM 2542 C C . ASN A 1 330 ? -5.234 9.240 -8.711 1.00 96.69 330 ASN A C 1
ATOM 2544 O O . ASN A 1 330 ? -4.774 9.101 -9.845 1.00 96.69 330 ASN A O 1
ATOM 2548 N N . LYS A 1 331 ? -5.027 10.343 -7.981 1.00 97.94 331 LYS A N 1
ATOM 2549 C CA . LYS A 1 331 ? -4.176 11.451 -8.436 1.00 97.94 331 LYS A CA 1
ATOM 2550 C C . LYS A 1 331 ? -2.736 10.995 -8.640 1.00 97.94 331 LYS A C 1
ATOM 2552 O O . LYS A 1 331 ? -2.175 11.260 -9.697 1.00 97.94 331 LYS A O 1
ATOM 2557 N N . LEU A 1 332 ? -2.172 10.263 -7.677 1.00 98.38 332 LEU A N 1
ATOM 2558 C CA . LEU A 1 332 ? -0.818 9.722 -7.767 1.00 98.38 332 LEU A CA 1
ATOM 2559 C C . LEU A 1 332 ? -0.677 8.763 -8.951 1.00 98.38 332 LEU A C 1
ATOM 2561 O O . LEU A 1 332 ? 0.246 8.897 -9.742 1.00 98.38 332 LEU A O 1
ATOM 2565 N N . ARG A 1 333 ? -1.630 7.840 -9.127 1.00 98.12 333 ARG A N 1
ATOM 2566 C CA . ARG A 1 333 ? -1.666 6.937 -10.284 1.00 98.12 333 ARG A CA 1
ATOM 2567 C C . ARG A 1 333 ? -1.672 7.705 -11.605 1.00 98.12 333 ARG A C 1
ATOM 2569 O O . ARG A 1 333 ? -0.981 7.284 -12.527 1.00 98.12 333 ARG A O 1
ATOM 2576 N N . LYS A 1 334 ? -2.446 8.794 -11.702 1.00 98.25 334 LYS A N 1
ATOM 2577 C CA . LYS A 1 334 ? -2.495 9.636 -12.902 1.00 98.25 334 LYS A CA 1
ATOM 2578 C C . LYS A 1 334 ? -1.132 10.276 -13.175 1.00 98.25 334 LYS A C 1
ATOM 2580 O O . LYS A 1 334 ? -0.577 10.028 -14.232 1.00 98.25 334 LYS A O 1
ATOM 2585 N N . VAL A 1 335 ? -0.559 11.006 -12.218 1.00 98.25 335 VAL A N 1
ATOM 2586 C CA . VAL A 1 335 ? 0.732 11.686 -12.445 1.00 98.25 335 VAL A CA 1
ATOM 2587 C C . VAL A 1 335 ? 1.885 10.699 -12.669 1.00 98.25 335 VAL A C 1
ATOM 2589 O O . VAL A 1 335 ? 2.769 10.968 -13.472 1.00 98.25 335 VAL A O 1
ATOM 2592 N N . SER A 1 336 ? 1.855 9.514 -12.045 1.00 98.06 336 SER A N 1
ATOM 2593 C CA . SER A 1 336 ? 2.795 8.429 -12.363 1.00 98.06 336 SER A CA 1
ATOM 2594 C C . SER A 1 336 ? 2.602 7.890 -13.781 1.00 98.06 336 SER A C 1
ATOM 2596 O O . SER A 1 336 ? 3.577 7.541 -14.433 1.00 98.06 336 SER A O 1
ATOM 2598 N N . ASN A 1 337 ? 1.365 7.809 -14.279 1.00 98.00 337 ASN A N 1
ATOM 2599 C CA . ASN A 1 337 ? 1.108 7.440 -15.671 1.00 98.00 337 ASN A CA 1
ATOM 2600 C C . ASN A 1 337 ? 1.634 8.502 -16.642 1.00 98.00 337 ASN A C 1
ATOM 2602 O O . ASN A 1 337 ? 2.217 8.151 -17.661 1.00 98.00 337 ASN A O 1
ATOM 2606 N N . ASP A 1 338 ? 1.452 9.776 -16.306 1.00 97.62 338 ASP A N 1
ATOM 2607 C CA . ASP A 1 338 ? 1.935 10.891 -17.117 1.00 97.62 338 ASP A CA 1
ATOM 2608 C C . ASP A 1 338 ? 3.479 10.894 -17.171 1.00 97.62 338 ASP A C 1
ATOM 2610 O O . ASP A 1 338 ? 4.051 11.074 -18.242 1.00 97.62 338 ASP A O 1
ATOM 2614 N N . LEU A 1 339 ? 4.167 10.570 -16.064 1.00 97.25 339 LEU A N 1
ATOM 2615 C CA . LEU A 1 339 ? 5.624 10.352 -16.047 1.00 97.25 339 LEU A CA 1
ATOM 2616 C C . LEU A 1 339 ? 6.065 9.205 -16.965 1.00 97.25 339 LEU A C 1
ATOM 2618 O O . LEU A 1 339 ? 7.043 9.339 -17.694 1.00 97.25 339 LEU A O 1
ATOM 2622 N N . VAL A 1 340 ? 5.339 8.087 -16.943 1.00 96.31 340 VAL A N 1
ATOM 2623 C CA . VAL A 1 340 ? 5.623 6.937 -17.815 1.00 96.31 340 VAL A CA 1
ATOM 2624 C C . VAL A 1 340 ? 5.451 7.305 -19.284 1.00 96.31 340 VAL A C 1
ATOM 2626 O O . VAL A 1 340 ? 6.243 6.855 -20.100 1.00 96.31 340 VAL A O 1
ATOM 2629 N N . ALA A 1 341 ? 4.457 8.126 -19.629 1.00 96.06 341 ALA A N 1
ATOM 2630 C CA . ALA A 1 341 ? 4.265 8.591 -21.000 1.00 96.06 341 ALA A CA 1
ATOM 2631 C C . ALA A 1 341 ? 5.431 9.478 -21.469 1.00 96.06 341 ALA A C 1
ATOM 2633 O O . ALA A 1 341 ? 5.971 9.249 -22.547 1.00 96.06 341 ALA A O 1
ATOM 2634 N N . VAL A 1 342 ? 5.877 10.424 -20.632 1.00 94.50 342 VAL A N 1
ATOM 2635 C CA . VAL A 1 342 ? 7.044 11.274 -20.937 1.00 94.50 342 VAL A CA 1
ATOM 2636 C C . VAL A 1 342 ? 8.306 10.428 -21.134 1.00 94.50 342 VAL A C 1
ATOM 2638 O O . VAL A 1 342 ? 9.012 10.611 -22.120 1.00 94.50 342 VAL A O 1
ATOM 2641 N N . TRP A 1 343 ? 8.558 9.458 -20.250 1.00 93.56 343 TRP A N 1
ATOM 2642 C CA . TRP A 1 343 ? 9.692 8.539 -20.397 1.00 93.56 343 TRP A CA 1
ATOM 2643 C C . TRP A 1 343 ? 9.552 7.623 -21.620 1.00 93.56 343 TRP A C 1
ATOM 2645 O O . TRP A 1 343 ? 10.532 7.326 -22.293 1.00 93.56 343 TRP A O 1
ATOM 2655 N N . GLY A 1 344 ? 8.331 7.178 -21.924 1.00 92.69 344 GLY A N 1
ATOM 2656 C CA . GLY A 1 344 ? 8.029 6.331 -23.077 1.00 92.69 344 GLY A CA 1
ATOM 2657 C C . GLY A 1 344 ? 8.450 6.973 -24.393 1.00 92.69 344 GLY A C 1
ATOM 2658 O O . GLY A 1 344 ? 9.080 6.308 -25.205 1.00 92.69 344 GLY A O 1
ATOM 2659 N N . HIS A 1 345 ? 8.219 8.276 -24.555 1.00 90.75 345 HIS A N 1
ATOM 2660 C CA . HIS A 1 345 ? 8.669 9.004 -25.743 1.00 90.75 345 HIS A CA 1
ATOM 2661 C C . HIS A 1 345 ? 10.198 9.050 -25.895 1.00 90.75 345 HIS A C 1
ATOM 2663 O O . HIS A 1 345 ? 10.696 9.032 -27.022 1.00 90.75 345 HIS A O 1
ATOM 2669 N N . LEU A 1 346 ? 10.957 9.067 -24.791 1.00 87.25 346 LEU A N 1
ATOM 2670 C CA . LEU A 1 346 ? 12.423 8.963 -24.841 1.00 87.25 346 LEU A CA 1
ATOM 2671 C C . LEU A 1 346 ? 12.851 7.581 -25.352 1.00 87.25 346 LEU A C 1
ATOM 2673 O O . LEU A 1 346 ? 13.691 7.489 -26.244 1.00 87.25 346 LEU A O 1
ATOM 2677 N N . VAL A 1 347 ? 12.216 6.519 -24.845 1.00 90.06 347 VAL A N 1
ATOM 2678 C CA . VAL A 1 347 ? 12.474 5.134 -25.275 1.00 90.06 347 VAL A CA 1
ATOM 2679 C C . VAL A 1 347 ? 12.106 4.923 -26.748 1.00 90.06 347 VAL A C 1
ATOM 2681 O O . VAL A 1 347 ? 12.879 4.318 -27.485 1.00 90.06 347 VAL A O 1
ATOM 2684 N N . GLU A 1 348 ? 10.959 5.444 -27.195 1.00 90.31 348 GLU A N 1
ATOM 2685 C CA . GLU A 1 348 ? 10.528 5.394 -28.602 1.00 90.31 348 GLU A CA 1
ATOM 2686 C C . GLU A 1 348 ? 11.545 6.092 -29.517 1.00 90.31 348 GLU A C 1
ATOM 2688 O O . GLU A 1 348 ? 11.974 5.524 -30.519 1.00 90.31 348 GLU A O 1
ATOM 2693 N N . THR A 1 349 ? 12.014 7.282 -29.127 1.00 88.69 349 THR A N 1
ATOM 2694 C CA . THR A 1 349 ? 13.004 8.046 -29.902 1.00 88.69 349 THR A CA 1
ATOM 2695 C C . THR A 1 349 ? 14.347 7.312 -30.002 1.00 88.69 349 THR A C 1
ATOM 2697 O O . THR A 1 349 ? 14.975 7.287 -31.062 1.00 88.69 349 THR A O 1
ATOM 2700 N N . GLU A 1 350 ? 14.812 6.689 -28.917 1.00 87.38 350 GLU A N 1
ATOM 2701 C CA . GLU A 1 350 ? 16.026 5.864 -28.942 1.00 87.38 350 GLU A CA 1
ATOM 2702 C C . GLU A 1 350 ? 15.874 4.637 -29.843 1.00 87.38 350 GLU A C 1
ATOM 2704 O O . GLU A 1 350 ? 16.799 4.294 -30.585 1.00 87.38 350 GLU A O 1
ATOM 2709 N N . GLN A 1 351 ? 14.705 3.997 -29.818 1.00 89.62 351 GLN A N 1
ATOM 2710 C CA . GLN A 1 351 ? 14.405 2.857 -30.675 1.00 89.62 351 GLN A CA 1
ATOM 2711 C C . GLN A 1 351 ? 14.404 3.247 -32.162 1.00 89.62 351 GLN A C 1
ATOM 2713 O O . GLN A 1 351 ? 15.018 2.545 -32.972 1.00 89.62 351 GLN A O 1
ATOM 2718 N N . ASP A 1 352 ? 13.803 4.385 -32.514 1.00 91.00 352 ASP A N 1
ATOM 2719 C CA . ASP A 1 352 ? 13.822 4.925 -33.878 1.00 91.00 352 ASP A CA 1
ATOM 2720 C C . ASP A 1 352 ? 15.253 5.248 -34.337 1.00 91.00 352 ASP A C 1
ATOM 2722 O O . ASP A 1 352 ? 15.648 4.930 -35.463 1.00 91.00 352 ASP A O 1
ATOM 2726 N N . ASN A 1 353 ? 16.081 5.813 -33.452 1.00 90.19 353 ASN A N 1
ATOM 2727 C CA . ASN A 1 353 ? 17.492 6.078 -33.737 1.00 90.19 353 ASN A CA 1
ATOM 2728 C C . ASN A 1 353 ? 18.283 4.790 -34.008 1.00 90.19 353 ASN A C 1
ATOM 2730 O O . ASN A 1 353 ? 19.089 4.754 -34.942 1.00 90.19 353 ASN A O 1
ATOM 2734 N N . ILE A 1 354 ? 18.033 3.718 -33.249 1.00 91.44 354 ILE A N 1
ATOM 2735 C CA . ILE A 1 354 ? 18.635 2.400 -33.501 1.00 91.44 354 ILE A CA 1
ATOM 2736 C C . ILE A 1 354 ? 18.188 1.861 -34.861 1.00 91.44 354 ILE A C 1
ATOM 2738 O O . ILE A 1 354 ? 19.024 1.401 -35.640 1.00 91.44 354 ILE A O 1
ATOM 2742 N N . GLN A 1 355 ? 16.894 1.943 -35.184 1.00 91.62 355 GLN A N 1
ATOM 2743 C CA . GLN A 1 355 ? 16.377 1.485 -36.474 1.00 91.62 355 GLN A CA 1
ATOM 2744 C C . GLN A 1 355 ? 17.006 2.259 -37.641 1.00 91.62 355 GLN A C 1
ATOM 2746 O O . GLN A 1 355 ? 17.417 1.655 -38.638 1.00 91.62 355 GLN A O 1
ATOM 2751 N N . ASN A 1 356 ? 17.150 3.577 -37.504 1.00 91.25 356 ASN A N 1
ATOM 2752 C CA . ASN A 1 356 ? 17.818 4.423 -38.489 1.00 91.25 356 ASN A CA 1
ATOM 2753 C C . ASN A 1 356 ? 19.303 4.058 -38.637 1.00 91.25 356 ASN A C 1
ATOM 2755 O O . ASN A 1 356 ? 19.782 3.905 -39.761 1.00 91.25 356 ASN A O 1
ATOM 2759 N N . LEU A 1 357 ? 20.022 3.836 -37.531 1.00 91.62 357 LEU A N 1
ATOM 2760 C CA . LEU A 1 357 ? 21.428 3.418 -37.540 1.00 91.62 357 LEU A CA 1
ATOM 2761 C C . LEU A 1 357 ? 21.624 2.066 -38.249 1.00 91.62 357 LEU A C 1
ATOM 2763 O O . LEU A 1 357 ? 22.516 1.921 -39.091 1.00 91.62 357 LEU A O 1
ATOM 2767 N N . VAL A 1 358 ? 20.774 1.080 -37.951 1.00 93.25 358 VAL A N 1
ATOM 2768 C CA . VAL A 1 358 ? 20.792 -0.240 -38.606 1.00 93.25 358 VAL A CA 1
ATOM 2769 C C . VAL A 1 358 ? 20.494 -0.104 -40.101 1.00 93.25 358 VAL A C 1
ATOM 2771 O O . VAL A 1 358 ? 21.188 -0.695 -40.929 1.00 93.25 358 VAL A O 1
ATOM 2774 N N . THR A 1 359 ? 19.506 0.713 -40.468 1.00 93.50 359 THR A N 1
ATOM 2775 C CA . THR A 1 359 ? 19.128 0.936 -41.872 1.00 93.50 359 THR A CA 1
ATOM 2776 C C . THR A 1 359 ? 20.264 1.603 -42.654 1.00 93.50 359 THR A C 1
ATOM 2778 O O . THR A 1 359 ? 20.624 1.143 -43.739 1.00 93.50 359 THR A O 1
ATOM 2781 N N . MET A 1 360 ? 20.886 2.643 -42.091 1.00 93.06 360 MET A N 1
ATOM 2782 C CA . MET A 1 360 ? 21.990 3.368 -42.731 1.00 93.06 360 MET A CA 1
ATOM 2783 C C . MET A 1 360 ? 23.261 2.526 -42.847 1.00 93.06 360 MET A C 1
ATOM 2785 O O . MET A 1 360 ? 23.879 2.506 -43.911 1.00 93.06 360 MET A O 1
ATOM 2789 N N . SER A 1 361 ? 23.637 1.785 -41.802 1.00 93.19 361 SER A N 1
ATOM 2790 C CA . SER A 1 361 ? 24.803 0.887 -41.851 1.00 93.19 361 SER A CA 1
ATOM 2791 C C . SER A 1 361 ? 24.613 -0.264 -42.845 1.00 93.19 361 SER A C 1
ATOM 2793 O O . SER A 1 361 ? 25.553 -0.626 -43.560 1.00 93.19 361 SER A O 1
ATOM 2795 N N . SER A 1 362 ? 23.391 -0.791 -42.963 1.00 93.12 362 SER A N 1
ATOM 2796 C CA . SER A 1 362 ? 23.045 -1.810 -43.961 1.00 93.12 362 SER A CA 1
ATOM 2797 C C . SER A 1 362 ? 23.149 -1.261 -45.386 1.00 93.12 362 SER A C 1
ATOM 2799 O O . SER A 1 362 ? 23.759 -1.895 -46.250 1.00 93.12 362 SER A O 1
ATOM 2801 N N . LEU A 1 363 ? 22.622 -0.054 -45.630 1.00 95.88 363 LEU A N 1
ATOM 2802 C CA . LEU A 1 363 ? 22.704 0.605 -46.935 1.00 95.88 363 LEU A CA 1
ATOM 2803 C C . LEU A 1 363 ? 24.156 0.928 -47.315 1.00 95.88 363 LEU A C 1
ATOM 2805 O O . LEU A 1 363 ? 24.575 0.658 -48.440 1.00 95.88 363 LEU A O 1
ATOM 2809 N N . LEU A 1 364 ? 24.947 1.440 -46.368 1.00 94.44 364 LEU A N 1
ATOM 2810 C CA . LEU A 1 364 ? 26.370 1.713 -46.561 1.00 94.44 364 LEU A CA 1
ATOM 2811 C C . LEU A 1 364 ? 27.145 0.436 -46.908 1.00 94.44 364 LEU A C 1
ATOM 2813 O O . LEU A 1 364 ? 27.937 0.430 -47.851 1.00 94.44 364 LEU A O 1
ATOM 2817 N N . SER A 1 365 ? 26.885 -0.659 -46.192 1.00 93.00 365 SER A N 1
ATOM 2818 C CA . SER A 1 365 ? 27.520 -1.956 -46.452 1.00 93.00 365 SER A CA 1
ATOM 2819 C C . SER A 1 365 ? 27.184 -2.478 -47.851 1.00 93.00 365 SER A C 1
ATOM 2821 O O . SER A 1 365 ? 28.068 -2.972 -48.550 1.00 93.00 365 SER A O 1
ATOM 2823 N N . LEU A 1 366 ? 25.935 -2.308 -48.300 1.00 95.38 366 LEU A N 1
ATOM 2824 C CA . LEU A 1 366 ? 25.509 -2.668 -49.653 1.00 95.38 366 LEU A CA 1
ATOM 2825 C C . LEU A 1 366 ? 26.232 -1.835 -50.722 1.00 95.38 366 LEU A C 1
ATOM 2827 O O . LEU A 1 366 ? 26.732 -2.392 -51.699 1.00 95.38 366 LEU A O 1
ATOM 2831 N N . VAL A 1 367 ? 26.340 -0.517 -50.530 1.00 96.06 367 VAL A N 1
ATOM 2832 C CA . VAL A 1 367 ? 27.066 0.373 -51.452 1.00 96.06 367 VAL A CA 1
ATOM 2833 C C . VAL A 1 367 ? 28.545 -0.010 -51.535 1.00 96.06 367 VAL A C 1
ATOM 2835 O O . VAL A 1 367 ? 29.095 -0.092 -52.635 1.00 96.06 367 VAL A O 1
ATOM 2838 N N . ILE A 1 368 ? 29.183 -0.308 -50.400 1.00 94.75 368 ILE A N 1
ATOM 2839 C CA . ILE A 1 368 ? 30.578 -0.767 -50.358 1.00 94.75 368 ILE A CA 1
ATOM 2840 C C . ILE A 1 368 ? 30.723 -2.113 -51.076 1.00 94.75 368 ILE A C 1
ATOM 2842 O O . ILE A 1 368 ? 31.638 -2.265 -51.879 1.00 94.75 368 ILE A O 1
ATOM 2846 N N . LEU A 1 369 ? 29.816 -3.070 -50.860 1.00 94.81 369 LEU A N 1
ATOM 2847 C CA . LEU A 1 369 ? 29.824 -4.367 -51.546 1.00 94.81 369 LEU A CA 1
ATOM 2848 C C . LEU A 1 369 ? 29.702 -4.228 -53.068 1.00 94.81 369 LEU A C 1
ATOM 2850 O O . LEU A 1 369 ? 30.446 -4.877 -53.808 1.00 94.81 369 LEU A O 1
ATOM 2854 N N . ILE A 1 370 ? 28.804 -3.360 -53.542 1.00 95.94 370 ILE A N 1
ATOM 2855 C CA . ILE A 1 370 ? 28.672 -3.040 -54.969 1.00 95.94 370 ILE A CA 1
ATOM 2856 C C . ILE A 1 370 ? 29.973 -2.407 -55.481 1.00 95.94 370 ILE A C 1
ATOM 2858 O O . ILE A 1 370 ? 30.500 -2.829 -56.511 1.00 95.94 370 ILE A O 1
ATOM 2862 N N . GLY A 1 371 ? 30.537 -1.450 -54.739 1.00 94.88 371 GLY A N 1
ATOM 2863 C CA . GLY A 1 371 ? 31.807 -0.802 -55.069 1.00 94.88 371 GLY A CA 1
ATOM 2864 C C . GLY A 1 371 ? 32.974 -1.787 -55.167 1.00 94.88 371 GLY A C 1
ATOM 2865 O O . GLY A 1 371 ? 33.713 -1.764 -56.151 1.00 94.88 371 GLY A O 1
ATOM 2866 N N . ILE A 1 372 ? 33.102 -2.703 -54.204 1.00 93.88 372 ILE A N 1
ATOM 2867 C CA . ILE A 1 372 ? 34.100 -3.780 -54.195 1.00 93.88 372 ILE A CA 1
ATOM 2868 C C . ILE A 1 372 ? 33.892 -4.711 -55.391 1.00 93.88 372 ILE A C 1
ATOM 2870 O O . ILE A 1 372 ? 34.857 -5.052 -56.072 1.00 93.88 372 ILE A O 1
ATOM 2874 N N . SER A 1 373 ? 32.646 -5.085 -55.687 1.00 93.44 373 SER A N 1
ATOM 2875 C CA . SER A 1 373 ? 32.317 -5.962 -56.817 1.00 93.44 373 SER A CA 1
ATOM 2876 C C . SER A 1 373 ? 32.713 -5.329 -58.152 1.00 93.44 373 SER A C 1
ATOM 2878 O O . SER A 1 373 ? 33.363 -5.974 -58.975 1.00 93.44 373 SER A O 1
ATOM 2880 N N . ILE A 1 374 ? 32.406 -4.042 -58.352 1.00 94.69 374 ILE A N 1
ATOM 2881 C CA . ILE A 1 374 ? 32.819 -3.285 -59.542 1.00 94.69 374 ILE A CA 1
ATOM 2882 C C . ILE A 1 374 ? 34.348 -3.144 -59.591 1.00 94.69 374 ILE A C 1
ATOM 2884 O O . ILE A 1 374 ? 34.949 -3.311 -60.655 1.00 94.69 374 ILE A O 1
ATOM 2888 N N . PHE A 1 375 ? 34.988 -2.861 -58.455 1.00 93.00 375 PHE A N 1
ATOM 2889 C CA . PHE A 1 375 ? 36.435 -2.687 -58.349 1.00 93.00 375 PHE A CA 1
ATOM 2890 C C . PHE A 1 375 ? 37.205 -3.967 -58.695 1.00 93.00 375 PHE A C 1
ATOM 2892 O O . PHE A 1 375 ? 38.097 -3.928 -59.545 1.00 93.00 375 PHE A O 1
ATOM 2899 N N . ILE A 1 376 ? 36.840 -5.102 -58.091 1.00 91.75 376 ILE A N 1
ATOM 2900 C CA . ILE A 1 376 ? 37.436 -6.417 -58.371 1.00 91.75 376 ILE A CA 1
ATOM 2901 C C . ILE A 1 376 ? 37.099 -6.849 -59.804 1.00 91.75 376 ILE A C 1
ATOM 2903 O O . ILE A 1 376 ? 37.973 -7.343 -60.521 1.00 91.75 376 ILE A O 1
ATOM 2907 N N . GLY A 1 377 ? 35.864 -6.593 -60.247 1.00 91.81 377 GLY A N 1
ATOM 2908 C CA . GLY A 1 377 ? 35.403 -6.829 -61.612 1.00 91.81 377 GLY A CA 1
ATOM 2909 C C . GLY A 1 377 ? 36.311 -6.181 -62.655 1.00 91.81 377 GLY A C 1
ATOM 2910 O O . GLY A 1 377 ? 36.817 -6.856 -63.549 1.00 91.81 377 GLY A O 1
ATOM 2911 N N . LYS A 1 378 ? 36.575 -4.878 -62.508 1.00 89.62 378 LYS A N 1
ATOM 2912 C CA . LYS A 1 378 ? 37.410 -4.115 -63.446 1.00 89.62 378 LYS A CA 1
ATOM 2913 C C . LYS A 1 378 ? 38.910 -4.359 -63.275 1.00 89.62 378 LYS A C 1
ATOM 2915 O O . LYS A 1 378 ? 39.621 -4.385 -64.273 1.00 89.62 378 LYS A O 1
ATOM 2920 N N . SER A 1 379 ? 39.393 -4.530 -62.045 1.00 87.38 379 SER A N 1
ATOM 2921 C CA . SER A 1 379 ? 40.837 -4.564 -61.760 1.00 87.38 379 SER A CA 1
ATOM 2922 C C . SER A 1 379 ? 41.456 -5.958 -61.832 1.00 87.38 379 SER A C 1
ATOM 2924 O O . SER A 1 379 ? 42.665 -6.062 -62.010 1.00 87.38 379 SER A O 1
ATOM 2926 N N . VAL A 1 380 ? 40.660 -7.021 -61.660 1.00 89.19 380 VAL A N 1
ATOM 2927 C CA . VAL A 1 380 ? 41.157 -8.406 -61.590 1.00 89.19 380 VAL A CA 1
ATOM 2928 C C . VAL A 1 380 ? 40.394 -9.316 -62.550 1.00 89.19 380 VAL A C 1
ATOM 2930 O O . VAL A 1 380 ? 41.002 -9.907 -63.438 1.00 89.19 380 VAL A O 1
ATOM 2933 N N . ILE A 1 381 ? 39.066 -9.410 -62.419 1.00 89.88 381 ILE A N 1
ATOM 2934 C CA . ILE A 1 381 ? 38.265 -10.415 -63.141 1.00 89.88 381 ILE A CA 1
ATOM 2935 C C . ILE A 1 381 ? 38.308 -10.179 -64.655 1.00 89.88 381 ILE A C 1
ATOM 2937 O O . ILE A 1 381 ? 38.653 -11.086 -65.410 1.00 89.88 381 ILE A O 1
ATOM 2941 N N . GLN A 1 382 ? 37.993 -8.967 -65.117 1.00 89.94 382 GLN A N 1
ATOM 2942 C CA . GLN A 1 382 ? 37.917 -8.677 -66.549 1.00 89.94 382 GLN A CA 1
ATOM 2943 C C . GLN A 1 382 ? 39.269 -8.851 -67.272 1.00 89.94 382 GLN A C 1
ATOM 2945 O O . GLN A 1 382 ? 39.279 -9.497 -68.325 1.00 89.94 382 GLN A O 1
ATOM 2950 N N . PRO A 1 383 ? 40.409 -8.361 -66.740 1.00 89.25 383 PRO A N 1
ATOM 2951 C CA . PRO A 1 383 ? 41.725 -8.659 -67.303 1.00 89.25 383 PRO A CA 1
ATOM 2952 C C . PRO A 1 383 ? 42.044 -10.157 -67.378 1.00 89.25 383 PRO A C 1
ATOM 2954 O O . PRO A 1 383 ? 4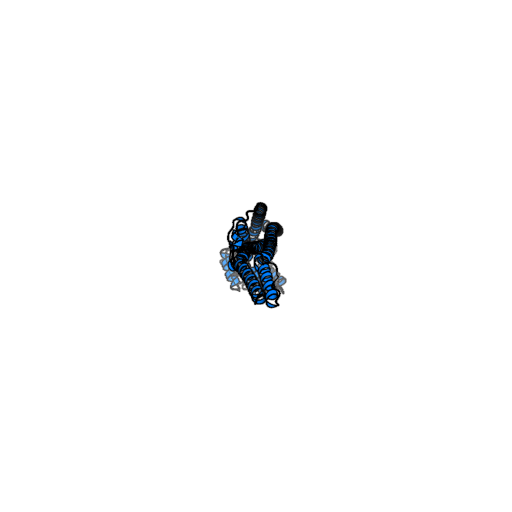2.488 -10.623 -68.423 1.00 89.25 383 PRO A O 1
ATOM 2957 N N . VAL A 1 384 ? 41.762 -10.931 -66.322 1.00 90.62 384 VAL A N 1
ATOM 2958 C CA . VAL A 1 384 ? 41.994 -12.388 -66.310 1.00 90.62 384 VAL A CA 1
ATOM 2959 C C . VAL A 1 384 ? 41.171 -13.088 -67.392 1.00 90.62 384 VAL A C 1
ATOM 2961 O O . VAL A 1 384 ? 41.708 -13.908 -68.135 1.00 90.62 384 VAL A O 1
ATOM 2964 N N . ILE A 1 385 ? 39.889 -12.734 -67.537 1.00 91.25 385 ILE A N 1
ATOM 2965 C CA . ILE A 1 385 ? 39.030 -13.292 -68.591 1.00 91.25 385 ILE A CA 1
ATOM 2966 C C . ILE A 1 385 ? 39.579 -12.931 -69.980 1.00 91.25 385 ILE A C 1
ATOM 2968 O O . ILE A 1 385 ? 39.580 -13.778 -70.872 1.00 91.25 385 ILE A O 1
ATOM 2972 N N . ASN A 1 386 ? 40.042 -11.693 -70.183 1.00 90.00 386 ASN A N 1
ATOM 2973 C CA . ASN A 1 386 ? 40.613 -11.267 -71.463 1.00 90.00 386 ASN A CA 1
ATOM 2974 C C . ASN A 1 386 ? 41.887 -12.062 -71.801 1.00 90.00 386 ASN A C 1
ATOM 2976 O O . ASN A 1 386 ? 41.984 -12.588 -72.906 1.00 90.00 386 ASN A O 1
ATOM 2980 N N . ILE A 1 387 ? 42.809 -12.224 -70.844 1.00 90.00 387 ILE A N 1
ATOM 2981 C CA . ILE A 1 387 ? 44.023 -13.043 -71.008 1.00 90.00 387 ILE A CA 1
ATOM 2982 C C . ILE A 1 387 ? 43.649 -14.495 -71.338 1.00 90.00 387 ILE A C 1
ATOM 2984 O O . ILE A 1 387 ? 44.175 -15.071 -72.288 1.00 90.00 387 ILE A O 1
ATOM 2988 N N . SER A 1 388 ? 42.704 -15.083 -70.596 1.00 90.50 388 SER A N 1
ATOM 2989 C CA . SER A 1 388 ? 42.239 -16.454 -70.833 1.00 90.50 388 SER A CA 1
ATOM 2990 C C . SER A 1 388 ? 41.631 -16.628 -72.225 1.00 90.50 388 SER A C 1
ATOM 2992 O O . SER A 1 388 ? 41.897 -17.637 -72.876 1.00 90.50 388 SER A O 1
ATOM 2994 N N . ARG A 1 389 ? 40.831 -15.660 -72.698 1.00 88.94 389 ARG A N 1
ATOM 2995 C CA . ARG A 1 389 ? 40.273 -15.670 -74.059 1.00 88.94 389 ARG A CA 1
ATOM 2996 C C . ARG A 1 389 ? 41.377 -15.599 -75.111 1.00 88.94 389 ARG A C 1
ATOM 2998 O O . ARG A 1 389 ? 41.338 -16.375 -76.061 1.00 88.94 389 ARG A O 1
ATOM 3005 N N . SER A 1 390 ? 42.379 -14.740 -74.920 1.00 87.62 390 SER A N 1
ATOM 3006 C CA . 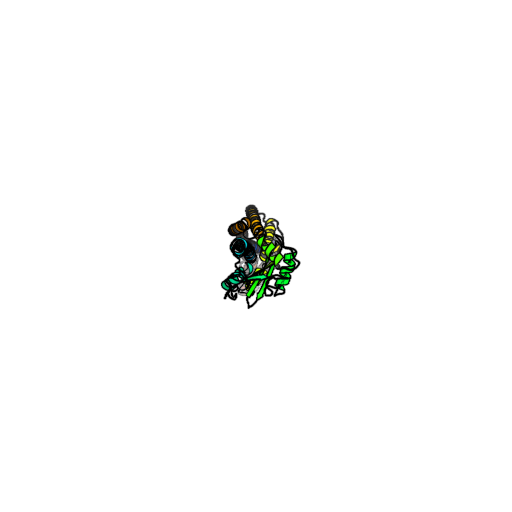SER A 1 390 ? 43.507 -14.630 -75.852 1.00 87.62 390 SER A CA 1
ATOM 3007 C C . SER A 1 390 ? 44.354 -15.900 -75.921 1.00 87.62 390 SER A C 1
ATOM 3009 O O . SER A 1 390 ? 44.729 -16.341 -77.012 1.00 87.62 390 SER A O 1
ATOM 3011 N N . LEU A 1 391 ? 44.596 -16.545 -74.778 1.00 87.88 391 LEU A N 1
ATOM 3012 C CA . LEU A 1 391 ? 45.280 -17.837 -74.717 1.00 87.88 391 LEU A CA 1
ATOM 3013 C C . LEU A 1 391 ? 44.469 -18.955 -75.388 1.00 87.88 391 LEU A C 1
ATOM 3015 O O . LEU A 1 391 ? 45.041 -19.731 -76.146 1.00 87.88 391 LEU A O 1
ATOM 3019 N N . ALA A 1 392 ? 43.149 -19.010 -75.184 1.00 88.25 392 ALA A N 1
ATOM 3020 C CA . ALA A 1 392 ? 42.277 -19.985 -75.851 1.00 88.25 392 ALA A CA 1
ATOM 3021 C C . ALA A 1 392 ? 42.208 -19.776 -77.378 1.00 88.25 392 ALA A C 1
ATOM 3023 O O . ALA A 1 392 ? 42.199 -20.732 -78.154 1.00 88.25 392 ALA A O 1
ATOM 3024 N N . GLY A 1 393 ? 42.204 -18.522 -77.837 1.00 86.19 393 GLY A N 1
ATOM 3025 C CA . GLY A 1 393 ? 42.342 -18.212 -79.261 1.00 86.19 393 GLY A CA 1
ATOM 3026 C C . GLY A 1 393 ? 43.701 -18.660 -79.813 1.00 86.19 393 GLY A C 1
ATOM 3027 O O . GLY A 1 393 ? 43.786 -19.210 -80.905 1.00 86.19 393 GLY A O 1
ATOM 3028 N N . THR A 1 394 ? 44.763 -18.501 -79.020 1.00 86.06 394 THR A N 1
ATOM 3029 C CA . THR A 1 394 ? 46.121 -18.906 -79.403 1.00 86.06 394 THR A CA 1
ATOM 3030 C C . THR A 1 394 ? 46.230 -20.429 -79.509 1.00 86.06 394 THR A C 1
ATOM 3032 O O . THR A 1 394 ? 46.782 -20.931 -80.484 1.00 86.06 394 THR A O 1
ATOM 3035 N N . SER A 1 395 ? 45.652 -21.180 -78.563 1.00 84.69 395 SER A N 1
ATOM 3036 C CA . SER A 1 395 ? 45.653 -22.650 -78.593 1.00 84.69 395 SER A CA 1
ATOM 3037 C C . SER A 1 395 ? 44.795 -23.240 -79.716 1.00 84.69 395 SER A C 1
ATOM 3039 O O . SER A 1 395 ? 45.084 -24.336 -80.185 1.00 84.69 395 SER A O 1
ATOM 3041 N N . SER A 1 396 ? 43.779 -22.511 -80.184 1.00 85.75 396 SER A N 1
ATOM 3042 C CA . SER A 1 396 ? 42.965 -22.875 -81.355 1.00 85.75 396 SER A CA 1
ATOM 3043 C C . SER A 1 396 ? 43.569 -22.424 -82.694 1.00 85.75 396 SER A C 1
ATOM 3045 O O . SER A 1 396 ? 42.938 -22.578 -83.737 1.00 85.75 396 SER A O 1
ATOM 3047 N N . GLY A 1 397 ? 44.799 -21.894 -82.691 1.00 79.19 397 GLY A N 1
ATOM 3048 C CA . GLY A 1 397 ? 45.543 -21.521 -83.899 1.00 79.19 397 GLY A CA 1
ATOM 3049 C C . GLY A 1 397 ? 45.313 -20.087 -84.388 1.00 79.19 397 GLY A C 1
ATOM 3050 O O . GLY A 1 397 ? 45.918 -19.677 -85.379 1.00 79.19 397 GLY A O 1
ATOM 3051 N N . ASN A 1 398 ? 44.493 -19.285 -83.700 1.00 83.44 398 ASN A N 1
ATOM 3052 C CA . ASN A 1 398 ? 44.328 -17.869 -84.016 1.00 83.44 398 ASN A CA 1
ATOM 3053 C C . ASN A 1 398 ? 45.433 -17.035 -83.357 1.00 83.44 398 ASN A C 1
ATOM 3055 O O . ASN A 1 398 ? 45.332 -16.624 -82.199 1.00 83.44 398 ASN A O 1
ATOM 3059 N N . LEU A 1 399 ? 46.484 -16.747 -84.120 1.00 78.12 399 LEU A N 1
ATOM 3060 C CA . LEU A 1 399 ? 47.595 -15.926 -83.645 1.00 78.12 399 LEU A CA 1
ATOM 3061 C C . LEU A 1 399 ? 47.414 -14.431 -83.913 1.00 78.12 399 LEU A C 1
ATOM 3063 O O . LEU A 1 399 ? 48.062 -13.642 -83.240 1.00 78.12 399 LEU A O 1
ATOM 3067 N N . HIS A 1 400 ? 46.526 -14.010 -84.815 1.00 80.50 400 HIS A N 1
ATOM 3068 C CA . HIS A 1 400 ? 46.327 -12.597 -85.176 1.00 80.50 400 HIS A CA 1
ATOM 3069 C C . HIS A 1 400 ? 45.311 -11.907 -84.258 1.00 80.50 400 HIS A C 1
ATOM 3071 O O . HIS A 1 400 ? 44.336 -11.310 -84.712 1.00 80.50 400 HIS A O 1
ATOM 3077 N N . GLN A 1 401 ? 45.517 -12.013 -82.947 1.00 83.19 401 GLN A N 1
ATOM 3078 C CA . GLN A 1 401 ? 44.653 -11.359 -81.967 1.00 83.19 401 GLN A CA 1
ATOM 3079 C C . GLN A 1 401 ? 45.247 -10.011 -81.520 1.00 83.19 401 GLN A C 1
ATOM 3081 O O . GLN A 1 401 ? 46.473 -9.863 -81.511 1.00 83.19 401 GLN A O 1
ATOM 3086 N N . PRO A 1 402 ? 44.411 -9.026 -81.134 1.00 82.94 402 PRO A N 1
ATOM 3087 C CA . PRO A 1 402 ? 44.883 -7.755 -80.590 1.00 82.94 402 PRO A CA 1
ATOM 3088 C C . PRO A 1 402 ? 45.773 -7.954 -79.360 1.00 82.94 402 PRO A C 1
ATOM 3090 O O . PRO A 1 402 ? 45.526 -8.852 -78.552 1.00 82.94 402 PRO A O 1
ATOM 3093 N N . GLN A 1 403 ? 46.774 -7.087 -79.187 1.00 85.12 403 GLN A N 1
ATOM 3094 C CA . GLN A 1 403 ? 47.599 -7.101 -77.979 1.00 85.12 403 GLN A CA 1
ATOM 3095 C C . GLN A 1 403 ? 46.744 -6.820 -76.740 1.00 85.12 403 GLN A C 1
ATOM 3097 O O . GLN A 1 403 ? 45.925 -5.899 -76.720 1.00 85.12 403 GLN A O 1
ATOM 3102 N N . LEU A 1 404 ? 46.967 -7.604 -75.687 1.00 88.50 404 LEU A N 1
ATOM 3103 C CA . LEU A 1 404 ? 46.319 -7.408 -74.399 1.00 88.50 404 LEU A CA 1
ATOM 3104 C C . LEU A 1 404 ? 46.779 -6.074 -73.791 1.00 88.50 404 LEU A C 1
ATOM 3106 O O . LEU A 1 404 ? 47.989 -5.831 -73.720 1.00 88.50 404 LEU A O 1
ATOM 3110 N N . PRO A 1 405 ? 45.858 -5.214 -73.323 1.00 86.50 405 PRO A N 1
ATOM 3111 C CA . PRO A 1 405 ? 46.230 -3.954 -72.699 1.00 86.50 405 PRO A CA 1
ATOM 3112 C C . PRO A 1 405 ? 46.929 -4.213 -71.359 1.00 86.50 405 PRO A C 1
ATOM 3114 O O . PRO A 1 405 ? 46.425 -4.941 -70.506 1.00 86.50 405 PRO A O 1
ATOM 3117 N N . VAL A 1 406 ? 48.087 -3.587 -71.157 1.00 86.62 406 VAL A N 1
ATOM 3118 C CA . VAL A 1 406 ? 48.852 -3.670 -69.906 1.00 86.62 406 VAL A CA 1
ATOM 3119 C C . VAL A 1 406 ? 48.470 -2.484 -69.024 1.00 86.62 406 VAL A C 1
ATOM 3121 O O . VAL A 1 406 ? 49.046 -1.405 -69.129 1.00 86.62 406 VAL A O 1
ATOM 3124 N N . THR A 1 407 ? 47.460 -2.672 -68.177 1.00 82.25 407 THR A N 1
ATOM 3125 C CA . THR A 1 407 ? 46.859 -1.589 -67.374 1.00 82.25 407 THR A CA 1
ATOM 3126 C C . THR A 1 407 ? 47.352 -1.522 -65.927 1.00 82.25 407 THR A C 1
ATOM 3128 O O . THR A 1 407 ? 46.971 -0.611 -65.195 1.00 82.25 407 THR A O 1
ATOM 3131 N N . SER A 1 408 ? 48.168 -2.480 -65.484 1.00 86.50 408 SER A N 1
ATOM 3132 C CA . SER A 1 408 ? 48.680 -2.577 -64.111 1.00 86.50 408 SER A CA 1
ATOM 3133 C C . SER A 1 408 ? 50.138 -3.045 -64.082 1.00 86.50 408 SER A C 1
ATOM 3135 O O . SER A 1 408 ? 50.653 -3.576 -65.067 1.00 86.50 408 SER A O 1
ATOM 3137 N N . ASN A 1 409 ? 50.804 -2.849 -62.940 1.00 86.75 409 ASN A N 1
ATOM 3138 C CA . ASN A 1 409 ? 52.169 -3.325 -62.678 1.00 86.75 409 ASN A CA 1
ATOM 3139 C C . ASN A 1 409 ? 52.199 -4.536 -61.726 1.00 86.75 409 ASN A C 1
ATOM 3141 O O . ASN A 1 409 ? 53.240 -4.860 -61.164 1.00 86.75 409 ASN A O 1
ATOM 3145 N N . ASP A 1 410 ? 51.055 -5.186 -61.528 1.00 89.62 410 ASP A N 1
ATOM 3146 C CA . ASP A 1 410 ? 50.878 -6.342 -60.649 1.00 89.62 410 ASP A CA 1
ATOM 3147 C C . ASP A 1 410 ? 51.027 -7.676 -61.412 1.00 89.62 410 ASP A C 1
ATOM 3149 O O . ASP A 1 410 ? 51.526 -7.728 -62.545 1.00 89.62 410 ASP A O 1
ATOM 3153 N N . GLU A 1 411 ? 50.582 -8.776 -60.800 1.00 90.75 411 GLU A N 1
ATOM 3154 C CA . GLU A 1 411 ? 50.612 -10.110 -61.403 1.00 90.75 411 GLU A CA 1
ATOM 3155 C C . GLU A 1 411 ? 49.825 -10.173 -62.724 1.00 90.75 411 GLU A C 1
ATOM 3157 O O . GLU A 1 411 ? 50.250 -10.847 -63.661 1.00 90.75 411 GLU A O 1
ATOM 3162 N N . ILE A 1 412 ? 48.719 -9.427 -62.840 1.00 91.56 412 ILE A N 1
ATOM 3163 C CA . ILE A 1 412 ? 47.894 -9.361 -64.057 1.00 91.56 412 ILE A CA 1
ATOM 3164 C C . ILE A 1 412 ? 48.613 -8.601 -65.169 1.00 91.56 412 ILE A C 1
ATOM 3166 O O . ILE A 1 412 ? 48.615 -9.030 -66.327 1.00 91.56 412 ILE A O 1
ATOM 3170 N N . GLY A 1 413 ? 49.248 -7.482 -64.824 1.00 89.44 413 GLY A N 1
ATOM 3171 C CA . GLY A 1 413 ? 50.055 -6.699 -65.754 1.00 89.44 413 GLY A CA 1
ATOM 3172 C C . GLY A 1 413 ? 51.231 -7.498 -66.299 1.00 89.44 413 GLY A C 1
ATOM 3173 O O . GLY A 1 413 ? 51.488 -7.509 -67.505 1.00 89.44 413 GLY A O 1
ATOM 3174 N N . THR A 1 414 ? 51.904 -8.228 -65.410 1.00 91.62 414 THR A N 1
ATOM 3175 C CA . THR A 1 414 ? 52.995 -9.142 -65.764 1.00 91.62 414 THR A CA 1
ATOM 3176 C C . THR A 1 414 ? 52.504 -10.257 -66.682 1.00 91.62 414 THR A C 1
ATOM 3178 O O . THR A 1 414 ? 53.086 -10.467 -67.743 1.00 91.62 414 THR A O 1
ATOM 3181 N N . LEU A 1 415 ? 51.386 -10.908 -66.346 1.00 89.94 415 LEU A N 1
ATOM 3182 C CA . LEU A 1 415 ? 50.801 -11.970 -67.163 1.00 89.94 415 LEU A CA 1
ATOM 3183 C C . LEU A 1 415 ? 50.389 -11.471 -68.557 1.00 89.94 415 LEU A C 1
ATOM 3185 O O . LEU A 1 415 ? 50.638 -12.150 -69.551 1.00 89.94 415 LEU A O 1
ATOM 3189 N N . SER A 1 416 ? 49.827 -10.262 -68.645 1.00 91.56 416 SER A N 1
ATOM 3190 C CA . SER A 1 416 ? 49.465 -9.629 -69.921 1.00 91.56 416 SER A CA 1
ATOM 3191 C C . SER A 1 416 ? 50.701 -9.369 -70.789 1.00 91.56 416 SER A C 1
ATOM 3193 O O . SER A 1 416 ? 50.707 -9.721 -71.969 1.00 91.56 416 SER A O 1
ATOM 3195 N N . LYS A 1 417 ? 51.782 -8.825 -70.203 1.00 91.62 417 LYS A N 1
ATOM 3196 C CA . LYS A 1 417 ? 53.074 -8.628 -70.891 1.00 91.62 417 LYS A CA 1
ATOM 3197 C C . LYS A 1 417 ? 53.651 -9.956 -71.387 1.00 91.62 417 LYS A C 1
ATOM 3199 O O . LYS A 1 417 ? 54.050 -10.052 -72.546 1.00 91.62 417 LYS A O 1
ATOM 3204 N N . SER A 1 418 ? 53.671 -10.981 -70.536 1.00 90.62 418 SER A N 1
ATOM 3205 C CA . SER A 1 418 ? 54.183 -12.310 -70.882 1.00 90.62 418 SER A CA 1
ATOM 3206 C C . SER A 1 418 ? 53.360 -12.985 -71.981 1.00 90.62 418 SER A C 1
ATOM 3208 O O . SER A 1 418 ? 53.941 -13.569 -72.892 1.00 90.62 418 SER A O 1
ATOM 3210 N N . CYS A 1 419 ? 52.029 -12.870 -71.944 1.00 88.31 419 CYS A N 1
ATOM 3211 C CA . CYS A 1 419 ? 51.143 -13.402 -72.981 1.00 88.31 419 CYS A CA 1
ATOM 3212 C C . CYS A 1 419 ? 51.366 -12.701 -74.331 1.00 88.31 419 CYS A C 1
ATOM 3214 O O . CYS A 1 419 ? 51.515 -13.374 -75.350 1.00 88.31 419 CYS A O 1
ATOM 3216 N N . ASN A 1 420 ? 51.470 -11.366 -74.338 1.00 90.19 420 ASN A N 1
ATOM 3217 C CA . ASN A 1 420 ? 51.788 -10.601 -75.549 1.00 90.19 420 ASN A CA 1
ATOM 3218 C C . ASN A 1 420 ? 53.145 -11.017 -76.142 1.00 90.19 420 ASN A C 1
ATOM 3220 O O . ASN A 1 420 ? 53.251 -11.235 -77.349 1.00 90.19 420 ASN A O 1
ATOM 3224 N N . LEU A 1 421 ? 54.170 -11.179 -75.296 1.00 89.38 421 LEU A N 1
ATOM 3225 C CA . LEU A 1 421 ? 55.502 -11.613 -75.725 1.00 89.38 421 LEU A CA 1
ATOM 3226 C C . LEU A 1 421 ? 55.491 -13.041 -76.293 1.00 89.38 421 LEU A C 1
ATOM 3228 O O . LEU A 1 421 ? 56.149 -13.304 -77.299 1.00 89.38 421 LEU A O 1
ATOM 3232 N N . LEU A 1 422 ? 54.745 -13.960 -75.671 1.00 87.88 422 LEU A N 1
ATOM 3233 C CA . LEU A 1 422 ? 54.580 -15.332 -76.155 1.00 87.88 422 LEU A CA 1
ATOM 3234 C C . LEU A 1 422 ? 53.943 -15.353 -77.548 1.00 87.88 422 LEU A C 1
ATOM 3236 O O . LEU A 1 422 ? 54.481 -15.986 -78.454 1.00 87.88 422 LEU A O 1
ATOM 3240 N N . MET A 1 423 ? 52.836 -14.629 -77.733 1.00 86.31 423 MET A N 1
ATOM 3241 C CA . MET A 1 423 ? 52.153 -14.531 -79.024 1.00 86.31 423 MET A CA 1
ATOM 3242 C C . MET A 1 423 ? 53.064 -13.951 -80.109 1.00 86.31 423 MET A C 1
ATOM 3244 O O . MET A 1 423 ? 53.150 -14.516 -81.195 1.00 86.31 423 MET A O 1
ATOM 3248 N N . GLN A 1 424 ? 53.791 -12.872 -79.801 1.00 86.81 424 GLN A N 1
ATOM 3249 C CA . GLN A 1 424 ? 54.730 -12.245 -80.733 1.00 86.81 424 GLN A CA 1
ATOM 3250 C C . GLN A 1 424 ? 55.850 -13.210 -81.155 1.00 86.81 424 GLN A C 1
ATOM 3252 O O . GLN A 1 424 ? 56.189 -13.295 -82.335 1.00 86.81 424 GLN A O 1
ATOM 3257 N N . ARG A 1 425 ? 56.415 -13.970 -80.207 1.00 86.38 425 ARG A N 1
ATOM 3258 C CA . ARG A 1 425 ? 57.460 -14.964 -80.499 1.00 86.38 425 ARG A CA 1
ATOM 3259 C C . ARG A 1 425 ? 56.933 -16.148 -81.310 1.00 86.38 425 ARG A C 1
ATOM 3261 O O . ARG A 1 425 ? 57.623 -16.590 -82.221 1.00 86.38 425 ARG A O 1
ATOM 3268 N N . LEU A 1 426 ? 55.725 -16.638 -81.021 1.00 84.62 426 LEU A N 1
ATOM 3269 C CA . LEU A 1 426 ? 55.084 -17.718 -81.783 1.00 84.62 426 LEU A CA 1
ATOM 3270 C C . LEU A 1 426 ? 54.756 -17.295 -83.221 1.00 84.62 426 LEU A C 1
ATOM 3272 O O . LEU A 1 426 ? 55.025 -18.052 -84.151 1.00 84.62 426 LEU A O 1
ATOM 3276 N N . GLN A 1 427 ? 54.230 -16.081 -83.414 1.00 83.38 427 GLN A N 1
ATOM 3277 C CA . GLN A 1 427 ? 54.033 -15.497 -84.745 1.00 83.38 427 GLN A CA 1
ATOM 3278 C C . GLN A 1 427 ? 55.356 -15.413 -85.516 1.00 83.38 427 GLN A C 1
ATOM 3280 O O . GLN A 1 427 ? 55.412 -15.828 -86.671 1.00 83.38 427 GLN A O 1
ATOM 3285 N N . GLY A 1 428 ? 56.421 -14.925 -84.867 1.00 81.50 428 GLY A N 1
ATOM 3286 C CA . GLY A 1 428 ? 57.756 -14.844 -85.461 1.00 81.50 428 GLY A CA 1
ATOM 3287 C C . GLY A 1 428 ? 58.315 -16.212 -85.857 1.00 81.50 428 GLY A C 1
ATOM 3288 O O . GLY A 1 428 ? 58.794 -16.362 -86.974 1.00 81.50 428 GLY A O 1
ATOM 3289 N N . PHE A 1 429 ? 58.184 -17.220 -84.986 1.00 81.38 429 PHE A N 1
ATOM 3290 C CA . PHE A 1 429 ? 58.646 -18.589 -85.241 1.00 81.38 429 PHE A CA 1
ATOM 3291 C C . PHE A 1 429 ? 57.909 -19.257 -86.414 1.00 81.38 429 PHE A C 1
ATOM 3293 O O . PHE A 1 429 ? 58.544 -19.861 -87.278 1.00 81.38 429 PHE A O 1
ATOM 3300 N N . ILE A 1 430 ? 56.578 -19.126 -86.482 1.00 77.44 430 ILE A N 1
ATOM 3301 C CA . ILE A 1 430 ? 55.779 -19.663 -87.598 1.00 77.44 430 ILE A CA 1
ATOM 3302 C C . ILE A 1 430 ? 56.062 -18.908 -88.899 1.00 77.44 430 ILE A C 1
ATOM 3304 O O . ILE A 1 430 ? 56.088 -19.530 -89.958 1.00 77.44 430 ILE A O 1
ATOM 3308 N N . GLY A 1 431 ? 56.299 -17.594 -88.830 1.00 73.50 431 GLY A N 1
ATOM 3309 C CA . GLY A 1 431 ? 56.764 -16.805 -89.971 1.00 73.50 431 GLY A CA 1
ATOM 3310 C C . GLY A 1 431 ? 58.078 -17.352 -90.527 1.00 73.50 431 GLY A C 1
ATOM 3311 O O . GLY A 1 431 ? 58.132 -17.735 -91.686 1.00 73.50 431 GLY A O 1
ATOM 3312 N N . SER A 1 432 ? 59.089 -17.520 -89.668 1.00 69.19 432 SER A N 1
ATOM 3313 C CA . SER A 1 432 ? 60.400 -18.055 -90.063 1.00 69.19 432 SER A CA 1
ATOM 3314 C C . SER A 1 432 ? 60.383 -19.526 -90.501 1.00 69.19 432 SER A C 1
ATOM 3316 O O . SER A 1 432 ? 61.253 -19.949 -91.248 1.00 69.19 432 SER A O 1
ATOM 3318 N N . SER A 1 433 ? 59.405 -20.314 -90.045 1.00 62.06 433 SER A N 1
ATOM 3319 C CA . SER A 1 433 ? 59.216 -21.718 -90.439 1.00 62.06 433 SER A CA 1
ATOM 3320 C C . SER A 1 433 ? 58.507 -21.883 -91.788 1.00 62.06 433 SER A C 1
ATOM 3322 O O . SER A 1 433 ? 58.518 -22.991 -92.314 1.00 62.06 433 SER A O 1
ATOM 3324 N N . LYS A 1 434 ? 57.854 -20.842 -92.321 1.00 57.81 434 LYS A N 1
ATOM 3325 C CA . LYS A 1 434 ? 57.275 -20.842 -93.677 1.00 57.81 434 LYS A CA 1
ATOM 3326 C C . LYS A 1 434 ? 58.291 -20.465 -94.762 1.00 57.81 434 LYS A C 1
ATOM 3328 O O . LYS A 1 434 ? 58.011 -20.702 -95.932 1.00 57.81 434 LYS A O 1
ATOM 3333 N N . ASP A 1 435 ? 59.422 -19.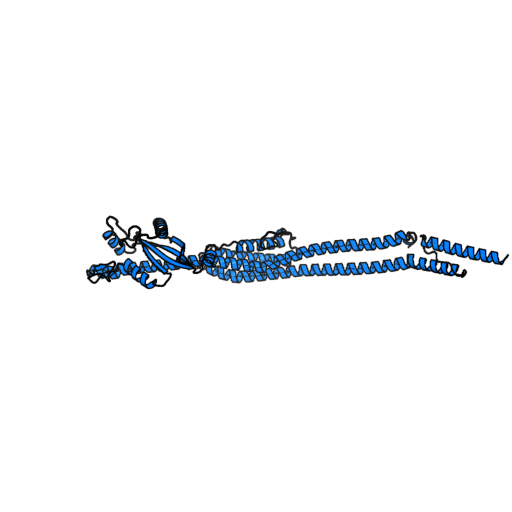883 -94.361 1.00 54.28 435 ASP A N 1
ATOM 3334 C CA . ASP A 1 435 ? 60.514 -19.435 -95.236 1.00 54.28 435 ASP A CA 1
ATOM 3335 C C . ASP A 1 435 ? 61.647 -20.482 -95.375 1.00 54.28 435 ASP A C 1
ATOM 3337 O O . ASP A 1 435 ? 62.678 -20.204 -95.991 1.00 54.28 435 ASP A O 1
ATOM 3341 N N . ILE A 1 436 ? 61.453 -21.682 -94.812 1.00 45.97 436 ILE A N 1
ATOM 3342 C CA . ILE A 1 436 ? 62.255 -22.904 -95.015 1.00 45.97 436 ILE A CA 1
ATOM 3343 C C . ILE A 1 436 ? 61.346 -23.923 -95.694 1.00 45.97 436 ILE A C 1
ATOM 3345 O O . ILE A 1 436 ? 61.814 -24.582 -96.650 1.00 45.97 436 ILE A O 1
#

Sequence (436 aa):
MDFINNLSVKQKVFGAIAILLVVIVISAVMIFSSLSSARENLETYNALGRQRMLSQAMGKAGLGYAMAKSRKKTIEQQVTDLDRYITKMRGTYAKTIIGTAKKTGLAISMDPANEPHPAVPFPATFTRMTNEKFGKGKDFGIDIISEDPINPKQGLKTELDREANTYLKENPNKVFNKVYEENGKLIIGLYTTDKAVVPGCASCHSAMKNGKQFKVGDTLGIRSYKLVFSSDIALGRSELNATVDEYNSAKKIFSETLNAVKNGGKYPVDLKMTKYREVEAATDPNTQSMIKTVESQFKSYMGSVDKLINAEINSIPFRKAQAEILTGSNKLRKVSNDLVAVWGHLVETEQDNIQNLVTMSSLLSLVILIGISIFIGKSVIQPVINISRSLAGTSSGNLHQPQLPVTSNDEIGTLSKSCNLLMQRLQGFIGSSKDI